Protein AF-A0A2T3KLN1-F1 (afdb_monomer)

Structure (mmCIF, N/CA/C/O backbone):
data_AF-A0A2T3KLN1-F1
#
_entry.id   AF-A0A2T3KLN1-F1
#
loop_
_atom_site.group_PDB
_atom_site.id
_atom_site.type_symbol
_atom_site.label_atom_id
_atom_site.label_alt_id
_atom_site.label_comp_id
_atom_site.label_asym_id
_atom_site.label_entity_id
_atom_site.label_seq_id
_atom_site.pdbx_PDB_ins_code
_atom_site.Cartn_x
_atom_site.Cartn_y
_atom_site.Cartn_z
_atom_site.occupancy
_atom_site.B_iso_or_equiv
_atom_site.auth_seq_id
_atom_site.auth_comp_id
_atom_site.auth_asym_id
_atom_site.auth_atom_id
_atom_site.pdbx_PDB_model_num
ATOM 1 N N . MET A 1 1 ? -10.451 -49.712 -33.790 1.00 28.62 1 MET A N 1
ATOM 2 C CA . MET A 1 1 ? -10.706 -50.880 -32.926 1.00 28.62 1 MET A CA 1
ATOM 3 C C . MET A 1 1 ? -9.476 -51.087 -32.070 1.00 28.62 1 MET A C 1
ATOM 5 O O . MET A 1 1 ? -8.375 -51.101 -32.587 1.00 28.62 1 MET A O 1
ATOM 9 N N . TYR A 1 2 ? -9.743 -51.126 -30.781 1.00 27.06 2 TYR A N 1
ATOM 10 C CA . TYR A 1 2 ? -8.889 -51.235 -29.618 1.00 27.06 2 TYR A CA 1
ATOM 11 C C . TYR A 1 2 ? -7.613 -50.394 -29.409 1.00 27.06 2 TYR A C 1
ATOM 13 O O . TYR A 1 2 ? -6.695 -50.396 -30.222 1.00 27.06 2 TYR A O 1
ATOM 21 N N . PRO A 1 3 ? -7.579 -49.699 -28.256 1.00 49.62 3 PRO A N 1
ATOM 22 C CA . PRO A 1 3 ? -6.697 -48.601 -27.913 1.00 49.62 3 PRO A CA 1
ATOM 23 C C . PRO A 1 3 ? -5.887 -49.049 -26.663 1.00 49.62 3 PRO A C 1
ATOM 25 O O . PRO A 1 3 ? -5.628 -50.235 -26.473 1.00 49.62 3 PRO A O 1
ATOM 28 N N . LEU A 1 4 ? -5.559 -48.137 -25.745 1.00 29.77 4 LEU A N 1
ATOM 29 C CA . LEU A 1 4 ? -5.318 -48.425 -24.315 1.00 29.77 4 LEU A CA 1
ATOM 30 C C . LEU A 1 4 ? -4.037 -49.160 -23.859 1.00 29.77 4 LEU A C 1
ATOM 32 O O . LEU A 1 4 ? -3.820 -49.222 -22.650 1.00 29.77 4 LEU A O 1
ATOM 36 N N . LEU A 1 5 ? -3.143 -49.635 -24.735 1.00 28.73 5 LEU A N 1
ATOM 37 C CA . LEU A 1 5 ? -1.926 -50.354 -24.291 1.00 28.73 5 LEU A CA 1
ATOM 38 C C . LEU A 1 5 ? -0.605 -49.564 -24.338 1.00 28.73 5 LEU A C 1
ATOM 40 O O . LEU A 1 5 ? 0.348 -49.964 -23.671 1.00 28.73 5 LEU A O 1
ATOM 44 N N . LEU A 1 6 ? -0.550 -48.402 -24.998 1.00 29.59 6 LEU A N 1
ATOM 45 C CA . LEU A 1 6 ? 0.609 -47.494 -24.889 1.00 29.59 6 LEU A CA 1
ATOM 46 C C . LEU A 1 6 ? 0.571 -46.588 -23.643 1.00 29.59 6 LEU A C 1
ATOM 48 O O . LEU A 1 6 ? 1.601 -46.056 -23.242 1.00 29.59 6 LEU A O 1
ATOM 52 N N . LEU A 1 7 ? -0.576 -46.502 -22.961 1.00 31.25 7 LEU A N 1
ATOM 53 C CA . LEU A 1 7 ? -0.758 -45.746 -21.712 1.00 31.25 7 LEU A CA 1
ATOM 54 C C . LEU A 1 7 ? -0.225 -46.461 -20.453 1.00 31.25 7 LEU A C 1
ATOM 56 O O . LEU A 1 7 ? -0.254 -45.884 -19.372 1.00 31.25 7 LEU A O 1
ATOM 60 N N . LYS A 1 8 ? 0.288 -47.696 -20.566 1.00 31.25 8 LYS A N 1
ATOM 61 C CA . LYS A 1 8 ? 0.788 -48.484 -19.418 1.00 31.25 8 LYS A CA 1
ATOM 62 C C . LYS A 1 8 ? 2.300 -48.740 -19.386 1.00 31.25 8 LYS A C 1
ATOM 64 O O . LYS A 1 8 ? 2.768 -49.353 -18.434 1.00 31.25 8 LYS A O 1
ATOM 69 N N . LYS A 1 9 ? 3.082 -48.255 -20.360 1.00 27.80 9 LYS A N 1
ATOM 70 C CA . LYS A 1 9 ? 4.554 -48.436 -20.381 1.00 27.80 9 LYS A CA 1
ATOM 71 C C . LYS A 1 9 ? 5.384 -47.169 -20.153 1.00 27.80 9 LYS A C 1
ATOM 73 O O . LYS A 1 9 ? 6.598 -47.270 -20.050 1.00 27.80 9 LY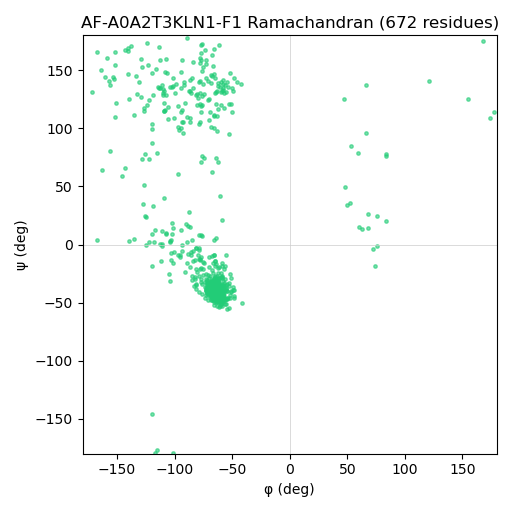S A O 1
ATOM 78 N N . VAL A 1 10 ? 4.743 -46.013 -19.974 1.00 30.52 10 VAL A N 1
ATOM 79 C CA . VAL A 1 10 ? 5.413 -44.764 -19.549 1.00 30.52 10 VAL A CA 1
ATOM 80 C C . VAL A 1 10 ? 5.578 -44.694 -18.014 1.00 30.52 10 VAL A C 1
ATOM 82 O O . VAL A 1 10 ? 6.269 -43.829 -17.496 1.00 30.52 10 VAL A O 1
ATOM 85 N N . PHE A 1 11 ? 5.027 -45.657 -17.263 1.00 32.53 11 PHE A N 1
ATOM 86 C CA . PHE A 1 11 ? 5.051 -45.680 -15.791 1.00 32.53 11 PHE A CA 1
ATOM 87 C C . PHE A 1 11 ? 6.258 -46.393 -15.143 1.00 32.53 11 PHE A C 1
ATOM 89 O O . PHE A 1 11 ? 6.204 -46.725 -13.963 1.00 32.53 11 PHE A O 1
ATOM 96 N N . TYR A 1 12 ? 7.359 -46.636 -15.864 1.00 27.77 12 TYR A N 1
ATOM 97 C CA . TYR A 1 12 ? 8.528 -47.314 -15.280 1.00 27.77 12 TYR A CA 1
ATOM 98 C C . TYR A 1 12 ? 9.863 -46.768 -15.805 1.00 27.77 12 TYR A C 1
ATOM 100 O O . TYR A 1 12 ? 10.596 -47.449 -16.512 1.00 27.77 12 TYR A O 1
ATOM 108 N N . ASN A 1 13 ? 10.154 -45.507 -15.480 1.00 25.66 13 ASN A N 1
ATOM 109 C CA . ASN A 1 13 ? 11.511 -45.054 -15.146 1.00 25.66 13 ASN A CA 1
ATOM 110 C C . ASN A 1 13 ? 11.443 -43.702 -14.418 1.00 25.66 13 ASN A C 1
ATOM 112 O O . ASN A 1 13 ? 11.925 -42.669 -14.870 1.00 25.66 13 ASN A O 1
ATOM 116 N N . LEU A 1 14 ? 10.821 -43.753 -13.239 1.00 31.86 14 LEU A N 1
ATOM 117 C CA . LEU A 1 14 ? 11.179 -42.906 -12.111 1.00 31.86 14 LEU A CA 1
ATOM 118 C C . LEU A 1 14 ? 12.588 -43.317 -11.670 1.00 31.86 14 LEU A C 1
ATOM 120 O O . LEU A 1 14 ? 12.732 -44.360 -11.039 1.00 31.86 14 LEU A O 1
ATOM 124 N N . ASN A 1 15 ? 13.609 -42.559 -12.072 1.00 29.22 15 ASN A N 1
ATOM 125 C CA . ASN A 1 15 ? 14.789 -42.237 -11.259 1.00 29.22 15 ASN A CA 1
ATOM 126 C C . ASN A 1 15 ? 15.777 -41.400 -12.087 1.00 29.22 15 ASN A C 1
ATOM 128 O O . ASN A 1 15 ? 16.398 -41.909 -13.016 1.00 29.22 15 ASN A O 1
ATOM 132 N N . LYS A 1 16 ? 15.953 -40.142 -11.654 1.00 29.95 16 LYS A N 1
ATOM 133 C CA . LYS A 1 16 ? 16.841 -39.079 -12.167 1.00 29.95 16 LYS A CA 1
ATOM 134 C C . LYS A 1 16 ? 16.320 -38.244 -13.341 1.00 29.95 16 LYS A C 1
ATOM 136 O O . LYS A 1 16 ? 16.819 -38.379 -14.447 1.00 29.95 16 LYS A O 1
ATOM 141 N N . MET A 1 17 ? 15.435 -37.291 -13.042 1.00 26.56 17 MET A N 1
ATOM 142 C CA . MET A 1 17 ? 15.666 -35.863 -13.325 1.00 26.56 17 MET A CA 1
ATOM 143 C C . MET A 1 17 ? 14.876 -35.043 -12.294 1.00 26.56 17 MET A C 1
ATOM 145 O O . MET A 1 17 ? 13.650 -35.055 -12.278 1.00 26.56 17 MET A O 1
ATOM 149 N N . GLU A 1 18 ? 15.594 -34.401 -11.375 1.00 31.67 18 GLU A N 1
ATOM 150 C CA . GLU A 1 18 ? 15.052 -33.353 -10.512 1.00 31.67 18 GLU A CA 1
ATOM 151 C C . GLU A 1 18 ? 14.868 -32.069 -11.330 1.00 31.67 18 GLU A C 1
ATOM 153 O O . GLU A 1 18 ? 15.827 -31.620 -11.959 1.00 31.67 18 GLU A O 1
ATOM 158 N N . LYS A 1 19 ? 13.669 -31.475 -11.256 1.00 30.91 19 LYS A N 1
ATOM 159 C CA . LYS A 1 19 ? 13.362 -30.062 -10.922 1.00 30.91 19 LYS A CA 1
ATOM 160 C C . LYS A 1 19 ? 12.017 -29.652 -11.547 1.00 30.91 19 LYS A C 1
ATOM 162 O O . LYS A 1 19 ? 11.796 -29.823 -12.736 1.00 30.91 19 LYS A O 1
ATOM 167 N N . ALA A 1 20 ? 11.116 -29.163 -10.696 1.00 32.38 20 ALA A N 1
ATOM 168 C CA . ALA A 1 20 ? 9.749 -28.733 -11.010 1.00 32.38 20 ALA A CA 1
ATOM 169 C C . ALA A 1 20 ? 9.656 -27.240 -11.415 1.00 32.38 20 ALA A C 1
ATOM 171 O O . ALA A 1 20 ? 10.662 -26.545 -11.272 1.00 32.38 20 ALA A O 1
ATOM 172 N N . LYS A 1 21 ? 8.424 -26.781 -11.759 1.00 44.12 21 LYS A N 1
ATOM 173 C CA . LYS A 1 21 ? 7.693 -25.565 -11.261 1.00 44.12 21 LYS A CA 1
ATOM 174 C C . LYS A 1 21 ? 7.290 -24.501 -12.301 1.00 44.12 21 LYS A C 1
ATOM 176 O O . LYS A 1 21 ? 8.193 -24.193 -13.038 1.00 44.12 21 LYS A O 1
ATOM 181 N N . TYR A 1 22 ? 6.081 -23.879 -12.204 1.00 47.66 22 TYR A N 1
ATOM 182 C CA . TYR A 1 22 ? 5.667 -22.422 -12.263 1.00 47.66 22 TYR A CA 1
ATOM 183 C C . TYR A 1 22 ? 4.189 -22.258 -11.783 1.00 47.66 22 TYR A C 1
ATOM 185 O O . TYR A 1 22 ? 3.610 -23.320 -11.653 1.00 47.66 22 TYR A O 1
ATOM 193 N N . ASN A 1 23 ? 3.617 -21.063 -11.456 1.00 68.50 23 ASN A N 1
ATOM 194 C CA . ASN A 1 23 ? 2.185 -20.760 -11.078 1.00 68.50 23 ASN A CA 1
ATOM 195 C C . ASN A 1 23 ? 1.817 -19.264 -11.340 1.00 68.50 23 ASN A C 1
ATOM 197 O O . ASN A 1 23 ? 2.639 -18.428 -10.976 1.00 68.50 23 ASN A O 1
ATOM 201 N N . LEU A 1 24 ? 0.611 -18.905 -11.841 1.00 79.62 24 LEU A N 1
ATOM 202 C CA . LEU A 1 24 ? 0.108 -17.503 -11.998 1.00 79.62 24 LEU A CA 1
ATOM 203 C C . LEU A 1 24 ? -1.017 -17.126 -11.006 1.00 79.62 24 LEU A C 1
ATOM 205 O O . LEU A 1 24 ? -1.850 -17.972 -10.664 1.00 79.62 24 LEU A O 1
ATOM 209 N N . PHE A 1 25 ? -1.092 -15.847 -10.611 1.00 88.69 25 PHE A N 1
ATOM 210 C CA . PHE A 1 25 ? -2.220 -15.280 -9.854 1.00 88.69 25 PHE A CA 1
ATOM 211 C C . PHE A 1 25 ? -3.381 -14.923 -10.781 1.00 88.69 25 PHE A C 1
ATOM 213 O O . PHE A 1 25 ? -3.200 -14.203 -11.763 1.00 88.69 25 PHE A O 1
ATOM 220 N N . VAL A 1 26 ? -4.575 -15.401 -10.444 1.00 87.00 26 VAL A N 1
ATOM 221 C CA . VAL A 1 26 ? -5.792 -15.256 -11.250 1.00 87.00 26 VAL A CA 1
ATOM 222 C C . VAL A 1 26 ? -7.012 -14.926 -10.396 1.00 87.00 26 VAL A C 1
ATOM 224 O O . VAL A 1 26 ? -6.962 -15.038 -9.175 1.00 87.00 26 VAL A O 1
ATOM 227 N N . SER A 1 27 ? -8.130 -14.583 -11.026 1.00 89.38 27 SER A N 1
ATOM 228 C CA . SER A 1 27 ? -9.385 -14.163 -10.404 1.00 89.38 27 SER A CA 1
ATOM 229 C C . SER A 1 27 ? -10.545 -15.136 -10.660 1.00 89.38 27 SER A C 1
ATOM 231 O O . SER A 1 27 ? -10.419 -16.158 -11.333 1.00 89.38 27 SER A O 1
ATOM 233 N N . ALA A 1 28 ? -11.738 -14.780 -10.175 1.00 88.06 28 ALA A N 1
ATOM 234 C CA . ALA A 1 28 ? -12.986 -15.497 -10.460 1.00 88.06 28 ALA A CA 1
ATOM 235 C C . ALA A 1 28 ? -13.354 -15.584 -11.956 1.00 88.06 28 ALA A C 1
ATOM 237 O O . ALA A 1 28 ? -14.197 -16.405 -12.315 1.00 88.06 28 ALA A O 1
ATOM 238 N N . ASN A 1 29 ? -12.734 -14.769 -12.817 1.00 85.06 29 ASN A N 1
ATOM 239 C CA . ASN A 1 29 ? -12.965 -14.770 -14.264 1.00 85.06 29 ASN A CA 1
ATOM 240 C C . ASN A 1 29 ? -12.257 -15.925 -14.995 1.00 85.06 29 ASN A C 1
ATOM 242 O O . ASN A 1 29 ? -12.592 -16.224 -16.145 1.00 85.06 29 ASN A O 1
ATOM 246 N N . ALA A 1 30 ? -11.324 -16.617 -14.339 1.00 83.19 30 ALA A N 1
ATOM 247 C CA . ALA A 1 30 ? -10.716 -17.831 -14.860 1.00 83.19 30 ALA A CA 1
ATOM 248 C C . ALA A 1 30 ? -11.786 -18.890 -15.207 1.00 83.19 30 ALA A C 1
ATOM 250 O O . ALA A 1 30 ? -12.639 -19.234 -14.388 1.00 83.19 30 ALA A O 1
ATOM 251 N N . LYS A 1 31 ? -11.705 -19.486 -16.409 1.00 77.25 31 LYS A N 1
ATOM 252 C CA . LYS A 1 31 ? -12.710 -20.429 -16.958 1.00 77.25 31 LYS A CA 1
ATOM 253 C C . LYS A 1 31 ? -13.081 -21.605 -16.034 1.00 77.25 31 LYS A C 1
ATOM 255 O O . LYS A 1 31 ? -14.170 -22.158 -16.164 1.00 77.25 31 LYS A O 1
ATOM 260 N N . TYR A 1 32 ? -12.185 -21.994 -15.130 1.00 81.62 32 TYR A N 1
ATOM 261 C CA . TYR A 1 32 ? -12.377 -23.087 -14.170 1.00 81.62 32 TYR A CA 1
ATOM 262 C C . TYR A 1 32 ? -12.085 -22.646 -12.727 1.00 81.62 32 TYR A C 1
ATOM 264 O O . TYR A 1 32 ? -11.541 -23.420 -11.941 1.00 81.62 32 TYR A O 1
ATOM 272 N N . ALA A 1 33 ? -12.400 -21.392 -12.388 1.00 83.88 33 ALA A N 1
ATOM 273 C CA . ALA A 1 33 ? -12.226 -20.873 -11.037 1.00 83.88 33 ALA A CA 1
ATOM 274 C C . ALA A 1 33 ? -13.015 -21.707 -10.000 1.00 83.88 33 ALA A C 1
ATOM 276 O O . ALA A 1 33 ? -14.173 -22.058 -10.249 1.00 83.88 33 ALA A O 1
ATOM 277 N N . PRO A 1 34 ? -12.438 -22.012 -8.821 1.00 87.38 34 PRO A N 1
ATOM 278 C CA . PRO A 1 34 ? -13.126 -22.738 -7.754 1.00 87.38 34 PRO A CA 1
ATOM 279 C C . PRO A 1 34 ? -14.122 -21.823 -7.015 1.00 87.38 34 PRO A C 1
ATOM 281 O O . PRO A 1 34 ? -13.855 -21.351 -5.909 1.00 87.38 34 PRO A O 1
ATOM 284 N N . LEU A 1 35 ? -15.277 -21.561 -7.640 1.00 88.12 35 LEU A N 1
ATOM 285 C CA . LEU A 1 35 ? -16.278 -20.592 -7.167 1.00 88.12 35 LEU A CA 1
ATOM 286 C C . LEU A 1 35 ? -16.911 -20.958 -5.815 1.00 88.12 35 LEU A C 1
ATOM 288 O O . LEU A 1 35 ? -17.163 -20.065 -5.014 1.00 88.12 35 LEU A O 1
ATOM 292 N N . GLU A 1 36 ? -17.099 -22.244 -5.512 1.00 90.00 36 GLU A N 1
ATOM 293 C CA . GLU A 1 36 ? -17.593 -22.677 -4.191 1.00 90.00 36 GLU A CA 1
ATOM 294 C C . GLU A 1 36 ? -16.629 -22.264 -3.066 1.00 90.00 36 GLU A C 1
ATOM 296 O O . GLU A 1 36 ? -17.043 -21.803 -2.002 1.00 90.00 36 GLU A O 1
ATOM 301 N N . GLN A 1 37 ? -15.319 -22.362 -3.319 1.00 91.25 37 GLN A N 1
ATOM 302 C CA . GLN A 1 37 ? -14.304 -21.931 -2.357 1.00 91.25 37 GLN A CA 1
ATOM 303 C C . GLN A 1 37 ? -14.222 -20.408 -2.253 1.00 91.25 37 GLN A C 1
ATOM 305 O O . GLN A 1 37 ? -13.926 -19.893 -1.178 1.00 91.25 37 GLN A O 1
ATOM 310 N N . LEU A 1 38 ? -14.539 -19.684 -3.329 1.00 91.31 38 LEU A N 1
ATOM 311 C CA . LEU A 1 38 ? -14.668 -18.229 -3.292 1.00 91.31 38 LEU A CA 1
ATOM 312 C C . LEU A 1 38 ? -15.857 -17.790 -2.428 1.00 91.31 38 LEU A C 1
ATOM 314 O O . LEU A 1 38 ? -15.726 -16.857 -1.641 1.00 91.31 38 LEU A O 1
ATOM 318 N N . GLU A 1 39 ? -17.014 -18.445 -2.551 1.00 93.56 39 GLU A N 1
ATOM 319 C CA . GLU A 1 39 ? -18.174 -18.167 -1.693 1.00 93.56 39 GLU A CA 1
ATOM 320 C C . GLU A 1 39 ? -17.844 -18.425 -0.223 1.00 93.56 39 GLU A C 1
ATOM 322 O O . GLU A 1 39 ? -18.120 -17.587 0.637 1.00 93.56 39 GLU A O 1
ATOM 327 N N . LYS A 1 40 ? -17.162 -19.538 0.064 1.00 93.62 40 LYS A N 1
ATOM 328 C CA . LYS A 1 40 ? -16.656 -19.828 1.405 1.00 93.62 40 LYS A CA 1
ATOM 329 C C . LYS A 1 40 ? -15.699 -18.741 1.906 1.00 93.62 40 LYS A C 1
ATOM 331 O O . LYS A 1 40 ? -15.842 -18.298 3.041 1.00 93.62 40 LYS A O 1
ATOM 336 N N . ALA A 1 41 ? -14.770 -18.282 1.068 1.00 92.81 41 ALA A N 1
ATOM 337 C CA . ALA A 1 41 ? -13.817 -17.233 1.423 1.00 92.81 41 ALA A CA 1
ATOM 338 C C . ALA A 1 41 ? -14.511 -15.905 1.765 1.00 92.81 41 ALA A C 1
ATOM 340 O O . ALA A 1 41 ? -14.169 -15.273 2.763 1.00 92.81 41 ALA A O 1
ATOM 341 N N . LYS A 1 42 ? -15.532 -15.520 0.989 1.00 94.88 42 LYS A N 1
ATOM 342 C CA . LYS A 1 42 ? -16.351 -14.327 1.253 1.00 94.88 42 LYS A CA 1
ATOM 343 C C . LYS A 1 42 ? -17.101 -14.429 2.580 1.00 94.88 42 LYS A C 1
ATOM 345 O O . LYS A 1 42 ? -17.040 -13.494 3.368 1.00 94.88 42 LYS A O 1
ATOM 350 N N . ASN A 1 43 ? -17.722 -15.574 2.865 1.00 95.19 43 ASN A N 1
ATOM 351 C CA . ASN A 1 43 ? -18.424 -15.794 4.134 1.00 95.19 43 ASN A CA 1
ATOM 352 C C . ASN A 1 43 ? -17.473 -15.715 5.342 1.00 95.19 43 ASN A C 1
ATOM 354 O O . ASN A 1 43 ? -17.819 -15.128 6.366 1.00 95.19 43 ASN A O 1
ATOM 358 N N . LEU A 1 44 ? -16.264 -16.279 5.226 1.00 93.50 44 LEU A N 1
ATOM 359 C CA . LEU A 1 44 ? -15.247 -16.191 6.278 1.00 93.50 44 LEU A CA 1
ATOM 360 C C . LEU A 1 44 ? -14.781 -14.739 6.485 1.00 93.50 44 LEU A C 1
ATOM 362 O O . LEU A 1 44 ? -14.691 -14.285 7.627 1.00 93.50 44 LEU A O 1
ATOM 366 N N . ALA A 1 45 ? -14.570 -13.983 5.403 1.00 91.56 45 ALA A N 1
ATOM 367 C CA . ALA A 1 45 ? -14.227 -12.562 5.474 1.00 91.56 45 ALA A CA 1
ATOM 368 C C . ALA A 1 45 ? -15.330 -11.729 6.151 1.00 91.56 45 ALA A C 1
ATOM 370 O O . ALA A 1 45 ? -15.035 -10.915 7.023 1.00 91.56 45 ALA A O 1
ATOM 371 N N . GLU A 1 46 ? -16.602 -11.975 5.820 1.00 90.19 46 GLU A N 1
ATOM 372 C CA . GLU A 1 46 ? -17.753 -11.324 6.466 1.00 90.19 46 GLU A CA 1
ATOM 373 C C . GLU A 1 46 ? -17.849 -11.648 7.964 1.00 90.19 46 GLU A C 1
ATOM 375 O O . GLU A 1 46 ? -18.281 -10.812 8.757 1.00 90.19 46 GLU A O 1
ATOM 380 N N . SER A 1 47 ? -17.404 -12.840 8.375 1.00 90.50 47 SER A N 1
ATOM 381 C CA . SER A 1 47 ? -17.327 -13.229 9.788 1.00 90.50 47 SER A CA 1
ATOM 382 C C . SER A 1 47 ? -16.115 -12.658 10.543 1.00 90.50 47 SER A C 1
ATOM 384 O O . SER A 1 47 ? -16.034 -12.812 11.762 1.00 90.50 47 SER A O 1
ATOM 386 N N . GLY A 1 48 ? -15.208 -11.956 9.852 1.00 87.88 48 GLY A N 1
ATOM 387 C CA . GLY A 1 48 ? -14.031 -11.312 10.441 1.00 87.88 48 GLY A CA 1
ATOM 388 C C . GLY A 1 48 ? -12.821 -12.232 10.632 1.00 87.88 48 GLY A C 1
ATOM 389 O O . GLY A 1 48 ? -11.946 -11.915 11.441 1.00 87.88 48 GLY A O 1
ATOM 390 N N . GLU A 1 49 ? -12.765 -13.360 9.920 1.00 92.38 49 GLU A N 1
ATOM 391 C CA . GLU A 1 49 ? -11.603 -14.255 9.924 1.00 92.38 49 GLU A CA 1
ATOM 392 C C . GLU A 1 49 ? -10.374 -13.592 9.282 1.00 92.38 49 GLU A C 1
ATOM 394 O O . GLU A 1 49 ? -10.479 -12.705 8.434 1.00 92.38 49 GLU A O 1
ATOM 399 N N . LEU A 1 50 ? -9.175 -14.021 9.684 1.00 91.31 50 LEU A N 1
ATOM 400 C CA . LEU A 1 50 ? -7.925 -13.435 9.189 1.00 91.31 50 LEU A CA 1
ATOM 401 C C . LEU A 1 50 ? -7.622 -13.891 7.752 1.00 91.31 50 LEU A C 1
ATOM 403 O O . LEU A 1 50 ? -7.674 -15.086 7.467 1.00 91.31 50 LEU A O 1
ATOM 407 N N . ASP A 1 51 ? -7.157 -12.983 6.881 1.00 90.25 51 ASP A N 1
ATOM 408 C CA . ASP A 1 51 ? -6.844 -13.282 5.466 1.00 90.25 51 ASP A CA 1
ATOM 409 C C . ASP A 1 51 ? -5.974 -14.538 5.270 1.00 90.25 51 ASP A C 1
ATOM 411 O O . ASP A 1 51 ? -6.167 -15.310 4.332 1.00 90.25 51 ASP A O 1
ATOM 415 N N . LYS A 1 52 ? -4.987 -14.740 6.154 1.00 91.62 52 LYS A N 1
ATOM 416 C CA . LYS A 1 52 ? -4.068 -15.888 6.095 1.00 91.62 52 LYS A CA 1
ATOM 417 C C . LYS A 1 52 ? -4.795 -17.219 6.316 1.00 91.62 52 LYS A C 1
ATOM 419 O O . LYS A 1 52 ? -4.422 -18.221 5.711 1.00 91.62 52 LYS A O 1
ATOM 424 N N . ASP A 1 53 ? -5.805 -17.218 7.182 1.00 91.81 53 ASP A N 1
ATOM 425 C CA . ASP A 1 53 ? -6.564 -18.400 7.570 1.00 91.81 53 ASP A CA 1
ATOM 426 C C . ASP A 1 53 ? -7.622 -18.681 6.492 1.00 91.81 53 ASP A C 1
ATOM 428 O O . ASP A 1 53 ? -7.746 -19.822 6.047 1.00 91.81 53 ASP A O 1
ATOM 432 N N . ILE A 1 54 ? -8.238 -17.624 5.939 1.00 91.38 54 ILE A N 1
ATOM 433 C CA . ILE A 1 54 ? -9.088 -17.692 4.739 1.00 91.38 54 ILE A CA 1
ATOM 434 C C . ILE A 1 54 ? -8.326 -18.326 3.569 1.00 91.38 54 ILE A C 1
ATOM 436 O O . ILE A 1 54 ? -8.806 -19.292 2.973 1.00 91.38 54 ILE A O 1
ATOM 440 N N . HIS A 1 55 ? -7.121 -17.836 3.260 1.00 91.75 55 HIS A N 1
ATOM 441 C CA . HIS A 1 55 ? -6.292 -18.390 2.189 1.00 91.75 55 HIS A CA 1
ATOM 442 C C . HIS A 1 55 ? -5.925 -19.849 2.444 1.00 91.75 55 HIS A C 1
ATOM 444 O O . HIS A 1 55 ? -6.056 -20.680 1.550 1.00 91.75 55 HIS A O 1
ATOM 450 N N . LYS A 1 56 ? -5.497 -20.183 3.663 1.00 89.69 56 LYS A N 1
ATOM 451 C CA . LYS A 1 56 ? -5.142 -21.559 4.018 1.00 89.69 56 LYS A CA 1
ATOM 452 C C . LYS A 1 56 ? -6.314 -22.525 3.826 1.00 89.69 56 LYS A C 1
ATOM 454 O O . LYS A 1 56 ? -6.107 -23.669 3.432 1.00 89.69 56 LYS A O 1
ATOM 459 N N . GLU A 1 57 ? -7.534 -22.082 4.114 1.00 88.25 57 GLU A N 1
ATOM 460 C CA . GLU A 1 57 ? -8.730 -22.922 4.043 1.00 88.25 57 GLU A CA 1
ATOM 461 C C . GLU A 1 57 ? -9.355 -22.999 2.641 1.00 88.25 57 GLU A C 1
ATOM 463 O O . GLU A 1 57 ? -9.968 -24.012 2.293 1.00 88.25 57 GLU A O 1
ATOM 468 N N . THR A 1 58 ? -9.221 -21.944 1.836 1.00 91.06 58 THR A N 1
ATOM 469 C CA . THR A 1 58 ? -9.960 -21.800 0.567 1.00 91.06 58 THR A CA 1
ATOM 470 C C . THR A 1 58 ? -9.069 -21.696 -0.670 1.00 91.06 58 THR A C 1
ATOM 472 O O . THR A 1 58 ? -9.547 -21.917 -1.780 1.00 91.06 58 THR A O 1
ATOM 475 N N . GLY A 1 59 ? -7.788 -21.364 -0.501 1.00 89.56 59 GLY A N 1
ATOM 476 C CA . GLY A 1 59 ? -6.863 -20.999 -1.578 1.00 89.56 59 GLY A CA 1
ATOM 477 C C . GLY A 1 59 ? -7.072 -19.586 -2.136 1.00 89.56 59 GLY A C 1
ATOM 478 O O . GLY A 1 59 ? -6.325 -19.170 -3.018 1.00 89.56 59 GLY A O 1
ATOM 479 N N . TRP A 1 60 ? -8.065 -18.845 -1.633 1.00 91.94 60 TRP A N 1
ATOM 480 C CA . TRP A 1 60 ? -8.386 -17.492 -2.075 1.00 91.94 60 TRP A CA 1
ATOM 481 C C . TRP A 1 60 ? -7.843 -16.442 -1.113 1.00 91.94 60 TRP A C 1
ATOM 483 O O . TRP A 1 60 ? -7.878 -16.600 0.105 1.00 91.94 60 TRP A O 1
ATOM 493 N N . PHE A 1 61 ? -7.386 -15.328 -1.661 1.00 93.06 61 PHE A N 1
ATOM 494 C CA . PHE A 1 61 ? -6.974 -14.156 -0.901 1.00 93.06 61 PHE A CA 1
ATOM 495 C C . PHE A 1 61 ? -7.424 -12.884 -1.616 1.00 93.06 61 PHE A C 1
ATOM 497 O O . PHE A 1 61 ? -7.825 -12.925 -2.780 1.00 93.06 61 PHE A O 1
ATOM 504 N N . GLN A 1 62 ? -7.365 -11.750 -0.923 1.00 91.62 62 GLN A N 1
ATOM 505 C CA . GLN A 1 62 ? -7.806 -10.473 -1.470 1.00 91.62 62 GLN A CA 1
ATOM 506 C C . GLN A 1 62 ? -6.621 -9.531 -1.734 1.00 91.62 62 GLN A C 1
ATOM 508 O O . GLN A 1 62 ? -5.758 -9.316 -0.871 1.00 91.62 62 GLN A O 1
ATOM 513 N N . GLY A 1 63 ? -6.579 -8.967 -2.941 1.00 90.06 63 GLY A N 1
ATOM 514 C CA . GLY A 1 63 ? -5.685 -7.874 -3.312 1.00 90.06 63 GLY A CA 1
ATOM 515 C C . GLY A 1 63 ? -5.996 -6.580 -2.558 1.00 90.06 63 GLY A C 1
ATOM 516 O O . GLY A 1 63 ? -7.035 -6.440 -1.909 1.00 90.06 63 GLY A O 1
ATOM 517 N N . LYS A 1 64 ? -5.095 -5.605 -2.654 1.00 88.00 64 LYS A N 1
ATOM 518 C CA . LYS A 1 64 ? -5.307 -4.229 -2.192 1.00 88.00 64 LYS A CA 1
ATOM 519 C C . LYS A 1 64 ? -6.375 -3.494 -2.991 1.00 88.00 64 LYS A C 1
ATOM 521 O O . LYS A 1 64 ? -7.001 -2.584 -2.452 1.00 88.00 64 LYS A O 1
ATOM 526 N N . ASP A 1 65 ? -6.632 -3.904 -4.225 1.00 82.31 65 ASP A N 1
ATOM 527 C CA . ASP A 1 65 ? -7.779 -3.465 -5.020 1.00 82.31 65 ASP A CA 1
ATOM 528 C C . ASP A 1 65 ? -9.116 -4.112 -4.604 1.00 82.31 65 ASP A C 1
ATOM 530 O O . ASP A 1 65 ? -10.136 -3.897 -5.259 1.00 82.31 65 ASP A O 1
ATOM 534 N N . ASN A 1 66 ? -9.136 -4.871 -3.502 1.00 87.38 66 ASN A N 1
ATOM 535 C CA . ASN A 1 66 ? -10.276 -5.639 -3.004 1.00 87.38 66 ASN A CA 1
ATOM 536 C C . ASN A 1 66 ? -10.753 -6.758 -3.948 1.00 87.38 66 ASN A C 1
ATOM 538 O O . ASN A 1 66 ? -11.836 -7.315 -3.731 1.00 87.38 66 ASN A O 1
ATOM 542 N N . LYS A 1 67 ? -9.976 -7.138 -4.969 1.00 90.06 67 LYS A N 1
ATOM 543 C CA . LYS A 1 67 ? -10.327 -8.268 -5.834 1.00 90.06 67 LYS A CA 1
ATOM 544 C C . LYS A 1 67 ? -9.834 -9.581 -5.249 1.00 90.06 67 LYS A C 1
ATOM 546 O O . LYS A 1 67 ? -8.758 -9.672 -4.661 1.00 90.06 67 LYS A O 1
ATOM 551 N N . TRP A 1 68 ? -10.659 -10.608 -5.412 1.00 91.81 68 TRP A N 1
ATOM 552 C CA . TRP A 1 68 ? -10.344 -11.962 -4.982 1.00 91.81 68 TRP A CA 1
ATOM 553 C C . TRP A 1 68 ? -9.453 -12.648 -6.008 1.00 91.81 68 TRP A C 1
ATOM 555 O O . TRP A 1 68 ? -9.786 -12.683 -7.195 1.00 91.81 68 TRP A O 1
ATOM 565 N N . MET A 1 69 ? -8.355 -13.218 -5.526 1.00 92.44 69 MET A N 1
ATOM 566 C CA . MET A 1 69 ? -7.376 -13.932 -6.326 1.00 92.44 69 MET A CA 1
ATOM 567 C C . MET A 1 69 ? -7.077 -15.316 -5.747 1.00 92.44 69 MET A C 1
ATOM 569 O O . MET A 1 69 ? -7.187 -15.539 -4.541 1.00 92.44 69 MET A O 1
ATOM 573 N N . PHE A 1 70 ? -6.674 -16.234 -6.616 1.00 89.94 70 PHE A N 1
ATOM 574 C CA . PHE A 1 70 ? -6.118 -17.541 -6.274 1.00 89.94 70 PHE A CA 1
ATOM 575 C C . PHE A 1 70 ? -4.957 -17.877 -7.220 1.00 89.94 70 PHE A C 1
ATOM 577 O O . PHE A 1 70 ? -4.731 -17.187 -8.214 1.00 89.94 70 PHE A O 1
ATOM 584 N N . GLU A 1 71 ? -4.198 -18.924 -6.909 1.00 86.56 71 GLU A N 1
ATOM 585 C CA . GLU A 1 71 ? -3.074 -19.373 -7.738 1.00 86.56 71 GLU A CA 1
ATOM 586 C C . GLU A 1 71 ? -3.452 -20.593 -8.586 1.00 86.56 71 GLU A C 1
ATOM 588 O O . GLU A 1 71 ? -4.041 -21.556 -8.087 1.00 86.56 71 GLU A O 1
ATOM 593 N N . ILE A 1 72 ? -3.061 -20.595 -9.862 1.00 76.81 72 ILE A N 1
ATOM 594 C CA . ILE A 1 72 ? -3.126 -21.788 -10.721 1.00 76.81 72 ILE A CA 1
ATOM 595 C C . ILE A 1 72 ? -1.805 -22.543 -10.645 1.00 76.81 72 ILE A C 1
ATOM 597 O O . ILE A 1 72 ? -0.753 -21.917 -10.696 1.00 76.81 72 ILE A O 1
ATOM 601 N N . SER A 1 73 ? -1.868 -23.882 -10.548 1.00 67.75 73 SER A N 1
ATOM 602 C CA . SER A 1 73 ? -0.671 -24.728 -10.565 1.00 67.75 73 SER A CA 1
ATOM 603 C C . SER A 1 73 ? -0.117 -24.971 -11.974 1.00 67.75 73 SER A C 1
ATOM 605 O O . SER A 1 73 ? -0.822 -25.509 -12.839 1.00 67.75 73 SER A O 1
ATOM 607 N N . ASP A 1 74 ? 1.167 -24.671 -12.181 1.00 59.00 74 ASP A N 1
ATOM 608 C CA . ASP A 1 74 ? 1.896 -24.879 -13.440 1.00 59.00 74 ASP A CA 1
ATOM 609 C C . ASP A 1 74 ? 3.069 -25.842 -13.266 1.00 59.00 74 ASP A C 1
ATOM 611 O O . ASP A 1 74 ? 4.091 -25.772 -13.945 1.00 59.00 74 ASP A O 1
ATOM 615 N N . ASN A 1 75 ? 2.927 -26.817 -12.374 1.00 59.31 75 ASN A N 1
ATOM 616 C CA . ASN A 1 75 ? 3.907 -27.888 -12.183 1.00 59.31 75 ASN A CA 1
ATOM 617 C C . ASN A 1 75 ? 4.255 -28.694 -13.462 1.00 59.31 75 ASN A C 1
ATOM 619 O O . ASN A 1 75 ? 5.194 -29.486 -13.433 1.00 59.31 75 ASN A O 1
ATOM 623 N N . LYS A 1 76 ? 3.527 -28.482 -14.570 1.00 59.19 76 LYS A N 1
ATOM 624 C CA . LYS A 1 76 ? 3.758 -29.045 -15.913 1.00 59.19 76 LYS A CA 1
ATOM 625 C C . LYS A 1 76 ? 4.214 -28.010 -16.949 1.00 59.19 76 LYS A C 1
ATOM 627 O O . LYS A 1 76 ? 4.137 -28.294 -18.145 1.00 59.19 76 LYS A O 1
ATOM 632 N N . ALA A 1 77 ? 4.587 -26.803 -16.527 1.00 63.22 77 ALA A N 1
ATOM 633 C CA . ALA A 1 77 ? 5.082 -25.798 -17.446 1.00 63.22 77 ALA A CA 1
ATOM 634 C C . ALA A 1 77 ? 6.529 -26.107 -17.859 1.00 63.22 77 ALA A C 1
ATOM 636 O O . ALA A 1 77 ? 7.387 -26.318 -17.006 1.00 63.22 77 ALA A O 1
ATOM 637 N N . GLU A 1 78 ? 6.803 -26.135 -19.161 1.00 66.94 78 GLU A N 1
ATOM 638 C CA . GLU A 1 78 ? 8.124 -26.452 -19.719 1.00 66.94 78 GLU A CA 1
ATOM 639 C C . GLU A 1 78 ? 8.492 -25.423 -20.787 1.00 66.94 78 GLU A C 1
ATOM 641 O O . GLU A 1 78 ? 7.700 -25.153 -21.686 1.00 66.94 78 GLU A O 1
ATOM 646 N N . PHE A 1 79 ? 9.690 -24.842 -20.707 1.00 71.50 79 PHE A N 1
ATOM 647 C CA . PHE A 1 79 ? 10.175 -23.901 -21.718 1.00 71.50 79 PHE A CA 1
ATOM 648 C C . PHE A 1 79 ? 11.069 -24.620 -22.723 1.00 71.50 79 PHE A C 1
ATOM 650 O O . PHE A 1 79 ? 12.106 -25.175 -22.364 1.00 71.50 79 PHE A O 1
ATOM 657 N N . HIS A 1 80 ? 10.671 -24.620 -23.991 1.00 66.94 80 HIS A N 1
ATOM 658 C CA . HIS A 1 80 ? 11.235 -25.506 -25.013 1.00 66.94 80 HIS A CA 1
ATOM 659 C C . HIS A 1 80 ? 12.461 -24.940 -25.739 1.00 66.94 80 HIS A C 1
ATOM 661 O O . HIS A 1 80 ? 12.825 -25.439 -26.805 1.00 66.94 80 HIS A O 1
ATOM 667 N N . VAL A 1 81 ? 13.106 -23.896 -25.205 1.00 65.31 81 VAL A N 1
ATOM 668 C CA . VAL A 1 81 ? 14.168 -23.186 -25.925 1.00 65.31 81 VAL A CA 1
ATOM 669 C C . VAL A 1 81 ? 15.448 -23.005 -25.125 1.00 65.31 81 VAL A C 1
ATOM 671 O O . VAL A 1 81 ? 15.482 -22.429 -24.038 1.00 65.31 81 VAL A O 1
ATOM 674 N N . HIS A 1 82 ? 16.550 -23.436 -25.744 1.00 63.16 82 HIS A N 1
ATOM 675 C CA . HIS A 1 82 ? 17.901 -23.127 -25.301 1.00 63.16 82 HIS A CA 1
ATOM 676 C C . HIS A 1 82 ? 18.280 -21.711 -25.744 1.00 63.16 82 HIS A C 1
ATOM 678 O O . HIS A 1 82 ? 18.617 -21.469 -26.904 1.00 63.16 82 HIS A O 1
ATOM 684 N N . MET A 1 83 ? 18.257 -20.774 -24.793 1.00 59.91 83 MET A N 1
ATOM 685 C CA . MET A 1 83 ? 18.549 -19.354 -25.033 1.00 59.91 83 MET A CA 1
ATOM 686 C C . MET A 1 83 ? 19.918 -19.107 -25.674 1.00 59.91 83 MET A C 1
ATOM 688 O O . MET A 1 83 ? 20.071 -18.157 -26.433 1.00 59.91 83 MET A O 1
ATOM 692 N N . GLU A 1 84 ? 20.908 -19.966 -25.424 1.00 60.72 84 GLU A N 1
ATOM 693 C CA . GLU A 1 84 ? 22.233 -19.853 -26.040 1.00 60.72 84 GLU A CA 1
ATOM 694 C C . GLU A 1 84 ? 22.197 -20.084 -27.561 1.00 60.72 84 GLU A C 1
ATOM 696 O O . GLU A 1 84 ? 22.873 -19.378 -28.310 1.00 60.72 84 GLU A O 1
ATOM 701 N N . THR A 1 85 ? 21.364 -21.020 -28.027 1.00 62.09 85 THR A N 1
ATOM 702 C CA . THR A 1 85 ? 21.138 -21.277 -29.456 1.00 62.09 85 THR A CA 1
ATOM 703 C C . THR A 1 85 ? 20.445 -20.087 -30.106 1.00 62.09 85 THR A C 1
ATOM 705 O O . THR A 1 85 ? 20.933 -19.560 -31.102 1.00 62.09 85 THR A O 1
ATOM 708 N N . VAL A 1 86 ? 19.378 -19.581 -29.480 1.00 63.75 86 VAL A N 1
ATOM 709 C CA . VAL A 1 86 ? 18.633 -18.418 -29.987 1.00 63.75 86 VAL A CA 1
ATOM 710 C C . VAL A 1 86 ? 19.501 -17.165 -30.031 1.00 63.75 86 VAL A C 1
ATOM 712 O O . VAL A 1 86 ? 19.461 -16.431 -31.014 1.00 63.75 86 VAL A O 1
ATOM 715 N N . ARG A 1 87 ? 20.345 -16.934 -29.018 1.00 62.59 87 ARG A N 1
ATOM 716 C CA . ARG A 1 87 ? 21.281 -15.802 -28.999 1.00 62.59 87 ARG A CA 1
ATOM 717 C C . ARG A 1 87 ? 22.273 -15.895 -30.163 1.00 62.59 87 ARG A C 1
ATOM 719 O O . ARG A 1 87 ? 22.449 -14.918 -30.883 1.00 62.59 87 ARG A O 1
ATOM 726 N N . LYS A 1 88 ? 22.880 -17.071 -30.383 1.00 61.22 88 LYS A N 1
ATOM 727 C CA . LYS A 1 88 ? 23.828 -17.325 -31.489 1.00 61.22 88 LYS A CA 1
ATOM 728 C C . LYS A 1 88 ? 23.187 -17.152 -32.869 1.00 61.22 88 LYS A C 1
ATOM 730 O O . LYS A 1 88 ? 23.853 -16.661 -33.775 1.00 61.22 88 LYS A O 1
ATOM 735 N N . GLU A 1 89 ? 21.919 -17.527 -33.022 1.00 60.12 89 GLU A N 1
ATOM 736 C CA . GLU A 1 89 ? 21.154 -17.368 -34.266 1.00 60.12 89 GLU A CA 1
ATOM 737 C C . GLU A 1 89 ? 20.664 -15.927 -34.496 1.00 60.12 89 GLU A C 1
ATOM 739 O O . GLU A 1 89 ? 20.590 -15.487 -35.643 1.00 60.12 89 GLU A O 1
ATOM 744 N N . LEU A 1 90 ? 20.360 -15.178 -33.428 1.00 57.16 90 LEU A N 1
ATOM 745 C CA . LEU A 1 90 ? 20.008 -13.751 -33.470 1.00 57.16 90 LEU A CA 1
ATOM 746 C C . LEU A 1 90 ? 21.208 -12.862 -33.794 1.00 57.16 90 LEU A C 1
ATOM 748 O O . LEU A 1 90 ? 21.064 -11.883 -34.509 1.00 57.16 90 LEU A O 1
ATOM 752 N N . PHE A 1 91 ? 22.409 -13.201 -33.321 1.00 52.78 91 PHE A N 1
ATOM 753 C CA . PHE A 1 91 ? 23.626 -12.455 -33.671 1.00 52.78 91 PHE A CA 1
ATOM 754 C C . PHE A 1 91 ? 23.981 -12.519 -35.166 1.00 52.78 91 PHE A C 1
ATOM 756 O O . PHE A 1 91 ? 24.782 -11.717 -35.634 1.00 52.78 91 PHE A O 1
ATOM 763 N N . GLN A 1 92 ? 23.411 -13.466 -35.918 1.00 51.78 92 GLN A N 1
ATOM 764 C CA . GLN A 1 92 ? 23.697 -13.663 -37.343 1.00 51.78 92 GLN A CA 1
ATOM 765 C C . GLN A 1 92 ? 22.697 -12.960 -38.274 1.00 51.78 92 GLN A C 1
ATOM 767 O O . GLN A 1 92 ? 22.913 -12.932 -39.485 1.00 51.78 92 GLN A O 1
ATOM 772 N N . LYS A 1 93 ? 21.598 -12.413 -37.743 1.00 46.47 93 LYS A N 1
ATOM 773 C CA . LYS A 1 93 ? 20.556 -11.723 -38.512 1.00 46.47 93 LYS A CA 1
ATOM 774 C C . LYS A 1 93 ? 20.102 -10.488 -37.744 1.00 46.47 93 LYS A C 1
ATOM 776 O O . LYS A 1 93 ? 19.624 -10.626 -36.626 1.00 46.47 93 LYS A O 1
ATOM 781 N N . ASP A 1 94 ? 20.154 -9.311 -38.363 1.00 49.72 94 ASP A N 1
ATOM 782 C CA . ASP A 1 94 ? 19.548 -8.072 -37.845 1.00 49.72 94 ASP A CA 1
ATOM 783 C C . ASP A 1 94 ? 18.005 -8.170 -37.850 1.00 49.72 94 ASP A C 1
ATOM 785 O O . ASP A 1 94 ? 17.307 -7.503 -38.613 1.00 49.72 94 ASP A O 1
ATOM 789 N N . SER A 1 95 ? 17.425 -9.108 -37.100 1.00 53.88 95 SER A N 1
ATOM 790 C CA . SER A 1 95 ? 15.995 -9.428 -37.131 1.00 53.88 95 SER A CA 1
ATOM 791 C C . SER A 1 95 ? 15.526 -10.020 -35.803 1.00 53.88 95 SER A C 1
ATOM 793 O O . SER A 1 95 ? 16.242 -10.785 -35.166 1.00 53.88 95 SER A O 1
ATOM 795 N N . ALA A 1 96 ? 14.296 -9.693 -35.400 1.00 59.69 96 ALA A N 1
ATOM 796 C CA . ALA A 1 96 ? 13.621 -10.344 -34.279 1.00 59.69 96 ALA A CA 1
ATOM 797 C C . ALA A 1 96 ? 13.070 -11.714 -34.709 1.00 59.69 96 ALA A C 1
ATOM 799 O O . ALA A 1 96 ? 12.508 -11.831 -35.802 1.00 59.69 96 ALA A O 1
ATOM 800 N N . TYR A 1 97 ? 13.160 -12.729 -33.844 1.00 64.62 97 TYR A N 1
ATOM 801 C CA . TYR A 1 97 ? 12.391 -13.962 -34.043 1.00 64.62 97 TYR A CA 1
ATOM 802 C C . TYR A 1 97 ? 11.011 -13.804 -33.420 1.00 64.62 97 TYR A C 1
ATOM 804 O O . TYR A 1 97 ? 10.879 -13.379 -32.272 1.00 64.62 97 TYR A O 1
ATOM 812 N N . VAL A 1 98 ? 9.989 -14.165 -34.191 1.00 72.88 98 VAL A N 1
ATOM 813 C CA . VAL A 1 98 ? 8.598 -14.142 -33.750 1.00 72.88 98 VAL A CA 1
ATOM 814 C C . VAL A 1 98 ? 8.139 -15.577 -33.560 1.00 72.88 98 VAL A C 1
ATOM 816 O O . VAL A 1 98 ? 8.064 -16.339 -34.522 1.00 72.88 98 VAL A O 1
ATOM 819 N N . TYR A 1 99 ? 7.822 -15.916 -32.320 1.00 76.75 99 TYR A N 1
ATOM 820 C CA . TYR A 1 99 ? 7.204 -17.174 -31.925 1.00 76.75 99 TYR A CA 1
ATOM 821 C C . TYR A 1 99 ? 5.794 -16.908 -31.403 1.00 76.75 99 TYR A C 1
ATOM 823 O O . TYR A 1 99 ? 5.407 -15.762 -31.158 1.00 76.75 99 TYR A O 1
ATOM 831 N N . THR A 1 100 ? 5.018 -17.960 -31.195 1.00 78.19 100 THR A N 1
ATOM 832 C CA . THR A 1 100 ? 3.864 -17.913 -30.298 1.00 78.19 100 THR A CA 1
ATOM 833 C C . THR A 1 100 ? 4.268 -18.371 -28.900 1.00 78.19 100 THR A C 1
ATOM 835 O O . THR A 1 100 ? 5.259 -19.086 -28.732 1.00 78.19 100 THR A O 1
ATOM 838 N N . VAL A 1 101 ? 3.500 -17.996 -27.875 1.00 81.44 101 VAL A N 1
ATOM 839 C CA . VAL A 1 101 ? 3.738 -18.496 -26.509 1.00 81.44 101 VAL A CA 1
ATOM 840 C C . VAL A 1 101 ? 3.719 -20.024 -26.482 1.00 81.44 101 VAL A C 1
ATOM 842 O O . VAL A 1 101 ? 4.575 -20.619 -25.842 1.00 81.44 101 VAL A O 1
ATOM 845 N N . LYS A 1 102 ? 2.819 -20.677 -27.227 1.00 80.06 102 LYS A N 1
ATOM 846 C CA . LYS A 1 102 ? 2.754 -22.145 -27.307 1.00 80.06 102 LYS A CA 1
ATOM 847 C C . LYS A 1 102 ? 4.014 -22.784 -27.897 1.00 80.06 102 LYS A C 1
ATOM 849 O O . LYS A 1 102 ? 4.346 -23.906 -27.519 1.00 80.06 102 LYS A O 1
ATOM 854 N N . ASP A 1 103 ? 4.699 -22.097 -28.809 1.00 78.50 103 ASP A N 1
ATOM 855 C CA . ASP A 1 103 ? 5.935 -22.615 -29.406 1.00 78.50 103 ASP A CA 1
ATOM 856 C C . ASP A 1 103 ? 7.063 -22.693 -28.370 1.00 78.50 103 ASP A C 1
ATOM 858 O O . ASP A 1 103 ? 7.907 -23.583 -28.434 1.00 78.50 103 ASP A O 1
ATOM 862 N N . LEU A 1 104 ? 7.064 -21.773 -27.400 1.00 78.38 104 LEU A N 1
ATOM 863 C CA . LEU A 1 104 ? 8.146 -21.620 -26.428 1.00 78.38 104 LEU A CA 1
ATOM 864 C C . LEU A 1 104 ? 7.797 -22.152 -25.038 1.00 78.38 104 LEU A C 1
ATOM 866 O O . LEU A 1 104 ? 8.697 -22.564 -24.316 1.00 78.38 104 LEU A O 1
ATOM 870 N N . LEU A 1 105 ? 6.516 -22.212 -24.680 1.00 83.44 105 LEU A N 1
ATOM 871 C CA . LEU A 1 105 ? 6.021 -22.600 -23.365 1.00 83.44 105 LEU A CA 1
ATOM 872 C C . LEU A 1 105 ? 4.982 -23.728 -23.491 1.00 83.44 105 LEU A C 1
ATOM 874 O O . LEU A 1 105 ? 3.880 -23.527 -24.001 1.00 83.44 105 LEU A O 1
ATOM 878 N N . SER A 1 106 ? 5.302 -24.914 -22.969 1.00 80.00 106 SER A N 1
ATOM 879 C CA . SER A 1 106 ? 4.301 -25.898 -22.552 1.00 80.00 106 SER A CA 1
ATOM 880 C C . SER A 1 106 ? 3.646 -25.363 -21.301 1.00 80.00 106 SER A C 1
ATOM 882 O O . SER A 1 106 ? 4.350 -25.080 -20.342 1.00 80.00 106 SER A O 1
ATOM 884 N N . HIS A 1 107 ? 2.325 -25.224 -21.287 1.00 78.62 107 HIS A N 1
ATOM 885 C CA . HIS A 1 107 ? 1.604 -24.899 -20.061 1.00 78.62 107 HIS A CA 1
ATOM 886 C C . HIS A 1 107 ? 0.142 -25.356 -20.139 1.00 78.62 107 HIS A C 1
ATOM 888 O O . HIS A 1 107 ? -0.759 -24.576 -20.466 1.00 78.62 107 HIS A O 1
ATOM 894 N N . PRO A 1 108 ? -0.125 -26.655 -19.905 1.00 77.00 108 PRO A N 1
ATOM 895 C CA . PRO A 1 108 ? -1.452 -27.221 -20.121 1.00 77.00 108 PRO A CA 1
ATOM 896 C C . PRO A 1 108 ? -2.539 -26.555 -19.274 1.00 77.00 108 PRO A C 1
ATOM 898 O O . PRO A 1 108 ? -3.638 -26.329 -19.778 1.00 77.00 108 PRO A O 1
ATOM 901 N N . THR A 1 109 ? -2.244 -26.229 -18.012 1.00 75.94 109 THR A N 1
ATOM 902 C CA . THR A 1 109 ? -3.228 -25.644 -17.092 1.00 75.94 109 THR A CA 1
ATOM 903 C C . THR A 1 109 ? -3.563 -24.207 -17.484 1.00 75.94 109 THR A C 1
ATOM 905 O O . THR A 1 109 ? -4.741 -23.881 -17.628 1.00 75.94 109 THR A O 1
ATOM 908 N N . LEU A 1 110 ? -2.555 -23.368 -17.752 1.00 80.88 110 LEU A N 1
ATOM 909 C CA . LEU A 1 110 ? -2.756 -21.983 -18.182 1.00 80.88 110 LEU A CA 1
ATOM 910 C C . LEU A 1 110 ? -3.533 -21.930 -19.472 1.00 80.88 110 LEU A C 1
ATOM 912 O O . LEU A 1 110 ? -4.481 -21.171 -19.570 1.00 80.88 110 LEU A O 1
ATOM 916 N N . PHE A 1 111 ? -3.175 -22.748 -20.456 1.00 79.38 111 PHE A N 1
ATOM 917 C CA . PHE A 1 111 ? -3.874 -22.713 -21.729 1.00 79.38 111 PHE A CA 1
ATOM 918 C C . PHE A 1 111 ? -5.253 -23.366 -21.689 1.00 79.38 111 PHE A C 1
ATOM 920 O O . PHE A 1 111 ? -6.093 -23.092 -22.543 1.00 79.38 111 PHE A O 1
ATOM 927 N N . MET A 1 112 ? -5.512 -24.236 -20.717 1.00 76.62 112 MET A N 1
ATOM 928 C CA . MET A 1 112 ? -6.860 -24.726 -20.464 1.00 76.62 112 MET A CA 1
ATOM 929 C C . MET A 1 112 ? -7.745 -23.602 -19.910 1.00 76.62 112 MET A C 1
ATOM 931 O O . MET A 1 112 ? -8.897 -23.474 -20.333 1.00 76.62 112 MET A O 1
ATOM 935 N N . VAL A 1 113 ? -7.208 -22.786 -18.998 1.00 77.44 113 VAL A N 1
ATOM 936 C CA . VAL A 1 113 ? -7.917 -21.658 -18.376 1.00 77.44 113 VAL A CA 1
ATOM 937 C C . VAL A 1 113 ? -8.015 -20.455 -19.323 1.00 77.44 113 VAL A C 1
ATOM 939 O O . VAL A 1 113 ? -9.099 -19.902 -19.493 1.00 77.44 113 VAL A O 1
ATOM 942 N N . TYR A 1 114 ? -6.930 -20.134 -20.027 1.00 80.00 114 TYR A N 1
ATOM 943 C CA . TYR A 1 114 ? -6.792 -19.049 -20.998 1.00 80.00 114 TYR A CA 1
ATOM 944 C C . TYR A 1 114 ? -6.281 -19.563 -22.358 1.00 80.00 114 TYR A C 1
ATOM 946 O O . TYR A 1 114 ? -5.116 -19.372 -22.720 1.00 80.00 114 TYR A O 1
ATOM 954 N N . PRO A 1 115 ? -7.149 -20.181 -23.181 1.00 78.56 115 PRO A N 1
ATOM 955 C CA . PRO A 1 115 ? -6.745 -20.734 -24.478 1.00 78.56 115 PRO A CA 1
ATOM 956 C C . PRO A 1 115 ? -6.149 -19.711 -25.449 1.00 78.56 115 PRO A C 1
ATOM 958 O O . PRO A 1 115 ? -5.352 -20.070 -26.312 1.00 78.56 115 PRO A O 1
ATOM 961 N N . HIS A 1 116 ? -6.532 -18.440 -25.320 1.00 79.31 116 HIS A N 1
ATOM 962 C CA . HIS A 1 116 ? -6.077 -17.368 -26.201 1.00 79.31 116 HIS A CA 1
ATOM 963 C C . HIS A 1 116 ? -4.592 -17.015 -25.999 1.00 79.31 116 HIS A C 1
ATOM 965 O O . HIS A 1 116 ? -3.935 -16.650 -26.973 1.00 79.31 116 HIS A O 1
ATOM 971 N N . LEU A 1 117 ? -4.039 -17.199 -24.789 1.00 82.69 117 LEU A N 1
ATOM 972 C CA . LEU A 1 117 ? -2.633 -16.892 -24.491 1.00 82.69 117 LEU A CA 1
ATOM 973 C C . LEU A 1 117 ? -1.658 -17.741 -25.314 1.00 82.69 117 LEU A C 1
ATOM 975 O O . LEU A 1 117 ? -0.555 -17.286 -25.593 1.00 82.69 117 LEU A O 1
ATOM 979 N N . GLN A 1 118 ? -2.073 -18.930 -25.777 1.00 78.56 118 GLN A N 1
ATOM 980 C CA . GLN A 1 118 ? -1.270 -19.787 -26.663 1.00 78.56 118 GLN A CA 1
ATOM 981 C C . GLN A 1 118 ? -0.759 -19.053 -27.906 1.00 78.56 118 GLN A C 1
ATOM 983 O O . GLN A 1 118 ? 0.317 -19.369 -28.408 1.00 78.56 118 GLN A O 1
ATOM 988 N N . TRP A 1 119 ? -1.545 -18.101 -28.407 1.00 79.44 119 TRP A N 1
ATOM 989 C CA . TRP A 1 119 ? -1.349 -17.461 -29.704 1.00 79.44 119 TRP A CA 1
ATOM 990 C C . TRP A 1 119 ? -0.741 -16.064 -29.600 1.00 79.44 119 TRP A C 1
ATOM 992 O O . TRP A 1 119 ? -0.599 -15.384 -30.617 1.00 79.44 119 TRP A O 1
ATOM 1002 N N . PHE A 1 120 ? -0.384 -15.626 -28.390 1.00 80.12 120 PHE A N 1
ATOM 1003 C CA . PHE A 1 120 ? 0.285 -14.346 -28.188 1.00 80.12 120 PHE A CA 1
ATOM 1004 C C . PHE A 1 120 ? 1.630 -14.360 -28.899 1.00 80.12 120 PHE A C 1
ATOM 1006 O O . PHE A 1 120 ? 2.365 -15.351 -28.849 1.00 80.12 120 PHE A O 1
ATOM 1013 N N . LYS A 1 121 ? 1.939 -13.256 -29.582 1.00 77.69 121 LYS A N 1
ATOM 1014 C CA . LYS A 1 121 ? 3.198 -13.130 -30.312 1.00 77.69 121 LYS A CA 1
ATOM 1015 C C . LYS A 1 121 ? 4.311 -12.827 -29.321 1.00 77.69 121 LYS A C 1
ATOM 1017 O O . LYS A 1 121 ? 4.272 -11.804 -28.639 1.00 77.69 121 LYS A O 1
ATOM 1022 N N . LEU A 1 122 ? 5.299 -13.708 -29.292 1.00 79.94 122 LEU A N 1
ATOM 1023 C CA . LEU A 1 122 ? 6.486 -13.629 -28.464 1.00 79.94 122 LEU A CA 1
ATOM 1024 C C . LEU A 1 122 ? 7.677 -13.237 -29.340 1.00 79.94 122 LEU A C 1
ATOM 1026 O O . LEU A 1 122 ? 8.142 -14.016 -30.173 1.00 79.94 122 LEU A O 1
ATOM 1030 N N . TYR A 1 123 ? 8.139 -12.004 -29.174 1.00 80.94 123 TYR A N 1
ATOM 1031 C CA . TYR A 1 123 ? 9.276 -11.454 -29.897 1.00 80.94 123 TYR A CA 1
ATOM 1032 C C . TYR A 1 123 ? 10.528 -11.656 -29.061 1.00 80.94 123 TYR A C 1
ATOM 1034 O O . TYR A 1 123 ? 10.653 -11.071 -27.988 1.00 80.94 123 TYR A O 1
ATOM 1042 N N . ILE A 1 124 ? 11.471 -12.448 -29.563 1.00 77.56 124 ILE A N 1
ATOM 1043 C CA . ILE A 1 124 ? 12.806 -12.502 -28.976 1.00 77.56 124 ILE A CA 1
ATOM 1044 C C . ILE A 1 124 ? 13.688 -11.529 -29.744 1.00 77.56 124 ILE A C 1
ATOM 1046 O O . ILE A 1 124 ? 13.957 -11.709 -30.935 1.00 77.56 124 ILE A O 1
ATOM 1050 N N . ILE A 1 125 ? 14.120 -10.489 -29.042 1.00 76.75 125 ILE A N 1
ATOM 1051 C CA . ILE A 1 125 ? 15.049 -9.482 -29.545 1.00 76.75 125 ILE A CA 1
ATOM 1052 C C . ILE A 1 125 ? 16.414 -9.672 -28.888 1.00 76.75 125 ILE A C 1
ATOM 1054 O O . ILE A 1 125 ? 16.522 -10.278 -27.826 1.00 76.75 125 ILE A O 1
ATOM 1058 N N . ASN A 1 126 ? 17.463 -9.145 -29.505 1.00 73.75 126 ASN A N 1
ATOM 1059 C CA . ASN A 1 126 ? 18.795 -9.081 -28.910 1.00 73.75 126 ASN A CA 1
ATOM 1060 C C . ASN A 1 126 ? 19.294 -7.643 -29.019 1.00 73.75 126 ASN A C 1
ATOM 1062 O O . ASN A 1 126 ? 20.093 -7.322 -29.896 1.00 73.75 126 ASN A O 1
ATOM 1066 N N . ASN A 1 127 ? 18.738 -6.761 -28.189 1.00 69.62 127 ASN A N 1
ATOM 1067 C CA . ASN A 1 127 ? 19.082 -5.347 -28.221 1.00 69.62 127 ASN A CA 1
ATOM 1068 C C . ASN A 1 127 ? 19.659 -4.918 -26.868 1.00 69.62 127 ASN A C 1
ATOM 1070 O O . ASN A 1 127 ? 18.884 -4.630 -25.960 1.00 69.62 127 ASN A O 1
ATOM 1074 N N . PRO A 1 128 ? 20.991 -4.823 -26.723 1.00 70.12 128 PRO A N 1
ATOM 1075 C CA . PRO A 1 128 ? 21.609 -4.426 -25.459 1.00 70.12 128 PRO A CA 1
ATOM 1076 C C . PRO A 1 128 ? 21.302 -2.976 -25.051 1.00 70.12 128 PRO A C 1
ATOM 1078 O O . PRO A 1 128 ? 21.647 -2.587 -23.944 1.00 70.12 128 PRO A O 1
ATOM 1081 N N . ARG A 1 129 ? 20.681 -2.169 -25.927 1.00 63.25 129 ARG A N 1
ATOM 1082 C CA . ARG A 1 129 ? 20.242 -0.797 -25.615 1.00 63.25 129 ARG A CA 1
ATOM 1083 C C . ARG A 1 129 ? 18.909 -0.744 -24.874 1.00 63.25 129 ARG A C 1
ATOM 1085 O O . ARG A 1 129 ? 18.591 0.272 -24.277 1.00 63.25 129 ARG A O 1
ATOM 1092 N N . PHE A 1 130 ? 18.105 -1.800 -24.969 1.00 57.94 130 PHE A N 1
ATOM 1093 C CA . PHE A 1 130 ? 16.833 -1.888 -24.265 1.00 57.94 130 PHE A CA 1
ATOM 1094 C C . PHE A 1 130 ? 17.042 -2.631 -22.956 1.00 57.94 130 PHE A C 1
ATOM 1096 O O . PHE A 1 130 ? 17.077 -3.852 -22.945 1.00 57.94 130 PHE A O 1
ATOM 1103 N N . GLU A 1 131 ? 17.151 -1.909 -21.850 1.00 63.12 131 GLU A N 1
ATOM 1104 C CA . GLU A 1 131 ? 17.576 -2.504 -20.577 1.00 63.12 131 GLU A CA 1
ATOM 1105 C C . GLU A 1 131 ? 16.551 -3.444 -19.923 1.00 63.12 131 GLU A C 1
ATOM 1107 O O . GLU A 1 131 ? 16.876 -4.176 -18.985 1.00 63.12 131 GLU A O 1
ATOM 1112 N N . TYR A 1 132 ? 15.313 -3.472 -20.423 1.00 66.44 132 TYR A N 1
ATOM 1113 C CA . TYR A 1 132 ? 14.293 -4.392 -19.939 1.00 66.44 132 TYR A CA 1
ATOM 1114 C C . TYR A 1 132 ? 14.596 -5.838 -20.359 1.00 66.44 132 TYR A C 1
ATOM 1116 O O . TYR A 1 132 ? 15.008 -6.126 -21.486 1.00 66.44 132 TYR A O 1
ATOM 1124 N N . LYS A 1 133 ? 14.340 -6.784 -19.448 1.00 75.12 133 LYS A N 1
ATOM 1125 C CA . LYS A 1 133 ? 14.403 -8.227 -19.743 1.00 75.12 133 LYS A CA 1
ATOM 1126 C C . LYS A 1 133 ? 13.191 -8.698 -20.540 1.00 75.12 133 LYS A C 1
ATOM 1128 O O . LYS A 1 133 ? 13.324 -9.585 -21.385 1.00 75.12 133 LYS A O 1
ATOM 1133 N N . GLY A 1 134 ? 12.033 -8.102 -20.278 1.00 77.06 134 GLY A N 1
ATOM 1134 C CA . GLY A 1 134 ? 10.782 -8.383 -20.959 1.00 77.06 134 GLY A CA 1
ATOM 1135 C C . GLY A 1 134 ? 9.861 -7.170 -20.971 1.00 77.06 134 GLY A C 1
ATOM 1136 O O . GLY A 1 134 ? 10.137 -6.170 -20.311 1.00 77.06 134 GLY A O 1
ATOM 1137 N N . SER A 1 135 ? 8.835 -7.232 -21.811 1.00 78.25 135 SER A N 1
ATOM 1138 C CA . SER A 1 135 ? 7.752 -6.254 -21.820 1.00 78.25 135 SER A CA 1
ATOM 1139 C C . SER A 1 135 ? 6.493 -6.866 -22.421 1.00 78.25 135 SER A C 1
ATOM 1141 O O . SER A 1 135 ? 6.547 -7.529 -23.464 1.00 78.25 135 SER A O 1
ATOM 1143 N N . PHE A 1 136 ? 5.355 -6.600 -21.793 1.00 76.50 136 PHE A N 1
ATOM 1144 C CA . PHE A 1 136 ? 4.028 -6.881 -22.312 1.00 76.50 136 PHE A CA 1
ATOM 1145 C C . PHE A 1 136 ? 3.372 -5.602 -22.848 1.00 76.50 136 PHE A C 1
ATOM 1147 O O . PHE A 1 136 ? 3.406 -4.545 -22.224 1.00 76.50 136 PHE A O 1
ATOM 1154 N N . THR A 1 137 ? 2.745 -5.693 -24.023 1.00 69.12 137 THR A N 1
ATOM 1155 C CA . THR A 1 137 ? 1.954 -4.605 -24.611 1.00 69.12 137 THR A CA 1
ATOM 1156 C C . THR A 1 137 ? 0.532 -5.069 -24.903 1.00 69.12 137 THR A C 1
ATOM 1158 O O . THR A 1 137 ? 0.313 -5.957 -25.734 1.00 69.12 137 THR A O 1
ATOM 1161 N N . GLU A 1 138 ? -0.438 -4.396 -24.283 1.00 65.62 138 GLU A N 1
ATOM 1162 C CA . GLU A 1 138 ? -1.870 -4.708 -24.374 1.00 65.62 138 GLU A CA 1
ATOM 1163 C C . GLU A 1 138 ? -2.414 -4.578 -25.804 1.00 65.62 138 GLU A C 1
ATOM 1165 O O . GLU A 1 138 ? -3.050 -5.498 -26.319 1.00 65.62 138 GLU A O 1
ATOM 1170 N N . LYS A 1 139 ? -2.100 -3.456 -26.475 1.00 56.91 139 LYS A N 1
ATOM 1171 C CA . LYS A 1 139 ? -2.664 -3.051 -27.778 1.00 56.91 139 LYS A CA 1
ATOM 1172 C C . LYS A 1 139 ? -2.554 -4.126 -28.863 1.00 56.91 139 LYS A C 1
ATOM 1174 O O . LYS A 1 139 ? -3.474 -4.279 -29.662 1.00 56.91 139 LYS A O 1
ATOM 1179 N N . ASP A 1 140 ? -1.460 -4.887 -28.851 1.00 58.75 140 ASP A N 1
ATOM 1180 C CA . ASP A 1 140 ? -1.169 -5.903 -29.865 1.00 58.75 140 ASP A CA 1
ATOM 1181 C C . ASP A 1 140 ? -1.034 -7.320 -29.284 1.00 58.75 140 ASP A C 1
ATOM 1183 O O . ASP A 1 140 ? -0.593 -8.223 -30.001 1.00 58.75 140 ASP A O 1
ATOM 1187 N N . SER A 1 141 ? -1.375 -7.527 -28.001 1.00 68.19 141 SER A N 1
ATOM 1188 C CA . SER A 1 141 ? -1.205 -8.817 -27.302 1.00 68.19 141 SER A CA 1
ATOM 1189 C C . SER A 1 141 ? 0.196 -9.404 -27.514 1.00 68.19 141 SER A C 1
ATOM 1191 O O . SER A 1 141 ? 0.384 -10.544 -27.959 1.00 68.19 141 SER A O 1
ATOM 1193 N N . ARG A 1 142 ? 1.194 -8.551 -27.281 1.00 75.94 142 ARG A N 1
ATOM 1194 C CA . ARG A 1 142 ? 2.589 -8.803 -27.622 1.00 75.94 142 ARG A CA 1
ATOM 1195 C C . ARG A 1 142 ? 3.416 -8.955 -26.362 1.00 75.94 142 ARG A C 1
ATOM 1197 O O . ARG A 1 142 ? 3.325 -8.117 -25.474 1.00 75.94 142 ARG A O 1
ATOM 1204 N N . ILE A 1 143 ? 4.268 -9.973 -26.346 1.00 80.44 143 ILE A N 1
ATOM 1205 C CA . ILE A 1 143 ? 5.312 -10.139 -25.340 1.00 80.44 143 ILE A CA 1
ATOM 1206 C C . ILE A 1 143 ? 6.663 -10.002 -26.036 1.00 80.44 143 ILE A C 1
ATOM 1208 O O . ILE A 1 143 ? 6.878 -10.561 -27.114 1.00 80.44 143 ILE A O 1
ATOM 1212 N N . ILE A 1 144 ? 7.572 -9.252 -25.431 1.00 81.38 144 ILE A N 1
ATOM 1213 C CA . ILE A 1 144 ? 8.957 -9.107 -25.867 1.00 81.38 144 ILE A CA 1
ATOM 1214 C C . ILE A 1 144 ? 9.845 -9.734 -24.797 1.00 81.38 144 ILE A C 1
ATOM 1216 O O . ILE A 1 144 ? 9.649 -9.478 -23.616 1.00 81.38 144 ILE A O 1
ATOM 1220 N N . LEU A 1 145 ? 10.826 -10.533 -25.209 1.00 81.12 145 LEU A N 1
ATOM 1221 C CA . LEU A 1 145 ? 11.929 -10.991 -24.367 1.00 81.12 145 LEU A CA 1
ATOM 1222 C C . LEU A 1 145 ? 13.237 -10.495 -24.965 1.00 81.12 145 LEU A C 1
ATOM 1224 O O . LEU A 1 145 ? 13.515 -10.716 -26.148 1.00 81.12 145 LEU A O 1
ATOM 1228 N N . ASN A 1 146 ? 14.059 -9.851 -24.145 1.00 80.75 146 ASN A N 1
ATOM 1229 C CA . ASN A 1 146 ? 15.348 -9.356 -24.584 1.00 80.75 146 ASN A CA 1
ATOM 1230 C C . ASN A 1 146 ? 16.458 -10.346 -24.240 1.00 80.75 146 ASN A C 1
ATOM 1232 O O . ASN A 1 146 ? 17.001 -10.363 -23.134 1.00 80.75 146 ASN A O 1
ATOM 1236 N N . ALA A 1 147 ? 16.842 -11.148 -25.229 1.00 81.25 147 ALA A N 1
ATOM 1237 C CA . ALA A 1 147 ? 17.927 -12.106 -25.119 1.00 81.25 147 ALA A CA 1
ATOM 1238 C C . ALA A 1 147 ? 19.267 -11.453 -24.754 1.00 81.25 147 ALA A C 1
ATOM 1240 O O . ALA A 1 147 ? 20.131 -12.170 -24.267 1.00 81.25 147 ALA A O 1
ATOM 1241 N N . ALA A 1 148 ? 19.457 -10.137 -24.926 1.00 77.44 148 ALA A N 1
ATOM 1242 C CA . ALA A 1 148 ? 20.670 -9.452 -24.478 1.00 77.44 148 ALA A CA 1
ATOM 1243 C C . ALA A 1 148 ? 20.848 -9.530 -22.948 1.00 77.44 148 ALA A C 1
ATOM 1245 O O . ALA A 1 148 ? 21.968 -9.750 -22.486 1.00 77.44 148 ALA A O 1
ATOM 1246 N N . HIS A 1 149 ? 19.751 -9.465 -22.183 1.00 78.75 149 HIS A N 1
ATOM 1247 C CA . HIS A 1 149 ? 19.745 -9.388 -20.712 1.00 78.75 149 HIS A CA 1
ATOM 1248 C C . HIS A 1 149 ? 19.294 -10.680 -20.010 1.00 78.75 149 HIS A C 1
ATOM 1250 O O . HIS A 1 149 ? 19.100 -10.688 -18.794 1.00 78.75 149 HIS A O 1
ATOM 1256 N N . LEU A 1 150 ? 19.134 -11.773 -20.762 1.00 79.50 150 LEU A N 1
ATOM 1257 C CA . LEU A 1 150 ? 18.738 -13.084 -20.244 1.00 79.50 150 LEU A CA 1
ATOM 1258 C C . LEU A 1 150 ? 19.929 -14.045 -20.310 1.00 79.50 150 LEU A C 1
ATOM 1260 O O . LEU A 1 150 ? 20.432 -14.360 -21.394 1.00 79.50 150 LEU A O 1
ATOM 1264 N N . ALA A 1 151 ? 20.424 -14.492 -19.158 1.00 74.12 151 ALA A N 1
ATOM 1265 C CA . ALA A 1 151 ? 21.607 -15.351 -19.081 1.00 74.12 151 ALA A CA 1
ATOM 1266 C C . ALA A 1 151 ? 21.284 -16.835 -19.320 1.00 74.12 151 ALA A C 1
ATOM 1268 O O . ALA A 1 151 ? 22.131 -17.575 -19.820 1.00 74.12 151 ALA A O 1
ATOM 1269 N N . SER A 1 152 ? 20.064 -17.276 -19.002 1.00 75.94 152 SER A N 1
ATOM 1270 C CA . SER A 1 152 ? 19.664 -18.685 -19.054 1.00 75.94 152 SER A CA 1
ATOM 1271 C C . SER A 1 152 ? 18.216 -18.873 -19.523 1.00 75.94 152 SER A C 1
ATOM 1273 O O . SER A 1 152 ? 17.430 -17.926 -19.579 1.00 75.94 152 SER A O 1
ATOM 1275 N N . GLY A 1 153 ? 17.853 -20.119 -19.850 1.00 74.06 153 GLY A N 1
ATOM 1276 C CA . GLY A 1 153 ? 16.456 -20.488 -20.111 1.00 74.06 153 GLY A CA 1
ATOM 1277 C C . GLY A 1 153 ? 15.557 -20.321 -18.882 1.00 74.06 153 GLY A C 1
ATOM 1278 O O . GLY A 1 153 ? 14.402 -19.945 -19.034 1.00 74.06 153 GLY A O 1
ATOM 1279 N N . GLU A 1 154 ? 16.094 -20.515 -17.672 1.00 76.44 154 GLU A N 1
ATOM 1280 C CA . GLU A 1 154 ? 15.359 -20.278 -16.420 1.00 76.44 154 GLU A CA 1
ATOM 1281 C C . GLU A 1 154 ? 15.028 -18.789 -16.234 1.00 76.44 154 GLU A C 1
ATOM 1283 O O . GLU A 1 154 ? 13.911 -18.449 -15.848 1.00 76.44 154 GLU A O 1
ATOM 1288 N N . GLU A 1 155 ? 15.964 -17.889 -16.554 1.00 78.81 155 GLU A N 1
ATOM 1289 C CA . GLU A 1 155 ? 15.704 -16.446 -16.526 1.00 78.81 155 GLU A CA 1
ATOM 1290 C C . GLU A 1 155 ? 14.679 -16.037 -17.582 1.00 78.81 155 GLU A C 1
ATOM 1292 O O . GLU A 1 155 ? 13.756 -15.291 -17.271 1.00 78.81 155 GLU A O 1
ATOM 1297 N N . ALA A 1 156 ? 14.799 -16.556 -18.809 1.00 81.12 156 ALA A N 1
ATOM 1298 C CA . ALA A 1 156 ? 13.848 -16.269 -19.882 1.00 81.12 156 ALA A CA 1
ATOM 1299 C C . ALA A 1 156 ? 12.428 -16.720 -19.528 1.00 81.12 156 ALA A C 1
ATOM 1301 O O . ALA A 1 156 ? 11.464 -16.009 -19.797 1.00 81.12 156 ALA A O 1
ATOM 1302 N N . LEU A 1 157 ? 12.308 -17.875 -18.880 1.00 81.06 157 LEU A N 1
ATOM 1303 C CA . LEU A 1 157 ? 11.046 -18.419 -18.411 1.00 81.06 157 LEU A CA 1
ATOM 1304 C C . LEU A 1 157 ? 10.466 -17.608 -17.249 1.00 81.06 157 LEU A C 1
ATOM 1306 O O . LEU A 1 157 ? 9.295 -17.246 -17.288 1.00 81.06 157 LEU A O 1
ATOM 1310 N N . SER A 1 158 ? 11.289 -17.240 -16.264 1.00 82.56 158 SER A N 1
ATOM 1311 C CA . SER A 1 158 ? 10.888 -16.346 -15.170 1.00 82.56 158 SER A CA 1
ATOM 1312 C C . SER A 1 158 ? 10.394 -14.986 -15.682 1.00 82.56 158 SER A C 1
ATOM 1314 O O . SER A 1 158 ? 9.378 -14.471 -15.215 1.00 82.56 158 SER A O 1
ATOM 1316 N N . THR A 1 159 ? 11.073 -14.407 -16.675 1.00 83.12 159 THR A N 1
ATOM 1317 C CA . THR A 1 159 ? 10.636 -13.168 -17.330 1.00 83.12 159 THR A CA 1
ATOM 1318 C C . THR A 1 159 ? 9.359 -13.382 -18.139 1.00 83.12 159 THR A C 1
ATOM 1320 O O . THR A 1 159 ? 8.425 -12.609 -17.992 1.00 83.12 159 THR A O 1
ATOM 1323 N N . LEU A 1 160 ? 9.250 -14.452 -18.930 1.00 85.56 160 LEU A N 1
ATOM 1324 C CA . LEU A 1 160 ? 8.029 -14.743 -19.689 1.00 85.56 160 LEU A CA 1
ATOM 1325 C C . LEU A 1 160 ? 6.802 -14.881 -18.780 1.00 85.56 160 LEU A C 1
ATOM 1327 O O . LEU A 1 160 ? 5.727 -14.410 -19.129 1.00 85.56 160 LEU A O 1
ATOM 1331 N N . LEU A 1 161 ? 6.948 -15.510 -17.617 1.00 84.69 161 LEU A N 1
ATOM 1332 C CA . LEU A 1 161 ? 5.850 -15.672 -16.664 1.00 84.69 161 LEU A CA 1
ATOM 1333 C C . LEU A 1 161 ? 5.441 -14.358 -16.010 1.00 84.69 161 LEU A C 1
ATOM 1335 O O . LEU A 1 161 ? 4.258 -14.161 -15.763 1.00 84.69 161 LEU A O 1
ATOM 1339 N N . HIS A 1 162 ? 6.392 -13.455 -15.776 1.00 88.00 162 HIS A N 1
ATOM 1340 C CA . HIS A 1 162 ? 6.104 -12.089 -15.347 1.00 88.00 162 HIS A CA 1
ATOM 1341 C C . HIS A 1 162 ? 5.261 -11.351 -16.400 1.00 88.00 162 HIS A C 1
ATOM 1343 O O . HIS A 1 162 ? 4.192 -10.837 -16.083 1.00 88.00 162 HIS A O 1
ATOM 1349 N N . GLU A 1 163 ? 5.647 -11.418 -17.677 1.00 87.50 163 GLU A N 1
ATOM 1350 C CA . GLU A 1 163 ? 4.855 -10.808 -18.756 1.00 87.50 163 GLU A CA 1
ATOM 1351 C C . GLU A 1 163 ? 3.485 -11.484 -18.948 1.00 87.50 163 GLU A C 1
ATOM 1353 O O . GLU A 1 163 ? 2.481 -10.826 -19.229 1.00 87.50 163 GLU A O 1
ATOM 1358 N N . LEU A 1 164 ? 3.404 -12.807 -18.768 1.00 87.44 164 LEU A N 1
ATOM 1359 C CA . LEU A 1 164 ? 2.135 -13.539 -18.795 1.00 87.44 164 LEU A CA 1
ATOM 1360 C C . LEU A 1 164 ? 1.244 -13.194 -17.599 1.00 87.44 164 LEU A C 1
ATOM 1362 O O . LEU A 1 164 ? 0.024 -13.180 -17.756 1.00 87.44 164 LEU A O 1
ATOM 1366 N N . GLN A 1 165 ? 1.819 -12.879 -16.435 1.00 88.25 165 GLN A N 1
ATOM 1367 C CA . GLN A 1 165 ? 1.060 -12.380 -15.292 1.00 88.25 165 GLN A CA 1
ATOM 1368 C C . GLN A 1 165 ? 0.378 -11.053 -15.639 1.00 88.25 165 GLN A C 1
ATOM 1370 O O . GLN A 1 165 ? -0.804 -10.896 -15.338 1.00 88.25 165 GLN A O 1
ATOM 1375 N N . HIS A 1 166 ? 1.058 -10.142 -16.339 1.00 84.00 166 HIS A N 1
ATOM 1376 C CA . HIS A 1 166 ? 0.430 -8.916 -16.840 1.00 84.00 166 HIS A CA 1
ATOM 1377 C C . HIS A 1 166 ? -0.666 -9.189 -17.872 1.00 84.00 166 HIS A C 1
ATOM 1379 O O . HIS A 1 166 ? -1.741 -8.595 -17.799 1.00 84.00 166 HIS A O 1
ATOM 1385 N N . ALA A 1 167 ? -0.445 -10.132 -18.794 1.00 83.25 167 ALA A N 1
ATOM 1386 C CA . ALA A 1 167 ? -1.465 -10.528 -19.764 1.00 83.25 167 ALA A CA 1
ATOM 1387 C C . ALA A 1 167 ? -2.734 -11.083 -19.090 1.00 83.25 167 ALA A C 1
ATOM 1389 O O . ALA A 1 167 ? -3.850 -10.746 -19.489 1.00 83.25 167 ALA A O 1
ATOM 1390 N N . VAL A 1 168 ? -2.570 -11.901 -18.047 1.00 86.00 168 VAL A N 1
ATOM 1391 C CA . VAL A 1 168 ? -3.671 -12.417 -17.224 1.00 86.00 168 VAL A CA 1
ATOM 1392 C C . VAL A 1 168 ? -4.358 -11.292 -16.456 1.00 86.00 168 VAL A C 1
ATOM 1394 O O . VAL A 1 168 ? -5.580 -11.191 -16.514 1.00 86.00 168 VAL A O 1
ATOM 1397 N N . GLN A 1 169 ? -3.595 -10.416 -15.793 1.00 83.44 169 GLN A N 1
ATOM 1398 C CA . GLN A 1 169 ? -4.147 -9.273 -15.062 1.00 83.44 169 GLN A CA 1
ATOM 1399 C C . GLN A 1 169 ? -5.029 -8.411 -15.964 1.00 83.44 169 GLN A C 1
ATOM 1401 O O . GLN A 1 169 ? -6.157 -8.090 -15.595 1.00 83.44 169 GLN A O 1
ATOM 1406 N N . HIS A 1 170 ? -4.542 -8.108 -17.168 1.00 81.81 170 HIS A N 1
ATOM 1407 C CA . HIS A 1 170 ? -5.292 -7.363 -18.169 1.00 81.81 170 HIS A CA 1
ATOM 1408 C C . HIS A 1 170 ? -6.569 -8.100 -18.596 1.00 81.81 170 HIS A C 1
ATOM 1410 O O . HIS A 1 170 ? -7.649 -7.513 -18.594 1.00 81.81 170 HIS A O 1
ATOM 1416 N N . HIS A 1 171 ? -6.471 -9.394 -18.920 1.00 80.88 171 HIS A N 1
ATOM 1417 C CA . HIS A 1 171 ? -7.625 -10.200 -19.331 1.00 80.88 171 HIS A CA 1
ATOM 1418 C C . HIS A 1 171 ? -8.718 -10.264 -18.256 1.00 80.88 171 HIS A C 1
ATOM 1420 O O . HIS A 1 171 ? -9.906 -10.286 -18.573 1.00 80.88 171 HIS A O 1
ATOM 1426 N N . GLU A 1 172 ? -8.320 -10.302 -16.987 1.00 80.88 172 GLU A N 1
ATOM 1427 C CA . GLU A 1 172 ? -9.230 -10.454 -15.857 1.00 80.88 172 GLU A CA 1
ATOM 1428 C C . GLU A 1 172 ? -9.693 -9.132 -15.236 1.00 80.88 172 GLU A C 1
ATOM 1430 O O . GLU A 1 172 ? -10.554 -9.149 -14.353 1.00 80.88 172 GLU A O 1
ATOM 1435 N N . GLY A 1 173 ? -9.151 -7.996 -15.686 1.00 78.56 173 GLY A N 1
ATOM 1436 C CA . GLY A 1 173 ? -9.414 -6.685 -15.095 1.00 78.56 173 GLY A CA 1
ATOM 1437 C C . GLY A 1 173 ? -8.829 -6.532 -13.688 1.00 78.56 173 GLY A C 1
ATOM 1438 O O . GLY A 1 173 ? -9.369 -5.776 -12.880 1.00 78.56 173 GLY A O 1
ATOM 1439 N N . LEU A 1 174 ? -7.763 -7.266 -13.354 1.00 81.50 174 LEU A N 1
ATOM 1440 C CA . LEU A 1 174 ? -6.983 -7.071 -12.126 1.00 81.50 174 LEU A CA 1
ATOM 1441 C C . LEU A 1 174 ? -6.128 -5.798 -12.229 1.00 81.50 174 LEU A C 1
ATOM 1443 O O . LEU A 1 174 ? -5.988 -5.224 -13.307 1.00 81.50 174 LEU A O 1
ATOM 1447 N N . SER A 1 175 ? -5.566 -5.345 -11.104 1.00 77.88 175 SER A N 1
ATOM 1448 C CA . SER A 1 175 ? -4.570 -4.267 -11.101 1.00 77.88 175 SER A CA 1
ATOM 1449 C C . SER A 1 175 ? -3.462 -4.554 -12.122 1.00 77.88 175 SER A C 1
ATOM 1451 O O . SER A 1 175 ? -2.715 -5.522 -11.971 1.00 77.88 175 SER A O 1
ATOM 1453 N N . SER A 1 176 ? -3.366 -3.728 -13.165 1.00 69.38 176 SER A N 1
ATOM 1454 C CA . SER A 1 176 ? -2.293 -3.802 -14.158 1.00 69.38 176 SER A CA 1
ATOM 1455 C C . SER A 1 176 ? -1.005 -3.191 -13.606 1.00 69.38 176 SER A C 1
ATOM 1457 O O . SER A 1 176 ? -1.043 -2.377 -12.673 1.00 69.38 176 SER A O 1
ATOM 1459 N N . GLY A 1 177 ? 0.131 -3.574 -14.193 1.00 59.97 177 GLY A N 1
ATOM 1460 C CA . GLY A 1 177 ? 1.386 -2.842 -14.025 1.00 59.97 177 GLY A CA 1
ATOM 1461 C C . GLY A 1 177 ? 1.285 -1.408 -14.561 1.00 59.97 177 GLY A C 1
ATOM 1462 O O . GLY A 1 177 ? 0.289 -1.020 -15.183 1.00 59.97 177 GLY A O 1
ATOM 1463 N N . SER A 1 178 ? 2.316 -0.613 -14.293 1.00 58.91 178 SER A N 1
ATOM 1464 C CA . SER A 1 178 ? 2.432 0.784 -14.731 1.00 58.91 178 SER A CA 1
ATOM 1465 C C . SER A 1 178 ? 3.638 0.952 -15.663 1.00 58.91 178 SER A C 1
ATOM 1467 O O . SER A 1 178 ? 4.339 -0.006 -15.953 1.00 58.91 178 SER A O 1
ATOM 1469 N N . ASN A 1 179 ? 3.905 2.158 -16.155 1.00 56.16 179 ASN A N 1
ATOM 1470 C CA . ASN A 1 179 ? 5.190 2.490 -16.770 1.00 56.16 179 ASN A CA 1
ATOM 1471 C C . ASN A 1 179 ? 6.060 3.216 -15.722 1.00 56.16 179 ASN A C 1
ATOM 1473 O O . ASN A 1 179 ? 5.505 4.057 -15.005 1.00 56.16 179 ASN A O 1
ATOM 1477 N N . PRO A 1 180 ? 7.371 2.929 -15.598 1.00 55.16 180 PRO A N 1
ATOM 1478 C CA . PRO A 1 180 ? 8.267 3.621 -14.661 1.00 55.16 180 PRO A CA 1
ATOM 1479 C C . PRO A 1 180 ? 8.494 5.122 -14.903 1.00 55.16 180 PRO A C 1
ATOM 1481 O O . PRO A 1 180 ? 9.274 5.717 -14.178 1.00 55.16 180 PRO A O 1
ATOM 1484 N N . ASN A 1 181 ? 7.806 5.772 -15.846 1.00 49.88 181 ASN A N 1
ATOM 1485 C CA . ASN A 1 181 ? 8.057 7.184 -16.145 1.00 49.88 181 ASN A CA 1
ATOM 1486 C C . ASN A 1 181 ? 7.551 8.171 -15.068 1.00 49.88 181 ASN A C 1
ATOM 1488 O O . ASN A 1 181 ? 6.579 7.922 -14.341 1.00 49.88 181 ASN A O 1
ATOM 1492 N N . VAL A 1 182 ? 8.188 9.347 -15.040 1.00 46.88 182 VAL A N 1
ATOM 1493 C CA . VAL A 1 182 ? 7.912 10.450 -14.104 1.00 46.88 182 VAL A CA 1
ATOM 1494 C C . VAL A 1 182 ? 6.439 10.831 -14.082 1.00 46.88 182 VAL A C 1
ATOM 1496 O O . VAL A 1 182 ? 5.838 10.930 -13.017 1.00 46.88 182 VAL A O 1
ATOM 1499 N N . THR A 1 183 ? 5.805 10.976 -15.241 1.00 53.44 183 THR A N 1
ATOM 1500 C CA . THR A 1 183 ? 4.398 11.400 -15.306 1.00 53.44 183 THR A CA 1
ATOM 1501 C C . THR A 1 183 ? 3.457 10.416 -14.673 1.00 53.44 183 THR A C 1
ATOM 1503 O O . THR A 1 183 ? 2.544 10.811 -13.957 1.00 53.44 183 THR A O 1
ATOM 1506 N N . THR A 1 184 ? 3.647 9.130 -14.937 1.00 60.09 184 THR A N 1
ATOM 1507 C CA . THR A 1 184 ? 2.769 8.110 -14.379 1.00 60.09 184 THR A CA 1
ATOM 1508 C C . THR A 1 184 ? 2.957 8.056 -12.869 1.00 60.09 184 THR A C 1
ATOM 1510 O O . THR A 1 184 ? 1.983 7.928 -12.124 1.00 60.09 184 THR A O 1
ATOM 1513 N N . ALA A 1 185 ? 4.188 8.256 -12.397 1.00 60.72 185 ALA A N 1
ATOM 1514 C CA . ALA A 1 185 ? 4.486 8.363 -10.981 1.00 60.72 185 ALA A CA 1
ATOM 1515 C C . ALA A 1 185 ? 3.845 9.597 -10.323 1.00 60.72 185 ALA A C 1
ATOM 1517 O O . ALA A 1 185 ? 3.217 9.480 -9.268 1.00 60.72 185 ALA A O 1
ATOM 1518 N N . GLU A 1 186 ? 3.943 10.771 -10.942 1.00 63.56 186 GLU A N 1
ATOM 1519 C CA . GLU A 1 186 ? 3.315 12.004 -10.464 1.00 63.56 186 GLU A CA 1
ATOM 1520 C C . GLU A 1 186 ? 1.787 11.930 -10.500 1.00 63.56 186 GLU A C 1
ATOM 1522 O O . GLU A 1 186 ? 1.137 12.266 -9.510 1.00 63.56 186 GLU A O 1
ATOM 1527 N N . ALA A 1 187 ? 1.207 11.408 -11.582 1.00 64.88 187 ALA A N 1
ATOM 1528 C CA . ALA A 1 187 ? -0.227 11.169 -11.707 1.00 64.88 187 ALA A CA 1
ATOM 1529 C C . ALA A 1 187 ? -0.726 10.197 -10.629 1.00 64.88 187 ALA A C 1
ATOM 1531 O O . ALA A 1 187 ? -1.770 10.421 -10.019 1.00 64.88 187 ALA A O 1
ATOM 1532 N N . THR A 1 188 ? 0.052 9.157 -10.320 1.00 73.88 188 THR A N 1
ATOM 1533 C CA . THR A 1 188 ? -0.254 8.223 -9.230 1.00 73.88 188 THR A CA 1
ATOM 1534 C C . THR A 1 188 ? -0.237 8.927 -7.872 1.00 73.88 188 THR A C 1
ATOM 1536 O O . THR A 1 188 ? -1.172 8.777 -7.083 1.00 73.88 188 THR A O 1
ATOM 1539 N N . LYS A 1 189 ? 0.780 9.753 -7.590 1.00 75.81 189 LYS A N 1
ATOM 1540 C CA . LYS A 1 189 ? 0.853 10.557 -6.354 1.00 75.81 189 LYS A CA 1
ATOM 1541 C C . LYS A 1 189 ? -0.311 11.551 -6.247 1.00 75.81 189 LYS A C 1
ATOM 1543 O O . LYS A 1 189 ? -0.870 11.728 -5.156 1.00 75.81 189 LYS A O 1
ATOM 1548 N N . ALA A 1 190 ? -0.694 12.176 -7.359 1.00 72.31 190 ALA A N 1
ATOM 1549 C CA . ALA A 1 190 ? -1.831 13.086 -7.439 1.00 72.31 190 ALA A CA 1
ATOM 1550 C C . ALA A 1 190 ? -3.149 12.350 -7.156 1.00 72.31 190 ALA A C 1
ATOM 1552 O O . ALA A 1 190 ? -3.908 12.786 -6.292 1.00 72.31 190 ALA A O 1
ATOM 1553 N N . LEU A 1 191 ? -3.363 11.182 -7.769 1.00 77.88 191 LEU A N 1
ATOM 1554 C CA . LEU A 1 191 ? -4.532 10.334 -7.531 1.00 77.88 191 LEU A CA 1
ATOM 1555 C C . LEU A 1 191 ? -4.631 9.884 -6.067 1.00 77.88 191 LEU A C 1
ATOM 1557 O O . LEU A 1 191 ? -5.711 9.911 -5.480 1.00 77.88 191 LEU A O 1
ATOM 1561 N N . ILE A 1 192 ? -3.516 9.484 -5.446 1.00 81.31 192 ILE A N 1
ATOM 1562 C CA . ILE A 1 192 ? -3.495 9.135 -4.016 1.00 81.31 192 ILE A CA 1
ATOM 1563 C C . ILE A 1 192 ? -3.913 10.349 -3.175 1.00 81.31 192 ILE A C 1
ATOM 1565 O O . ILE A 1 192 ? -4.743 10.220 -2.274 1.00 81.31 192 ILE A O 1
ATOM 1569 N N . SER A 1 193 ? -3.380 11.533 -3.483 1.00 77.62 193 SER A N 1
ATOM 1570 C CA . SER A 1 193 ? -3.720 12.774 -2.776 1.00 77.62 193 SER A CA 1
ATOM 1571 C C . SER A 1 193 ? -5.196 13.153 -2.948 1.00 77.62 193 SER A C 1
ATOM 1573 O O . SER A 1 193 ? -5.855 13.520 -1.975 1.00 77.62 193 SER A O 1
ATOM 1575 N N . GLU A 1 194 ? -5.752 12.986 -4.147 1.00 77.12 194 GLU A N 1
ATOM 1576 C CA . GLU A 1 194 ? -7.175 13.190 -4.425 1.00 77.12 194 GLU A CA 1
ATOM 1577 C C . GLU A 1 194 ? -8.056 12.200 -3.649 1.00 77.12 194 GLU A C 1
ATOM 1579 O O . GLU A 1 194 ? -9.064 12.588 -3.049 1.00 77.12 194 GLU A O 1
ATOM 1584 N N . LYS A 1 195 ? -7.666 10.921 -3.597 1.00 78.81 195 LYS A N 1
ATOM 1585 C CA . LYS A 1 195 ? -8.359 9.894 -2.807 1.00 78.81 195 LYS A CA 1
ATOM 1586 C C . LYS A 1 195 ? -8.352 10.225 -1.315 1.00 78.81 195 LYS A C 1
ATOM 1588 O O . LYS A 1 195 ? -9.382 10.071 -0.662 1.00 78.81 195 LYS A O 1
ATOM 1593 N N . VAL A 1 196 ? -7.239 10.731 -0.779 1.00 78.25 196 VAL A N 1
ATOM 1594 C CA . VAL A 1 196 ? -7.178 11.240 0.603 1.00 78.25 196 VAL A CA 1
ATOM 1595 C C . VAL A 1 196 ? -8.188 12.372 0.796 1.00 78.25 196 VAL A C 1
ATOM 1597 O O . VAL A 1 196 ? -9.020 12.308 1.700 1.00 78.25 196 VAL A O 1
ATOM 1600 N N . SER A 1 197 ? -8.157 13.394 -0.065 1.00 73.19 197 SER A N 1
ATOM 1601 C CA . SER A 1 197 ? -9.044 14.555 0.060 1.00 73.19 197 SER A CA 1
ATOM 1602 C C . SER A 1 197 ? -10.524 14.199 -0.092 1.00 73.19 197 SER A C 1
ATOM 1604 O O . SER A 1 197 ? -11.354 14.723 0.647 1.00 73.19 197 SER A O 1
ATOM 1606 N N . SER A 1 198 ? -10.875 13.317 -1.029 1.00 72.62 198 SER A N 1
ATOM 1607 C CA . SER A 1 198 ? -12.255 12.859 -1.235 1.00 72.62 198 SER A CA 1
ATOM 1608 C C . SER A 1 198 ? -12.757 12.005 -0.070 1.00 72.62 198 SER A C 1
ATOM 1610 O O . SER A 1 198 ? -13.872 12.225 0.396 1.00 72.62 198 SER A O 1
ATOM 1612 N N . SER A 1 199 ? -11.925 11.107 0.463 1.00 76.25 199 SER A N 1
ATOM 1613 C CA . SER A 1 199 ? -12.251 10.311 1.653 1.00 76.25 199 SER A CA 1
ATOM 1614 C C . SER A 1 199 ? -12.456 11.196 2.889 1.00 76.25 199 SER A C 1
ATOM 1616 O O . SER A 1 199 ? -13.444 11.040 3.605 1.00 76.25 199 SER A O 1
ATOM 1618 N N . ALA A 1 200 ? -11.592 12.197 3.092 1.00 72.75 200 ALA A N 1
ATOM 1619 C CA . ALA A 1 200 ? -11.736 13.168 4.176 1.00 72.75 200 ALA A CA 1
ATOM 1620 C C . ALA A 1 200 ? -13.004 14.031 4.029 1.00 72.75 200 ALA A C 1
ATOM 1622 O O . ALA A 1 200 ? -13.703 14.279 5.012 1.00 72.75 200 ALA A O 1
ATOM 1623 N N . ARG A 1 201 ? -13.341 14.460 2.803 1.00 75.75 201 ARG A N 1
ATOM 1624 C CA . ARG A 1 201 ? -14.600 15.168 2.512 1.00 75.75 201 ARG A CA 1
ATOM 1625 C C . ARG A 1 201 ? -15.820 14.311 2.844 1.00 75.75 201 ARG A C 1
ATOM 1627 O O . ARG A 1 201 ? -16.708 14.802 3.531 1.00 75.75 201 ARG A O 1
ATOM 1634 N N . ALA A 1 202 ? -15.825 13.041 2.439 1.00 74.94 202 ALA A N 1
ATOM 1635 C CA . ALA A 1 202 ? -16.911 12.110 2.747 1.00 74.94 202 ALA A CA 1
ATOM 1636 C C . ALA A 1 202 ? -17.082 11.893 4.262 1.00 74.94 202 ALA A C 1
ATOM 1638 O O . ALA A 1 202 ? -18.207 11.887 4.757 1.00 74.94 202 ALA A O 1
ATOM 1639 N N . ALA A 1 203 ? -15.981 11.777 5.015 1.00 74.75 203 ALA A N 1
ATOM 1640 C CA . ALA A 1 203 ? -16.030 11.687 6.476 1.00 74.75 203 ALA A CA 1
ATOM 1641 C C . ALA A 1 203 ? -16.640 12.951 7.108 1.00 74.75 203 ALA A C 1
ATOM 1643 O O . ALA A 1 203 ? -17.536 12.853 7.946 1.00 74.75 203 ALA A O 1
ATOM 1644 N N . ASN A 1 204 ? -16.209 14.139 6.671 1.00 72.12 204 ASN A N 1
ATOM 1645 C CA . ASN A 1 204 ? -16.740 15.412 7.165 1.00 72.12 204 ASN A CA 1
ATOM 1646 C C . ASN A 1 204 ? -18.226 15.597 6.827 1.00 72.12 204 ASN A C 1
ATOM 1648 O O . ASN A 1 204 ? -19.005 16.008 7.684 1.00 72.12 204 ASN A O 1
ATOM 1652 N N . GLU A 1 205 ? -18.635 15.272 5.603 1.00 75.12 205 GLU A N 1
ATOM 1653 C CA . GLU A 1 205 ? -20.037 15.325 5.186 1.00 75.12 205 GLU A CA 1
ATOM 1654 C C . GLU A 1 205 ? -20.901 14.368 6.014 1.00 75.12 205 GLU A C 1
ATOM 1656 O O . GLU A 1 205 ? -21.970 14.749 6.496 1.00 75.12 205 GLU A O 1
ATOM 1661 N N . TRP A 1 206 ? -20.410 13.149 6.264 1.00 86.12 206 TRP A N 1
ATOM 1662 C CA . TRP A 1 206 ? -21.092 12.202 7.138 1.00 86.12 206 TRP A CA 1
ATOM 1663 C C . TRP A 1 206 ? -21.267 12.773 8.549 1.00 86.12 206 TRP A C 1
ATOM 1665 O O . TRP A 1 206 ? -22.362 12.683 9.101 1.00 86.12 206 TRP A O 1
ATOM 1675 N N . VAL A 1 207 ? -20.233 13.406 9.115 1.00 78.88 207 VAL A N 1
ATOM 1676 C CA . VAL A 1 207 ? -20.295 14.052 10.440 1.00 78.88 207 VAL A CA 1
ATOM 1677 C C . VAL A 1 207 ? -21.350 15.157 10.477 1.00 78.88 207 VAL A C 1
ATOM 1679 O O . VAL A 1 207 ? -22.149 15.198 11.412 1.00 78.88 207 VAL A O 1
ATOM 1682 N N . LEU A 1 208 ? -21.390 16.026 9.464 1.00 76.00 208 LEU A N 1
ATOM 1683 C CA . LEU A 1 208 ? -22.365 17.117 9.385 1.00 76.00 208 LEU A CA 1
ATOM 1684 C C . LEU A 1 208 ? -23.803 16.586 9.310 1.00 76.00 208 LEU A C 1
ATOM 1686 O O . LEU A 1 208 ? -24.676 17.070 10.032 1.00 76.00 208 LEU A O 1
ATOM 1690 N N . ASN A 1 209 ? -24.029 15.548 8.503 1.00 84.56 209 ASN A N 1
ATOM 1691 C CA . ASN A 1 209 ? -25.350 14.953 8.298 1.00 84.56 209 ASN A CA 1
ATOM 1692 C C . ASN A 1 209 ? -25.809 14.056 9.463 1.00 84.56 209 ASN A C 1
ATOM 1694 O O . ASN A 1 209 ? -27.005 13.814 9.610 1.00 84.56 209 ASN A O 1
ATOM 1698 N N . ASN A 1 210 ? -24.885 13.573 10.303 1.00 89.31 210 ASN A N 1
ATOM 1699 C CA . ASN A 1 210 ? -25.160 12.595 11.363 1.00 89.31 210 ASN A CA 1
ATOM 1700 C C . ASN A 1 210 ? -24.710 13.060 12.760 1.00 89.31 210 ASN A C 1
ATOM 1702 O O . ASN A 1 210 ? -24.503 12.237 13.655 1.00 89.31 210 ASN A O 1
ATOM 1706 N N . SER A 1 211 ? -24.595 14.373 12.981 1.00 86.56 211 SER A N 1
ATOM 1707 C CA . SER A 1 211 ? -24.178 14.964 14.266 1.00 86.56 211 SER A CA 1
ATOM 1708 C C . SER A 1 211 ? -24.981 14.435 15.464 1.00 86.56 211 SER A C 1
ATOM 1710 O O . SER A 1 211 ? -24.408 14.073 16.490 1.00 86.56 211 SER A O 1
ATOM 1712 N N . ALA A 1 212 ? -26.296 14.259 15.303 1.00 88.75 212 ALA A N 1
ATOM 1713 C CA . ALA A 1 212 ? -27.163 13.691 16.336 1.00 88.75 212 ALA A CA 1
ATOM 1714 C C . ALA A 1 212 ? -26.802 12.239 16.722 1.00 88.75 212 ALA A C 1
ATOM 1716 O O . ALA A 1 212 ? -26.924 11.869 17.894 1.00 88.75 212 ALA A O 1
ATOM 1717 N N . LEU A 1 213 ? -26.349 11.413 15.768 1.00 89.19 213 LEU A N 1
ATOM 1718 C CA . LEU A 1 213 ? -25.899 10.041 16.044 1.00 89.19 213 LEU A CA 1
ATOM 1719 C C . LEU A 1 213 ? -24.578 10.043 16.816 1.00 89.19 213 LEU A C 1
ATOM 1721 O O . LEU A 1 213 ? -24.431 9.284 17.773 1.00 89.19 213 LEU A O 1
ATOM 1725 N N . ILE A 1 214 ? -23.650 10.934 16.455 1.00 83.81 214 ILE A N 1
ATOM 1726 C CA . ILE A 1 214 ? -22.366 11.106 17.151 1.00 83.81 214 ILE A CA 1
ATOM 1727 C C . ILE A 1 214 ? -22.603 11.530 18.602 1.00 83.81 214 ILE A C 1
ATOM 1729 O O . ILE A 1 214 ? -22.072 10.906 19.524 1.00 83.81 214 ILE A O 1
ATOM 1733 N N . ASP A 1 215 ? -23.453 12.533 18.815 1.00 86.56 215 ASP A N 1
ATOM 1734 C CA . ASP A 1 215 ? -23.822 12.998 20.151 1.00 86.56 215 ASP A CA 1
ATOM 1735 C C . ASP A 1 215 ? -24.488 11.888 20.967 1.00 86.56 215 ASP A C 1
ATOM 1737 O O . ASP A 1 215 ? -24.200 11.721 22.154 1.00 86.56 215 ASP A O 1
ATOM 1741 N N . SER A 1 216 ? -25.370 11.105 20.339 1.00 91.25 216 SER A N 1
ATOM 1742 C CA . SER A 1 216 ? -26.027 9.964 20.980 1.00 91.25 216 SER A CA 1
ATOM 1743 C C . SER A 1 216 ? -25.024 8.883 21.391 1.00 91.25 216 SER A C 1
ATOM 1745 O O . SER A 1 216 ? -25.069 8.410 22.529 1.00 91.25 216 SER A O 1
ATOM 1747 N N . ALA A 1 217 ? -24.083 8.530 20.513 1.00 88.38 217 ALA A N 1
ATOM 1748 C CA . ALA A 1 217 ? -23.035 7.551 20.790 1.00 88.38 217 ALA A CA 1
ATOM 1749 C C . ALA A 1 217 ? -22.081 8.019 21.895 1.00 88.38 217 ALA A C 1
ATOM 1751 O O . ALA A 1 217 ? -21.752 7.238 22.793 1.00 88.38 217 ALA A O 1
ATOM 1752 N N . SER A 1 218 ? -21.690 9.296 21.873 1.00 88.38 218 SER A N 1
ATOM 1753 C CA . SER A 1 218 ? -20.857 9.917 22.906 1.00 88.38 218 SER A CA 1
ATOM 1754 C C . SER A 1 218 ? -21.543 9.867 24.276 1.00 88.38 218 SER A C 1
ATOM 1756 O O . SER A 1 218 ? -21.015 9.271 25.217 1.00 88.38 218 SER A O 1
ATOM 1758 N N . LYS A 1 219 ? -22.793 10.345 24.361 1.00 90.19 219 LYS A N 1
ATOM 1759 C CA . LYS A 1 219 ? -23.599 10.300 25.593 1.00 90.19 219 LYS A CA 1
ATOM 1760 C C . LYS A 1 219 ? -23.779 8.873 26.112 1.00 90.19 219 LYS A C 1
ATOM 1762 O O . LYS A 1 219 ? -23.622 8.627 27.305 1.00 90.19 219 LYS A O 1
ATOM 1767 N N . ALA A 1 220 ? -24.077 7.911 25.237 1.00 90.12 220 ALA A N 1
ATOM 1768 C CA . ALA A 1 220 ? -24.246 6.515 25.639 1.00 90.12 220 ALA A CA 1
ATOM 1769 C C . ALA A 1 220 ? -22.945 5.906 26.192 1.00 90.12 220 ALA A C 1
ATOM 1771 O O . ALA A 1 220 ? -22.989 5.123 27.144 1.00 90.12 220 ALA A O 1
ATOM 1772 N N . ARG A 1 221 ? -21.784 6.277 25.635 1.00 90.38 221 ARG A N 1
ATOM 1773 C CA . ARG A 1 221 ? -20.461 5.872 26.137 1.00 90.38 221 ARG A CA 1
ATOM 1774 C C . ARG A 1 221 ? -20.196 6.430 27.534 1.00 90.38 221 ARG A C 1
ATOM 1776 O O . ARG A 1 221 ? -19.785 5.670 28.413 1.00 90.38 221 ARG A O 1
ATOM 1783 N N . ASP A 1 222 ? -20.497 7.705 27.760 1.00 88.88 222 ASP A N 1
ATOM 1784 C CA . ASP A 1 222 ? -20.376 8.330 29.080 1.00 88.88 222 ASP A CA 1
ATOM 1785 C C . ASP A 1 222 ? -21.287 7.672 30.114 1.00 88.88 222 ASP A C 1
ATOM 1787 O O . ASP A 1 222 ? -20.830 7.284 31.189 1.00 88.88 222 ASP A O 1
ATOM 1791 N N . ILE A 1 223 ? -22.556 7.444 29.771 1.00 92.56 223 ILE A N 1
ATOM 1792 C CA . ILE A 1 223 ? -23.514 6.774 30.658 1.00 92.56 223 ILE A CA 1
ATOM 1793 C C . ILE A 1 223 ? -23.051 5.346 30.988 1.00 92.56 223 ILE A C 1
ATOM 1795 O O . ILE A 1 223 ? -23.124 4.928 32.144 1.00 92.56 223 ILE A O 1
ATOM 1799 N N . ALA A 1 224 ? -22.527 4.590 30.019 1.00 92.50 224 ALA A N 1
ATOM 1800 C CA . ALA A 1 224 ? -21.986 3.249 30.258 1.00 92.50 224 ALA A CA 1
ATOM 1801 C C . ALA A 1 224 ? -20.749 3.259 31.172 1.00 92.50 224 ALA A C 1
ATOM 1803 O O . ALA A 1 224 ? -20.584 2.374 32.027 1.00 92.50 224 ALA A O 1
ATOM 1804 N N . ARG A 1 225 ? -19.892 4.277 31.030 1.00 90.88 225 ARG A N 1
ATOM 1805 C CA . ARG A 1 225 ? -18.765 4.530 31.933 1.00 90.88 225 ARG A CA 1
ATOM 1806 C C . ARG A 1 225 ? -19.263 4.819 33.349 1.00 90.88 225 ARG A C 1
ATOM 1808 O O . ARG A 1 225 ? -18.817 4.155 34.285 1.00 90.88 225 ARG A O 1
ATOM 1815 N N . TYR A 1 226 ? -20.232 5.719 33.515 1.00 93.25 226 TYR A N 1
ATOM 1816 C CA . TYR A 1 226 ? -20.819 6.022 34.822 1.00 93.25 226 TYR A CA 1
ATOM 1817 C C . TYR A 1 226 ? -21.504 4.809 35.452 1.00 93.25 226 TYR A C 1
ATOM 1819 O O . TYR A 1 226 ? -21.334 4.573 36.643 1.00 93.25 226 TYR A O 1
ATOM 1827 N N . ALA A 1 227 ? -22.203 3.980 34.673 1.00 94.62 227 ALA A N 1
ATOM 1828 C CA . ALA A 1 227 ? -22.822 2.755 35.181 1.00 94.62 227 ALA A CA 1
ATOM 1829 C C . ALA A 1 227 ? -21.774 1.742 35.684 1.00 94.62 227 ALA A C 1
ATOM 1831 O O . ALA A 1 227 ? -22.004 1.023 36.660 1.00 94.62 227 ALA A O 1
ATOM 1832 N N . SER A 1 228 ? -20.593 1.707 35.056 1.00 92.19 228 SER A N 1
ATOM 1833 C CA . SER A 1 228 ? -19.464 0.898 35.528 1.00 92.19 228 SER A CA 1
ATOM 1834 C C . SER A 1 228 ? -18.923 1.409 36.863 1.00 92.19 228 SER A C 1
ATOM 1836 O O . SER A 1 228 ? -18.755 0.610 37.783 1.00 92.19 228 SER A O 1
ATOM 1838 N N . LEU A 1 229 ? -18.733 2.728 36.992 1.00 91.19 229 LEU A N 1
ATOM 1839 C CA . LEU A 1 229 ? -18.324 3.368 38.247 1.00 91.19 229 LEU A CA 1
ATOM 1840 C C . LEU A 1 229 ? -19.357 3.144 39.359 1.00 91.19 229 LEU A C 1
ATOM 1842 O O . LEU A 1 229 ? -18.987 2.793 40.475 1.00 91.19 229 LEU A O 1
ATOM 1846 N N . TYR A 1 230 ? -20.647 3.278 39.046 1.00 94.94 230 TYR A N 1
ATOM 1847 C CA . TYR A 1 230 ? -21.745 3.062 39.985 1.00 94.94 230 TYR A CA 1
ATOM 1848 C C . TYR A 1 230 ? -21.776 1.621 40.501 1.00 94.94 230 TYR A C 1
ATOM 1850 O O . TYR A 1 230 ? -21.871 1.380 41.705 1.00 94.94 230 TYR A O 1
ATOM 1858 N N . SER A 1 231 ? -21.623 0.641 39.605 1.00 94.62 231 SER A N 1
ATOM 1859 C CA . SER A 1 231 ? -21.555 -0.765 40.002 1.00 94.62 231 SER A CA 1
ATOM 1860 C C . SER A 1 231 ? -20.361 -1.052 40.918 1.00 94.62 231 SER A C 1
ATOM 1862 O O . SER A 1 231 ? -20.508 -1.855 41.842 1.00 94.62 231 SER A O 1
ATOM 1864 N N . SER A 1 232 ? -19.200 -0.433 40.679 1.00 93.06 232 SER A N 1
ATOM 1865 C CA . SER A 1 232 ? -18.030 -0.543 41.562 1.00 93.06 232 SER A CA 1
ATOM 1866 C C . SER A 1 232 ? -18.274 0.136 42.909 1.00 93.06 232 SER A C 1
ATOM 1868 O O . SER A 1 232 ? -18.026 -0.476 43.948 1.00 93.06 232 SER A O 1
ATOM 1870 N N . TYR A 1 233 ? -18.846 1.342 42.906 1.00 93.38 233 TYR A N 1
ATOM 1871 C CA . TYR A 1 233 ? -19.231 2.089 44.105 1.00 93.38 233 TYR A CA 1
ATOM 1872 C C . TYR A 1 233 ? -20.146 1.270 45.028 1.00 93.38 233 TYR A C 1
ATOM 1874 O O . TYR A 1 233 ? -19.799 1.031 46.187 1.00 93.38 233 TYR A O 1
ATOM 1882 N N . ILE A 1 234 ? -21.270 0.759 44.510 1.00 94.25 234 ILE A N 1
ATOM 1883 C CA . ILE A 1 234 ? -22.220 -0.031 45.308 1.00 94.25 234 ILE A CA 1
ATOM 1884 C C . ILE A 1 234 ? -21.577 -1.329 45.805 1.00 94.25 234 ILE A C 1
ATOM 1886 O O . ILE A 1 234 ? -21.793 -1.736 46.948 1.00 94.25 234 ILE A O 1
ATOM 1890 N N . ARG A 1 235 ? -20.744 -1.977 44.984 1.00 93.25 235 ARG A N 1
ATOM 1891 C CA . ARG A 1 235 ? -20.038 -3.199 45.386 1.00 93.25 235 ARG A CA 1
ATOM 1892 C C . ARG A 1 235 ? -19.059 -2.937 46.530 1.00 93.25 235 ARG A C 1
ATOM 1894 O O . ARG A 1 235 ? -19.062 -3.693 47.500 1.00 93.25 235 ARG A O 1
ATOM 1901 N N . LEU A 1 236 ? -18.263 -1.874 46.447 1.00 92.44 236 LEU A N 1
ATOM 1902 C CA . LEU A 1 236 ? -17.346 -1.456 47.508 1.00 92.44 236 LEU A CA 1
ATOM 1903 C C . LEU A 1 236 ? -18.105 -1.139 48.802 1.00 92.44 236 LEU A C 1
ATOM 1905 O O . LEU A 1 236 ? -17.767 -1.679 49.856 1.00 92.44 236 LEU A O 1
ATOM 1909 N N . ALA A 1 237 ? -19.185 -0.359 48.713 1.00 90.38 237 ALA A N 1
ATOM 1910 C CA . ALA A 1 237 ? -20.041 -0.052 49.855 1.00 90.38 237 ALA A CA 1
ATOM 1911 C C . ALA A 1 237 ? -20.666 -1.318 50.471 1.00 90.38 237 ALA A C 1
ATOM 1913 O O . ALA A 1 237 ? -20.759 -1.433 51.695 1.00 90.38 237 ALA A O 1
ATOM 1914 N N . SER A 1 238 ? -21.039 -2.311 49.657 1.00 91.25 238 SER A N 1
ATOM 1915 C CA . SER A 1 238 ? -21.630 -3.563 50.146 1.00 91.25 238 SER A CA 1
ATOM 1916 C C . SER A 1 238 ? -20.679 -4.380 51.026 1.00 91.25 238 SER A C 1
ATOM 1918 O O . SER A 1 238 ? -21.139 -5.046 51.954 1.00 91.25 238 SER A O 1
ATOM 1920 N N . TYR A 1 239 ? -19.359 -4.304 50.810 1.00 91.75 239 TYR A N 1
ATOM 1921 C CA . TYR A 1 239 ? -18.385 -5.016 51.646 1.00 91.75 239 TYR A CA 1
ATOM 1922 C C . TYR A 1 239 ? -18.388 -4.527 53.093 1.00 91.75 239 TYR A C 1
ATOM 1924 O O . TYR A 1 239 ? -18.193 -5.329 54.001 1.00 91.75 239 TYR A O 1
ATOM 1932 N N . ILE A 1 240 ? -18.676 -3.243 53.306 1.00 85.94 240 ILE A N 1
ATOM 1933 C CA . ILE A 1 240 ? -18.747 -2.641 54.640 1.00 85.94 240 ILE A CA 1
ATOM 1934 C C . ILE A 1 240 ? -20.011 -3.102 55.379 1.00 85.94 240 ILE A C 1
ATOM 1936 O O . ILE A 1 240 ? -19.959 -3.392 56.570 1.00 85.94 240 ILE A O 1
ATOM 1940 N N . HIS A 1 241 ? -21.139 -3.209 54.673 1.00 80.75 241 HIS A N 1
ATOM 1941 C CA . HIS A 1 241 ? -22.449 -3.464 55.284 1.00 80.75 241 HIS A CA 1
ATOM 1942 C C . HIS A 1 241 ? -22.813 -4.953 55.392 1.00 80.75 241 HIS A C 1
ATOM 1944 O O . HIS A 1 241 ? -23.621 -5.331 56.233 1.00 80.75 241 HIS A O 1
ATOM 1950 N N . SER A 1 242 ? -22.227 -5.815 54.559 1.00 82.69 242 SER A N 1
ATOM 1951 C CA . SER A 1 242 ? -22.564 -7.249 54.490 1.00 82.69 242 SER A CA 1
ATOM 1952 C C . SER A 1 242 ? -21.903 -8.119 55.566 1.00 82.69 242 SER A C 1
ATOM 1954 O O . SER A 1 242 ? -22.132 -9.326 55.590 1.00 82.69 242 SER A O 1
ATOM 1956 N N . GLY A 1 243 ? -21.044 -7.550 56.420 1.00 76.62 243 GLY A N 1
ATOM 1957 C CA . GLY A 1 243 ? -20.233 -8.327 57.367 1.00 76.62 243 GLY A CA 1
ATOM 1958 C C . GLY A 1 243 ? -19.162 -9.198 56.691 1.00 76.62 243 GLY A C 1
ATOM 1959 O O . GLY A 1 243 ? -18.596 -10.090 57.323 1.00 76.62 243 GLY A O 1
ATOM 1960 N N . THR A 1 244 ? -18.878 -8.954 55.405 1.00 85.19 244 THR A N 1
ATOM 1961 C CA . THR A 1 244 ? -17.814 -9.637 54.662 1.00 85.19 244 THR A CA 1
ATOM 1962 C C . THR A 1 244 ? -16.459 -9.323 55.288 1.00 85.19 244 THR A C 1
ATOM 1964 O O . THR A 1 244 ? -16.112 -8.164 55.497 1.00 85.19 244 THR A O 1
ATOM 1967 N N . LYS A 1 245 ? -15.642 -10.352 55.524 1.00 89.56 245 LYS A N 1
ATOM 1968 C CA . LYS A 1 245 ? -14.263 -10.173 55.990 1.00 89.56 245 LYS A CA 1
ATOM 1969 C C . LYS A 1 245 ? -13.432 -9.487 54.896 1.00 89.56 245 LYS A C 1
ATOM 1971 O O . LYS A 1 245 ? -13.163 -10.109 53.865 1.00 89.56 245 LYS A O 1
ATOM 1976 N N . LEU A 1 246 ? -13.008 -8.237 55.082 1.00 90.06 246 LEU A N 1
ATOM 1977 C CA . LEU A 1 246 ? -12.409 -7.416 54.019 1.00 90.06 246 LEU A CA 1
ATOM 1978 C C . LEU A 1 246 ? -11.072 -7.983 53.539 1.00 90.06 246 LEU A C 1
ATOM 1980 O O . LEU A 1 246 ? -10.732 -7.883 52.359 1.00 90.06 246 LEU A O 1
ATOM 1984 N N . THR A 1 247 ? -10.338 -8.668 54.417 1.00 88.06 247 THR A N 1
ATOM 1985 C CA . THR A 1 247 ? -9.119 -9.394 54.033 1.00 88.06 247 THR A CA 1
ATOM 1986 C C . THR A 1 247 ? -9.367 -10.471 52.972 1.00 88.06 247 THR A C 1
ATOM 1988 O O . THR A 1 247 ? -8.477 -10.711 52.158 1.00 88.06 247 THR A O 1
ATOM 1991 N N . SER A 1 248 ? -10.566 -11.064 52.905 1.00 89.50 248 SER A N 1
ATOM 1992 C CA . SER A 1 248 ? -10.925 -12.059 51.878 1.00 89.50 248 SER A CA 1
ATOM 1993 C C . SER A 1 248 ? -11.143 -11.452 50.486 1.00 89.50 248 SER A C 1
ATOM 1995 O O . SER A 1 248 ? -10.915 -12.114 49.477 1.00 89.50 248 SER A O 1
ATOM 1997 N N . VAL A 1 249 ? -11.508 -10.168 50.415 1.00 91.75 249 VAL A N 1
ATOM 1998 C CA . VAL A 1 249 ? -11.737 -9.419 49.165 1.00 91.75 249 VAL A CA 1
ATOM 1999 C C . VAL A 1 249 ? -10.627 -8.402 48.871 1.00 91.75 249 VAL A C 1
ATOM 2001 O O . VAL A 1 249 ? -10.728 -7.616 47.932 1.00 91.75 249 VAL A O 1
ATOM 2004 N N . CYS A 1 250 ? -9.523 -8.452 49.622 1.00 90.25 250 CYS A N 1
ATOM 2005 C CA . CYS A 1 250 ? -8.385 -7.531 49.540 1.00 90.25 250 CYS A CA 1
ATOM 2006 C C . CYS A 1 250 ? -7.841 -7.365 48.109 1.00 90.25 250 CYS A C 1
ATOM 2008 O O . CYS A 1 250 ? -7.562 -6.250 47.674 1.00 90.25 250 CYS A O 1
ATOM 2010 N N . ASN A 1 251 ? -7.746 -8.456 47.343 1.00 90.00 251 ASN A N 1
ATOM 2011 C CA . ASN A 1 251 ? -7.273 -8.409 45.954 1.00 90.00 251 ASN A CA 1
ATOM 2012 C C . ASN A 1 251 ? -8.239 -7.662 45.028 1.00 90.00 251 ASN A C 1
ATOM 2014 O O . ASN A 1 251 ? -7.815 -7.027 44.067 1.00 90.00 251 ASN A O 1
ATOM 2018 N N . HIS A 1 252 ? -9.543 -7.739 45.297 1.00 92.00 252 HIS A N 1
ATOM 2019 C CA . HIS A 1 252 ? -10.531 -6.969 44.553 1.00 92.00 252 HIS A CA 1
ATOM 2020 C C . HIS A 1 252 ? -10.389 -5.477 44.855 1.00 92.00 252 HIS A C 1
ATOM 2022 O O . HIS A 1 252 ? -10.291 -4.689 43.926 1.00 92.00 252 HIS A O 1
ATOM 2028 N N . ILE A 1 253 ? -10.286 -5.104 46.135 1.00 91.50 253 ILE A N 1
ATOM 2029 C CA . ILE A 1 253 ? -10.113 -3.706 46.561 1.00 91.50 253 ILE A CA 1
ATOM 2030 C C . ILE A 1 253 ? -8.854 -3.096 45.924 1.00 91.50 253 ILE A C 1
ATOM 2032 O O . ILE A 1 253 ? -8.924 -2.001 45.373 1.00 91.50 253 ILE A O 1
ATOM 2036 N N . ARG A 1 254 ? -7.729 -3.830 45.912 1.00 90.94 254 ARG A N 1
ATOM 2037 C CA . ARG A 1 254 ? -6.493 -3.382 45.247 1.00 90.94 254 ARG A CA 1
ATOM 2038 C C . ARG A 1 254 ? -6.691 -3.130 43.756 1.00 90.94 254 ARG A C 1
ATOM 2040 O O . ARG A 1 254 ? -6.188 -2.142 43.237 1.00 90.94 254 ARG A O 1
ATOM 2047 N N . ARG A 1 255 ? -7.403 -4.026 43.063 1.00 89.69 255 ARG A N 1
ATOM 2048 C CA . ARG A 1 255 ? -7.682 -3.874 41.627 1.00 89.69 255 ARG A CA 1
ATOM 2049 C C . ARG A 1 255 ? -8.552 -2.653 41.347 1.00 89.69 255 ARG A C 1
ATOM 2051 O O . ARG A 1 255 ? -8.232 -1.913 40.429 1.00 89.69 255 ARG A O 1
ATOM 2058 N N . GLU A 1 256 ? -9.594 -2.423 42.142 1.00 89.69 256 GLU A N 1
ATOM 2059 C CA . GLU A 1 256 ? -10.458 -1.240 42.002 1.00 89.69 256 GLU A CA 1
ATOM 2060 C C . GLU A 1 256 ? -9.687 0.067 42.250 1.00 89.69 256 GLU A C 1
ATOM 2062 O O . GLU A 1 256 ? -9.922 1.049 41.553 1.00 89.69 256 GLU A O 1
ATOM 2067 N N . ALA A 1 257 ? -8.746 0.082 43.203 1.00 87.19 257 ALA A N 1
ATOM 2068 C CA . ALA A 1 257 ? -7.880 1.237 43.455 1.00 87.19 257 ALA A CA 1
ATOM 2069 C C . ALA A 1 257 ? -6.912 1.503 42.291 1.00 87.19 257 ALA A C 1
ATOM 2071 O O . ALA A 1 257 ? -6.852 2.621 41.789 1.00 87.19 257 ALA A O 1
ATOM 2072 N N . ALA A 1 258 ? -6.229 0.461 41.804 1.00 84.25 258 ALA A N 1
ATOM 2073 C CA . ALA A 1 258 ? -5.305 0.566 40.674 1.00 84.25 258 ALA A CA 1
ATOM 2074 C C . ALA A 1 258 ? -6.009 0.973 39.365 1.00 84.25 258 ALA A C 1
ATOM 2076 O O . ALA A 1 258 ? -5.451 1.694 38.543 1.00 84.25 258 ALA A O 1
ATOM 2077 N N . GLN A 1 259 ? -7.254 0.530 39.158 1.00 81.81 259 GLN A N 1
ATOM 2078 C CA . GLN A 1 259 ? -8.067 0.983 38.027 1.00 81.81 259 GLN A CA 1
ATOM 2079 C C . GLN A 1 259 ? -8.357 2.483 38.103 1.00 81.81 259 GLN A C 1
ATOM 2081 O O . GLN A 1 259 ? -8.346 3.153 37.074 1.00 81.81 259 GLN A O 1
ATOM 2086 N N . LEU A 1 260 ? -8.590 3.009 39.307 1.00 77.75 260 LEU A N 1
ATOM 2087 C CA . LEU A 1 260 ? -8.926 4.409 39.533 1.00 77.75 260 LEU A CA 1
ATOM 2088 C C . LEU A 1 260 ? -7.729 5.360 39.311 1.00 77.75 260 LEU A C 1
ATOM 2090 O O . LEU A 1 260 ? -7.944 6.494 38.865 1.00 77.75 260 LEU A O 1
ATOM 2094 N N . SER A 1 261 ? -6.507 4.902 39.626 1.00 70.31 261 SER A N 1
ATOM 2095 C CA . SER A 1 261 ? -5.235 5.624 39.444 1.00 70.31 261 SER A CA 1
ATOM 2096 C C . SER A 1 261 ? -4.612 5.453 38.045 1.00 70.31 261 SER A C 1
ATOM 2098 O O . SER A 1 261 ? -3.794 6.276 37.637 1.00 70.31 261 SER A O 1
ATOM 2100 N N . GLY A 1 262 ? -5.007 4.420 37.288 1.00 67.38 262 GLY A N 1
ATOM 2101 C CA . GLY A 1 262 ? -4.548 4.156 35.918 1.00 67.38 262 GLY A CA 1
ATOM 2102 C C . GLY A 1 262 ? -5.170 5.048 34.824 1.00 67.38 262 GLY A C 1
ATOM 2103 O O . GLY A 1 262 ? -6.120 5.799 35.053 1.00 67.38 262 GLY A O 1
ATOM 2104 N N . SER A 1 263 ? -4.652 4.930 33.590 1.00 54.25 263 SER A N 1
ATOM 2105 C CA . SER A 1 263 ? -4.970 5.827 32.455 1.00 54.25 263 SER A CA 1
ATOM 2106 C C . SER A 1 263 ? -6.441 5.854 32.017 1.00 54.25 263 SER A C 1
ATOM 2108 O O . SER A 1 263 ? -6.872 6.820 31.392 1.00 54.25 263 SER A O 1
ATOM 2110 N N . LEU A 1 264 ? -7.226 4.832 32.373 1.00 49.00 264 LEU A N 1
ATOM 2111 C CA . LEU A 1 264 ? -8.646 4.702 32.019 1.00 49.00 264 LEU A CA 1
ATOM 2112 C C . LEU A 1 264 ? -9.537 5.823 32.582 1.00 49.00 264 LEU A C 1
ATOM 2114 O O . LEU A 1 264 ? -10.627 6.041 32.058 1.00 49.00 264 LEU A O 1
ATOM 2118 N N . PHE A 1 265 ? -9.090 6.540 33.620 1.00 54.62 265 PHE A N 1
ATOM 2119 C CA . PHE A 1 265 ? -9.872 7.611 34.249 1.00 54.62 265 PHE A CA 1
ATOM 2120 C C . PHE A 1 265 ? -9.080 8.899 34.546 1.00 54.62 265 PHE A C 1
ATOM 2122 O O . PHE A 1 265 ? -9.626 9.810 35.165 1.00 54.62 265 PHE A O 1
ATOM 2129 N N . SER A 1 266 ? -7.808 8.994 34.140 1.00 48.31 266 SER A N 1
ATOM 2130 C CA . SER A 1 266 ? -6.901 10.073 34.568 1.00 48.31 266 SER A CA 1
ATOM 2131 C C . SER A 1 266 ? -6.808 11.274 33.617 1.00 48.31 266 SER A C 1
ATOM 2133 O O . SER A 1 266 ? -6.186 12.265 33.982 1.00 48.31 266 SER A O 1
ATOM 2135 N N . ALA A 1 267 ? -7.347 11.190 32.395 1.00 46.53 267 ALA A N 1
ATOM 2136 C CA . ALA A 1 267 ? -7.120 12.201 31.352 1.00 46.53 267 ALA A CA 1
ATOM 2137 C C . ALA A 1 267 ? -8.122 13.376 31.350 1.00 46.53 267 ALA A C 1
ATOM 2139 O O . ALA A 1 267 ? -7.838 14.398 30.738 1.00 46.53 267 ALA A O 1
ATOM 2140 N N . GLU A 1 268 ? -9.270 13.255 32.028 1.00 50.97 268 GLU A N 1
ATOM 2141 C CA . GLU A 1 268 ? -10.398 14.205 31.903 1.00 50.97 268 GLU A CA 1
ATOM 2142 C C . GLU A 1 268 ? -10.771 14.958 33.196 1.00 50.97 268 GLU A C 1
ATOM 2144 O O . GLU A 1 268 ? -11.723 15.733 33.193 1.00 50.97 268 GLU A O 1
ATOM 2149 N N . TYR A 1 269 ? -10.060 14.757 34.311 1.00 54.44 269 TYR A N 1
ATOM 2150 C CA . TYR A 1 269 ? -10.415 15.362 35.605 1.00 54.44 269 TYR A CA 1
ATOM 2151 C C . TYR A 1 269 ? -9.354 16.345 36.118 1.00 54.44 269 TYR A C 1
ATOM 2153 O O . TYR A 1 269 ? -8.169 16.184 35.840 1.00 54.44 269 TYR A O 1
ATOM 2161 N N . GLU A 1 270 ? -9.807 17.339 36.895 1.00 57.25 270 GLU A N 1
ATOM 2162 C CA . GLU A 1 270 ? -8.971 18.291 37.644 1.00 57.25 270 GLU A CA 1
ATOM 2163 C C . GLU A 1 270 ? -7.824 17.588 38.389 1.00 57.25 270 GLU A C 1
ATOM 2165 O O . GLU A 1 270 ? -8.030 16.536 39.006 1.00 57.25 270 GLU A O 1
ATOM 2170 N N . ASP A 1 271 ? -6.644 18.214 38.374 1.00 58.97 271 ASP A N 1
ATOM 2171 C CA . ASP A 1 271 ? -5.379 17.695 38.924 1.00 58.97 271 ASP A CA 1
ATOM 2172 C C . ASP A 1 271 ? -5.534 17.158 40.365 1.00 58.97 271 ASP A C 1
ATOM 2174 O O . ASP A 1 271 ? -5.094 16.060 40.699 1.00 58.97 271 ASP A O 1
ATOM 2178 N N . SER A 1 272 ? -6.337 17.840 41.189 1.00 64.62 272 SER A N 1
ATOM 2179 C CA . SER A 1 272 ? -6.586 17.479 42.593 1.00 64.62 272 SER A CA 1
ATOM 2180 C C . SER A 1 272 ? -7.263 16.115 42.807 1.00 64.62 272 SER A C 1
ATOM 2182 O O . SER A 1 272 ? -6.980 15.425 43.788 1.00 64.62 272 SER A O 1
ATOM 2184 N N . ARG A 1 273 ? -8.149 15.675 41.901 1.00 67.31 273 ARG A N 1
ATOM 2185 C CA . ARG A 1 273 ? -8.833 14.365 42.010 1.00 67.31 273 ARG A CA 1
ATOM 2186 C C . ARG A 1 273 ? -7.948 13.219 41.535 1.00 67.31 273 ARG A C 1
ATOM 2188 O O . ARG A 1 273 ? -8.168 12.062 41.909 1.00 67.31 273 ARG A O 1
ATOM 2195 N N . ARG A 1 274 ? -6.976 13.531 40.678 1.00 69.75 274 ARG A N 1
ATOM 2196 C CA . ARG A 1 274 ? -5.932 12.607 40.242 1.00 69.75 274 ARG A CA 1
ATOM 2197 C C . ARG A 1 274 ? -4.938 12.374 41.376 1.00 69.75 274 ARG A C 1
ATOM 2199 O O . ARG A 1 274 ? -4.637 11.216 41.663 1.00 69.75 274 ARG A O 1
ATOM 2206 N N . ASP A 1 275 ? -4.541 13.436 42.069 1.00 74.50 275 ASP A N 1
ATOM 2207 C CA . ASP A 1 275 ? -3.673 13.365 43.245 1.00 74.50 275 ASP A CA 1
ATOM 2208 C C . ASP A 1 275 ? -4.285 12.512 44.360 1.00 74.50 275 ASP A C 1
ATOM 2210 O O . ASP A 1 275 ? -3.610 11.650 44.919 1.00 74.50 275 ASP A O 1
ATOM 2214 N N . GLU A 1 276 ? -5.583 12.663 44.640 1.00 78.81 276 GLU A N 1
ATOM 2215 C CA . GLU A 1 276 ? -6.256 11.878 45.684 1.00 78.81 276 GLU A CA 1
ATOM 2216 C C . GLU A 1 276 ? -6.345 10.377 45.339 1.00 78.81 276 GLU A C 1
ATOM 2218 O O . GLU A 1 276 ? -6.167 9.521 46.211 1.00 78.81 276 GLU A O 1
ATOM 2223 N N . ALA A 1 277 ? -6.554 10.037 44.062 1.00 79.88 277 ALA A N 1
ATOM 2224 C CA . ALA A 1 277 ? -6.526 8.653 43.585 1.00 79.88 277 ALA A CA 1
ATOM 2225 C C . ALA A 1 277 ? -5.111 8.051 43.638 1.00 79.88 277 ALA A C 1
ATOM 2227 O O . ALA A 1 277 ? -4.948 6.889 44.016 1.00 79.88 277 ALA A O 1
ATOM 2228 N N . MET A 1 278 ? -4.089 8.840 43.296 1.00 81.00 278 MET A N 1
ATOM 2229 C CA . MET A 1 278 ? -2.688 8.424 43.372 1.00 81.00 278 MET A CA 1
ATOM 2230 C C . MET A 1 278 ? -2.242 8.247 44.828 1.00 81.00 278 MET A C 1
ATOM 2232 O O . MET A 1 278 ? -1.582 7.262 45.155 1.00 81.00 278 MET A O 1
ATOM 2236 N N . GLN A 1 279 ? -2.682 9.133 45.724 1.00 85.00 279 GLN A N 1
ATOM 2237 C CA . GLN A 1 279 ? -2.441 9.022 47.159 1.00 85.00 279 GLN A CA 1
ATOM 2238 C C . GLN A 1 279 ? -3.089 7.766 47.745 1.00 85.00 279 GLN A C 1
ATOM 2240 O O . GLN A 1 279 ? -2.464 7.091 48.553 1.00 85.00 279 GLN A O 1
ATOM 2245 N N . LEU A 1 280 ? -4.301 7.402 47.319 1.00 86.44 280 LEU A N 1
ATOM 2246 C CA . LEU A 1 280 ? -4.931 6.138 47.715 1.00 86.44 280 LEU A CA 1
ATOM 2247 C C . LEU A 1 280 ? -4.110 4.917 47.279 1.00 86.44 280 LEU A C 1
ATOM 2249 O O . LEU A 1 280 ? -3.978 3.964 48.043 1.00 86.44 280 LEU A O 1
ATOM 2253 N N . ASP A 1 281 ? -3.521 4.933 46.085 1.00 84.00 281 ASP A N 1
ATOM 2254 C CA . ASP A 1 281 ? -2.662 3.834 45.630 1.00 84.00 281 ASP A CA 1
ATOM 2255 C C . ASP A 1 281 ? -1.346 3.759 46.434 1.00 84.00 281 ASP A C 1
ATOM 2257 O O . ASP A 1 281 ? -0.892 2.672 46.801 1.00 84.00 281 ASP A O 1
ATOM 2261 N N . ILE A 1 282 ? -0.778 4.912 46.811 1.00 86.06 282 ILE A N 1
ATOM 2262 C CA . ILE A 1 282 ? 0.371 5.006 47.729 1.00 86.06 282 ILE A CA 1
ATOM 2263 C C . ILE A 1 282 ? -0.003 4.494 49.128 1.00 86.06 282 ILE A C 1
ATOM 2265 O O . ILE A 1 282 ? 0.726 3.694 49.718 1.00 86.06 282 ILE A O 1
ATOM 2269 N N . ASP A 1 283 ? -1.156 4.907 49.653 1.00 88.62 283 ASP A N 1
ATOM 2270 C CA . ASP A 1 283 ? -1.629 4.537 50.985 1.00 88.62 283 ASP A CA 1
ATOM 2271 C C . ASP A 1 283 ? -1.773 3.021 51.125 1.00 88.62 283 ASP A C 1
ATOM 2273 O O . ASP A 1 283 ? -1.571 2.486 52.216 1.00 88.62 283 ASP A O 1
ATOM 2277 N N . TRP A 1 284 ? -2.036 2.299 50.030 1.00 90.38 284 TRP A N 1
ATOM 2278 C CA . TRP A 1 284 ? -2.080 0.838 50.032 1.00 90.38 284 TRP A CA 1
ATOM 2279 C C . TRP A 1 284 ? -0.800 0.195 50.588 1.00 90.38 284 TRP A C 1
ATOM 2281 O O . TRP A 1 284 ? -0.871 -0.846 51.245 1.00 90.38 284 TRP A O 1
ATOM 2291 N N . TYR A 1 285 ? 0.376 0.790 50.367 1.00 90.00 285 TYR A N 1
ATOM 2292 C CA . TYR A 1 285 ? 1.641 0.259 50.892 1.00 90.00 285 TYR A CA 1
ATOM 2293 C C . TYR A 1 285 ? 1.727 0.317 52.426 1.00 90.00 285 TYR A C 1
ATOM 2295 O O . TYR A 1 285 ? 2.515 -0.420 53.020 1.00 90.00 285 TYR A O 1
ATOM 2303 N N . ASN A 1 286 ? 0.862 1.101 53.075 1.00 90.88 286 ASN A N 1
ATOM 2304 C CA . ASN A 1 286 ? 0.735 1.174 54.531 1.00 90.88 286 ASN A CA 1
ATOM 2305 C C . ASN A 1 286 ? -0.191 0.091 55.119 1.00 90.88 286 ASN A C 1
ATOM 2307 O O . ASN A 1 286 ? -0.421 0.061 56.330 1.00 90.88 286 ASN A O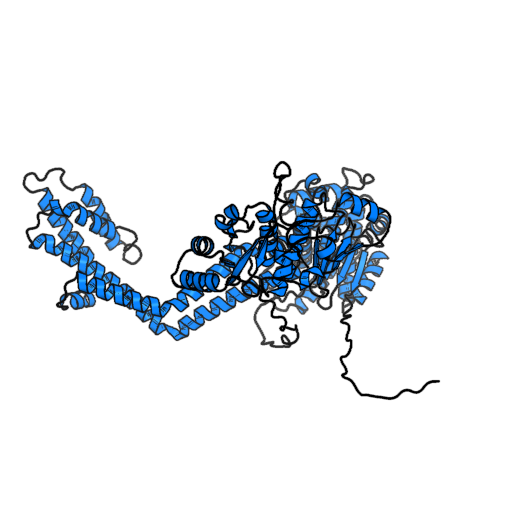 1
ATOM 2311 N N . LEU A 1 287 ? -0.713 -0.823 54.293 1.00 91.44 287 LEU A N 1
ATOM 2312 C CA . LEU A 1 287 ? -1.570 -1.923 54.729 1.00 91.44 287 LEU A CA 1
ATOM 2313 C C . LEU A 1 287 ? -0.836 -2.836 55.745 1.00 91.44 287 LEU A C 1
ATOM 2315 O O . LEU A 1 287 ? 0.171 -3.464 55.397 1.00 91.44 287 LEU A O 1
ATOM 2319 N N . PRO A 1 288 ? -1.344 -2.996 56.987 1.00 92.06 288 PRO A N 1
ATOM 2320 C CA . PRO A 1 288 ? -0.657 -3.754 58.036 1.00 92.06 288 PRO A CA 1
ATOM 2321 C C . PRO A 1 288 ? -0.354 -5.207 57.648 1.00 92.06 288 PRO A C 1
ATOM 2323 O O . PRO A 1 288 ? -1.241 -5.923 57.181 1.00 92.06 288 PRO A O 1
ATOM 2326 N N . ARG A 1 289 ? 0.878 -5.681 57.893 1.00 87.12 289 ARG A N 1
ATOM 2327 C CA . ARG A 1 289 ? 1.327 -7.043 57.521 1.00 87.12 289 ARG A CA 1
ATOM 2328 C C . ARG A 1 289 ? 0.554 -8.174 58.217 1.00 87.12 289 ARG A C 1
ATOM 2330 O O . ARG A 1 289 ? 0.414 -9.243 57.634 1.00 87.12 289 ARG A O 1
ATOM 2337 N N . SER A 1 290 ? 0.035 -7.951 59.427 1.00 86.69 290 SER A N 1
ATOM 2338 C CA . SER A 1 290 ? -0.795 -8.912 60.169 1.00 86.69 290 SER A CA 1
ATOM 2339 C C . SER A 1 290 ? -2.152 -8.305 60.535 1.00 86.69 290 SER A C 1
ATOM 2341 O O . SER A 1 290 ? -2.281 -7.089 60.673 1.00 86.69 290 SER A O 1
ATOM 2343 N N . ASN A 1 291 ? -3.174 -9.149 60.724 1.00 85.38 291 ASN A N 1
ATOM 2344 C CA . ASN A 1 291 ? -4.489 -8.707 61.212 1.00 85.38 291 ASN A CA 1
ATOM 2345 C C . ASN A 1 291 ? -4.587 -8.691 62.754 1.00 85.38 291 ASN A C 1
ATOM 2347 O O . ASN A 1 291 ? -5.663 -8.887 63.317 1.00 85.38 291 ASN A O 1
ATOM 2351 N N . TYR A 1 292 ? -3.463 -8.499 63.452 1.00 86.75 292 TYR A N 1
ATOM 2352 C CA . TYR A 1 292 ? -3.450 -8.401 64.913 1.00 86.75 292 TYR A CA 1
ATOM 2353 C C . TYR A 1 292 ? -4.312 -7.217 65.382 1.00 86.75 292 TYR A C 1
ATOM 2355 O O . TYR A 1 292 ? -4.242 -6.131 64.800 1.00 86.75 292 TYR A O 1
ATOM 2363 N N . ASN A 1 293 ? -5.136 -7.427 66.415 1.00 86.69 293 ASN A N 1
ATOM 2364 C CA . ASN A 1 293 ? -6.114 -6.454 66.924 1.00 86.69 293 ASN A CA 1
ATOM 2365 C C . ASN A 1 293 ? -7.014 -5.833 65.840 1.00 86.69 293 ASN A C 1
ATOM 2367 O O . ASN A 1 293 ? -7.373 -4.664 65.928 1.00 86.69 293 ASN A O 1
ATOM 2371 N N . ASN A 1 294 ? -7.356 -6.598 64.798 1.00 87.50 294 ASN A N 1
ATOM 2372 C CA . ASN A 1 294 ? -8.234 -6.162 63.708 1.00 87.50 294 ASN A CA 1
ATOM 2373 C C . ASN A 1 294 ? -7.730 -4.938 62.908 1.00 87.50 294 ASN A C 1
ATOM 2375 O O . ASN A 1 294 ? -8.487 -4.336 62.147 1.00 87.50 294 ASN A O 1
ATOM 2379 N N . LYS A 1 295 ? -6.447 -4.568 63.044 1.00 89.50 295 LYS A N 1
ATOM 2380 C CA . LYS A 1 295 ? -5.870 -3.366 62.417 1.00 89.50 295 LYS A CA 1
ATOM 2381 C C . LYS A 1 295 ? -5.950 -3.385 60.891 1.00 89.50 295 LYS A C 1
ATOM 2383 O O . LYS A 1 295 ? -6.132 -2.343 60.270 1.00 89.50 295 LYS A O 1
ATOM 2388 N N . ARG A 1 296 ? -5.798 -4.563 60.275 1.00 92.50 296 ARG A N 1
ATOM 2389 C CA . ARG A 1 296 ? -5.834 -4.701 58.813 1.00 92.50 296 ARG A CA 1
ATOM 2390 C C . ARG A 1 296 ? -7.254 -4.537 58.278 1.00 92.50 296 ARG A C 1
ATOM 2392 O O . ARG A 1 296 ? -7.434 -3.885 57.259 1.00 92.50 296 ARG A O 1
ATOM 2399 N N . GLU A 1 297 ? -8.248 -5.080 58.975 1.00 91.81 297 GLU A N 1
ATOM 2400 C CA . GLU A 1 297 ? -9.665 -4.867 58.650 1.00 91.81 297 GLU A CA 1
ATOM 2401 C C . GLU A 1 297 ? -10.062 -3.391 58.819 1.00 91.81 297 GLU A C 1
ATOM 2403 O O . GLU A 1 297 ? -10.660 -2.826 57.910 1.00 91.81 297 GLU A O 1
ATOM 2408 N N . GLN A 1 298 ? -9.651 -2.727 59.908 1.00 91.50 298 GLN A N 1
ATOM 2409 C CA . GLN A 1 298 ? -9.897 -1.288 60.117 1.00 91.50 298 GLN A CA 1
ATOM 2410 C C . GLN A 1 298 ? -9.280 -0.418 59.013 1.00 91.50 298 GLN A C 1
ATOM 2412 O O . GLN A 1 298 ? -9.934 0.493 58.507 1.00 91.50 298 GLN A O 1
ATOM 2417 N N . PHE A 1 299 ? -8.041 -0.720 58.608 1.00 93.88 299 PHE A N 1
ATOM 2418 C CA . PHE A 1 299 ? -7.397 -0.046 57.482 1.00 93.88 299 PHE A CA 1
ATOM 2419 C C . PHE A 1 299 ? -8.175 -0.264 56.179 1.00 93.88 299 PHE A C 1
ATOM 2421 O O . PHE A 1 299 ? -8.445 0.687 55.457 1.00 93.88 299 PHE A O 1
ATOM 2428 N N . LEU A 1 300 ? -8.558 -1.507 55.865 1.00 93.31 300 LEU A N 1
ATOM 2429 C CA . LEU A 1 300 ? -9.314 -1.793 54.644 1.00 93.31 300 LEU A CA 1
ATOM 2430 C C . LEU A 1 300 ? -10.681 -1.103 54.659 1.00 93.31 300 LEU A C 1
ATOM 2432 O O . LEU A 1 300 ? -11.130 -0.641 53.618 1.00 93.31 300 LEU A O 1
ATOM 2436 N N . GLN A 1 301 ? -11.325 -0.979 55.818 1.00 92.69 301 GLN A N 1
ATOM 2437 C CA . GLN A 1 301 ? -12.597 -0.274 55.947 1.00 92.69 301 GLN A CA 1
ATOM 2438 C C . GLN A 1 301 ? -12.458 1.218 55.615 1.00 92.69 301 GLN A C 1
ATOM 2440 O O . GLN A 1 301 ? -13.219 1.727 54.792 1.00 92.69 301 GLN A O 1
ATOM 2445 N N . SER A 1 302 ? -11.474 1.917 56.197 1.00 91.56 302 SER A N 1
ATOM 2446 C CA . SER A 1 302 ? -11.228 3.334 55.886 1.00 91.56 302 SER A CA 1
ATOM 2447 C C . SER A 1 302 ? -10.788 3.535 54.434 1.00 91.56 302 SER A C 1
ATOM 2449 O O . SER A 1 302 ? -11.226 4.480 53.777 1.00 91.56 302 SER A O 1
ATOM 2451 N N . PHE A 1 303 ? -9.990 2.606 53.907 1.00 93.31 303 PHE A N 1
ATOM 2452 C CA . PHE A 1 303 ? -9.560 2.591 52.515 1.00 93.31 303 PHE A CA 1
ATOM 2453 C C . PHE A 1 303 ? -10.747 2.465 51.552 1.00 93.31 303 PHE A C 1
ATOM 2455 O O . PHE A 1 303 ? -10.868 3.254 50.618 1.00 93.31 303 PHE A O 1
ATOM 2462 N N . ILE A 1 304 ? -11.652 1.508 51.789 1.00 93.44 304 ILE A N 1
ATOM 2463 C CA . ILE A 1 304 ? -12.851 1.306 50.962 1.00 93.44 304 ILE A CA 1
ATOM 2464 C C . ILE A 1 304 ? -13.762 2.531 51.017 1.00 93.44 304 ILE A C 1
ATOM 2466 O O . ILE A 1 304 ? -14.290 2.905 49.977 1.00 93.44 304 ILE A O 1
ATOM 2470 N N . LEU A 1 305 ? -13.944 3.164 52.183 1.00 92.00 305 LEU A N 1
ATOM 2471 C CA . LEU A 1 305 ? -14.773 4.371 52.306 1.00 92.00 305 LEU A CA 1
ATOM 2472 C C . LEU A 1 305 ? -14.248 5.509 51.426 1.00 92.00 305 LEU A C 1
ATOM 2474 O O . LEU A 1 305 ? -15.016 6.087 50.661 1.00 92.00 305 LEU A O 1
ATOM 2478 N N . ARG A 1 306 ? -12.939 5.781 51.480 1.00 91.44 306 ARG A N 1
ATOM 2479 C CA . ARG A 1 306 ? -12.302 6.792 50.623 1.00 91.44 306 ARG A CA 1
ATOM 2480 C C . ARG A 1 306 ? -12.381 6.419 49.144 1.00 91.44 306 ARG A C 1
ATOM 2482 O O . ARG A 1 306 ? -12.688 7.263 48.310 1.00 91.44 306 ARG A O 1
ATOM 2489 N N . LEU A 1 307 ? -12.146 5.149 48.814 1.00 90.56 307 LEU A N 1
ATOM 2490 C CA . LEU A 1 307 ? -12.233 4.671 47.438 1.00 90.56 307 LEU A CA 1
ATOM 2491 C C . LEU A 1 307 ? -13.660 4.806 46.884 1.00 90.56 307 LEU A C 1
ATOM 2493 O O . LEU A 1 307 ? -13.847 5.331 45.792 1.00 90.56 307 LEU A O 1
ATOM 2497 N N . ALA A 1 308 ? -14.671 4.367 47.635 1.00 91.31 308 ALA A N 1
ATOM 2498 C CA . ALA A 1 308 ? -16.076 4.459 47.251 1.00 91.31 308 ALA A CA 1
ATOM 2499 C C . ALA A 1 308 ? -16.525 5.920 47.077 1.00 91.31 308 ALA A C 1
ATOM 2501 O O . ALA A 1 308 ? -17.206 6.234 46.100 1.00 91.31 308 ALA A O 1
ATOM 2502 N N . ASP A 1 309 ? -16.098 6.814 47.972 1.00 89.31 309 ASP A N 1
ATOM 2503 C CA . ASP A 1 309 ? -16.329 8.255 47.850 1.00 89.31 309 ASP A CA 1
ATOM 2504 C C . ASP A 1 309 ? -15.752 8.811 46.536 1.00 89.31 309 ASP A C 1
ATOM 2506 O O . ASP A 1 309 ? -16.476 9.456 45.774 1.00 89.31 309 ASP A O 1
ATOM 2510 N N . LEU A 1 310 ? -14.511 8.458 46.183 1.00 88.00 310 LEU A N 1
ATOM 2511 C CA . LEU A 1 310 ? -13.915 8.851 44.901 1.00 88.00 310 LEU A CA 1
ATOM 2512 C C . LEU A 1 310 ? -14.680 8.330 43.679 1.00 88.00 310 LEU A C 1
ATOM 2514 O O . LEU A 1 310 ? -14.854 9.073 42.712 1.00 88.00 310 LEU A O 1
ATOM 2518 N N . TYR A 1 311 ? -15.146 7.077 43.703 1.00 89.06 311 TYR A N 1
ATOM 2519 C CA . TYR A 1 311 ? -15.990 6.540 42.630 1.00 89.06 311 TYR A CA 1
ATOM 2520 C C . TYR A 1 311 ? -17.279 7.359 42.483 1.00 89.06 311 TYR A C 1
ATOM 2522 O O . TYR A 1 311 ? -17.643 7.730 41.367 1.00 89.06 311 TYR A O 1
ATOM 2530 N N . SER A 1 312 ? -17.943 7.682 43.598 1.00 89.44 312 SER A N 1
ATOM 2531 C CA . SER A 1 312 ? -19.195 8.448 43.591 1.00 89.44 312 SER A CA 1
ATOM 2532 C C . SER A 1 312 ? -19.014 9.872 43.049 1.00 89.44 312 SER A C 1
ATOM 2534 O O . SER A 1 312 ? -19.785 10.302 42.196 1.00 89.44 312 SER A O 1
ATOM 2536 N N . LYS A 1 313 ? -17.935 10.567 43.437 1.00 88.56 313 LYS A N 1
ATOM 2537 C CA . LYS A 1 313 ? -17.608 11.937 42.996 1.00 88.56 313 LYS A CA 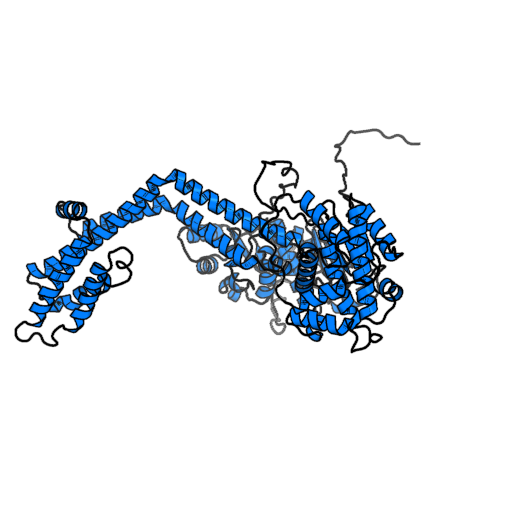1
ATOM 2538 C C . LYS A 1 313 ? -17.301 12.055 41.500 1.00 88.56 313 LYS A C 1
ATOM 2540 O O . LYS A 1 313 ? -17.315 13.158 40.953 1.00 88.56 313 LYS A O 1
ATOM 2545 N N . ARG A 1 314 ? -16.990 10.942 40.829 1.00 86.00 314 ARG A N 1
ATOM 2546 C CA . ARG A 1 314 ? -16.764 10.891 39.374 1.00 86.00 314 ARG A CA 1
ATOM 2547 C C . ARG A 1 314 ? -18.055 10.711 38.574 1.00 86.00 314 ARG A C 1
ATOM 2549 O O . ARG A 1 314 ? -18.021 10.849 37.354 1.00 86.00 314 ARG A O 1
ATOM 2556 N N . ILE A 1 315 ? -19.180 10.438 39.231 1.00 90.06 315 ILE A N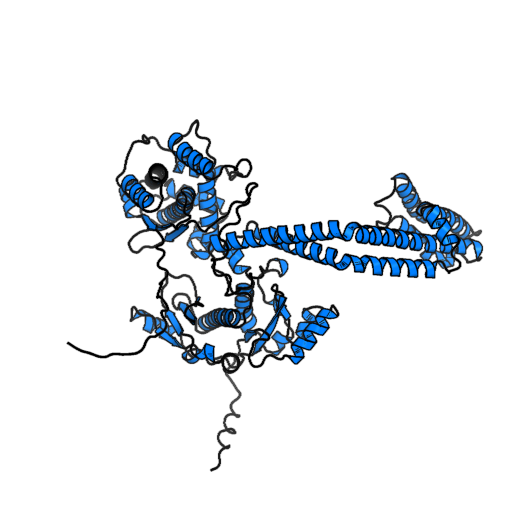 1
ATOM 2557 C CA . ILE A 1 315 ? -20.487 10.288 38.591 1.00 90.06 315 ILE A CA 1
ATOM 2558 C C . ILE A 1 315 ? -21.265 11.603 38.761 1.00 90.06 315 ILE A C 1
ATOM 2560 O O . ILE A 1 315 ? -21.358 12.106 39.882 1.00 90.06 315 ILE A O 1
ATOM 2564 N N . PRO A 1 316 ? -21.842 12.179 37.691 1.00 92.25 316 PRO A N 1
ATOM 2565 C CA . PRO A 1 316 ? -22.689 13.360 37.816 1.00 92.25 316 PRO A CA 1
ATOM 2566 C C . PRO A 1 316 ? -23.853 13.113 38.795 1.00 92.25 316 PRO A C 1
ATOM 2568 O O . PRO A 1 316 ? -24.492 12.063 38.696 1.00 92.25 316 PRO A O 1
ATOM 2571 N N . PRO A 1 317 ? -24.193 14.059 39.695 1.00 93.81 317 PRO A N 1
ATOM 2572 C CA . PRO A 1 317 ? -25.190 13.823 40.747 1.00 93.81 317 PRO A CA 1
ATOM 2573 C C . PRO A 1 317 ? -26.559 13.357 40.236 1.00 93.81 317 PRO A C 1
ATOM 2575 O O . PRO A 1 317 ? -27.169 12.472 40.825 1.00 93.81 317 PRO A O 1
ATOM 2578 N N . HIS A 1 318 ? -27.020 13.906 39.108 1.00 95.06 318 HIS A N 1
ATOM 2579 C CA . HIS A 1 318 ? -28.290 13.507 38.499 1.00 95.06 318 HIS A CA 1
ATOM 2580 C C . HIS A 1 318 ? -28.262 12.066 37.959 1.00 95.06 318 HIS A C 1
ATOM 2582 O O . HIS A 1 318 ? -29.242 11.348 38.114 1.00 95.06 318 HIS A O 1
ATOM 2588 N N . ILE A 1 319 ? -27.132 11.618 37.396 1.00 95.19 319 ILE A N 1
ATOM 2589 C CA . ILE A 1 319 ? -26.944 10.235 36.924 1.00 95.19 319 ILE A CA 1
ATOM 2590 C C . ILE A 1 319 ? -26.823 9.270 38.105 1.00 95.19 319 ILE A C 1
ATOM 2592 O O . ILE A 1 319 ? -27.364 8.168 38.072 1.00 95.19 319 ILE A O 1
ATOM 2596 N N . LEU A 1 320 ? -26.120 9.679 39.166 1.00 94.44 320 LEU A N 1
ATOM 2597 C CA . LEU A 1 320 ? -26.013 8.889 40.390 1.00 94.44 320 LEU A CA 1
ATOM 2598 C C . LEU A 1 320 ? -27.400 8.632 40.995 1.00 94.44 320 LEU A C 1
ATOM 2600 O O . LEU A 1 320 ? -27.689 7.501 41.381 1.00 94.44 320 LEU A O 1
ATOM 2604 N N . GLN A 1 321 ? -28.244 9.666 41.034 1.00 95.38 321 GLN A N 1
ATOM 2605 C CA . GLN A 1 321 ? -29.626 9.568 41.491 1.00 95.38 321 GLN A CA 1
ATOM 2606 C C . GLN A 1 321 ? -30.466 8.677 40.566 1.00 95.38 321 GLN A C 1
ATOM 2608 O O . GLN A 1 321 ? -31.113 7.756 41.052 1.00 95.38 321 GLN A O 1
ATOM 2613 N N . GLU A 1 322 ? -30.384 8.869 39.244 1.00 96.25 322 GLU A N 1
ATOM 2614 C CA . GLU A 1 322 ? -31.073 8.024 38.255 1.00 96.25 322 GLU A CA 1
ATOM 2615 C C . GLU A 1 322 ? -30.757 6.534 38.459 1.00 96.25 322 GLU A C 1
ATOM 2617 O O . GLU A 1 322 ? -31.658 5.697 38.464 1.00 96.25 322 GLU A O 1
ATOM 2622 N N . PHE A 1 323 ? -29.483 6.186 38.660 1.00 97.25 323 PHE A N 1
ATOM 2623 C CA . PHE A 1 323 ? -29.087 4.800 38.903 1.00 97.25 323 PHE A CA 1
ATOM 2624 C C . PHE A 1 323 ? -29.502 4.281 40.280 1.00 97.25 323 PHE A C 1
ATOM 2626 O O . PHE A 1 323 ? -29.742 3.083 40.412 1.00 97.25 323 PHE A O 1
ATOM 2633 N N . ALA A 1 324 ? -29.575 5.144 41.296 1.00 94.38 324 ALA A N 1
ATOM 2634 C CA . ALA A 1 324 ? -30.048 4.775 42.628 1.00 94.38 324 ALA A CA 1
ATOM 2635 C C . ALA A 1 324 ? -31.561 4.510 42.667 1.00 94.38 324 ALA A C 1
ATOM 2637 O O . ALA A 1 324 ? -31.997 3.637 43.415 1.00 94.38 324 ALA A O 1
ATOM 2638 N N . ASP A 1 325 ? -32.336 5.221 41.846 1.00 96.12 325 ASP A N 1
ATOM 2639 C CA . ASP A 1 325 ? -33.789 5.059 41.731 1.00 96.12 325 ASP A CA 1
ATOM 2640 C C . ASP A 1 325 ? -34.189 3.839 40.872 1.00 96.12 325 ASP A C 1
ATOM 2642 O O . ASP A 1 325 ? -35.344 3.404 40.878 1.00 96.12 325 ASP A O 1
ATOM 2646 N N . ASP A 1 326 ? -33.241 3.246 40.142 1.00 94.38 326 ASP A N 1
ATOM 2647 C CA . ASP A 1 326 ? -33.459 2.046 39.338 1.00 94.38 326 ASP A CA 1
ATOM 2648 C C . ASP A 1 326 ? -33.535 0.783 40.215 1.00 94.38 326 ASP A C 1
ATOM 2650 O O . ASP A 1 326 ? -32.580 0.390 40.883 1.00 94.38 326 ASP A O 1
ATOM 2654 N N . ALA A 1 327 ? -34.671 0.082 40.165 1.00 93.06 327 ALA A N 1
ATOM 2655 C CA . ALA A 1 327 ? -34.913 -1.127 40.957 1.00 93.06 327 ALA A CA 1
ATOM 2656 C C . ALA A 1 327 ? -34.038 -2.342 40.564 1.00 93.06 327 ALA A C 1
ATOM 2658 O O . ALA A 1 327 ? -34.063 -3.379 41.237 1.00 93.06 327 ALA A O 1
ATOM 2659 N N . ARG A 1 328 ? -33.298 -2.279 39.450 1.00 94.81 328 ARG A N 1
ATOM 2660 C CA . ARG A 1 328 ? -32.438 -3.372 38.971 1.00 94.81 328 ARG A CA 1
ATOM 2661 C C . ARG A 1 328 ? -31.130 -3.445 39.761 1.00 94.81 328 ARG A C 1
ATOM 2663 O O . ARG A 1 328 ? -30.659 -2.491 40.363 1.00 94.81 328 ARG A O 1
ATOM 2670 N N . LYS A 1 329 ? -30.467 -4.606 39.704 1.00 94.75 329 LYS A N 1
ATOM 2671 C CA . LYS A 1 329 ? -29.128 -4.765 40.296 1.00 94.75 329 LYS A CA 1
ATOM 2672 C C . LYS A 1 329 ? -28.109 -3.870 39.565 1.00 94.75 329 LYS A C 1
ATOM 2674 O O . LYS A 1 329 ? -28.141 -3.839 38.333 1.00 94.75 329 LYS A O 1
ATOM 2679 N N . PRO A 1 330 ? -27.122 -3.269 40.260 1.00 94.62 330 PRO A N 1
ATOM 2680 C CA . PRO A 1 330 ? -26.102 -2.424 39.625 1.00 94.62 330 PRO A CA 1
ATOM 2681 C C . PRO A 1 330 ? -25.332 -3.112 38.489 1.00 94.62 330 PRO A C 1
ATOM 2683 O O . PRO A 1 330 ? -25.017 -2.490 37.478 1.00 94.62 330 PRO A O 1
ATOM 2686 N N . SER A 1 331 ? -25.082 -4.422 38.607 1.00 91.75 331 SER A N 1
ATOM 2687 C CA . SER A 1 331 ? -24.457 -5.212 37.540 1.00 91.75 331 SER A CA 1
ATOM 2688 C C . SER A 1 331 ? -25.331 -5.309 36.285 1.00 91.75 331 SER A C 1
ATOM 2690 O O . SER A 1 331 ? -24.811 -5.267 35.172 1.00 91.75 331 SER A O 1
ATOM 2692 N N . THR A 1 332 ? -26.653 -5.399 36.445 1.00 95.62 332 THR A N 1
ATOM 2693 C CA . THR A 1 332 ? -27.619 -5.397 35.339 1.00 95.62 332 THR A CA 1
ATOM 2694 C C . THR A 1 332 ? -27.705 -4.020 34.685 1.00 95.62 332 THR A C 1
ATOM 2696 O O . THR A 1 332 ? -27.703 -3.939 33.459 1.00 95.62 332 THR A O 1
ATOM 2699 N N . ILE A 1 333 ? -27.722 -2.941 35.477 1.00 95.88 333 ILE A N 1
ATOM 2700 C CA . ILE A 1 333 ? -27.690 -1.558 34.968 1.00 95.88 333 ILE A CA 1
ATOM 2701 C C . ILE A 1 333 ? -26.435 -1.349 34.114 1.00 95.88 333 ILE A C 1
ATOM 2703 O O . ILE A 1 333 ? -26.539 -0.926 32.962 1.00 95.88 333 ILE A O 1
ATOM 2707 N N . LYS A 1 334 ? -25.263 -1.741 34.634 1.00 95.38 334 LYS A N 1
ATOM 2708 C CA . LYS A 1 334 ? -23.986 -1.700 33.912 1.00 95.38 334 LYS A CA 1
ATOM 2709 C C . LYS A 1 334 ? -24.064 -2.416 32.562 1.00 95.38 334 LYS A C 1
ATOM 2711 O O . LYS A 1 334 ? -23.761 -1.799 31.546 1.00 95.38 334 LYS A O 1
ATOM 2716 N N . ILE A 1 335 ? -24.485 -3.683 32.539 1.00 95.31 335 ILE A N 1
ATOM 2717 C CA . ILE A 1 335 ? -24.566 -4.476 31.299 1.00 95.31 335 ILE A CA 1
ATOM 2718 C C . ILE A 1 335 ? -25.523 -3.824 30.293 1.00 95.31 335 ILE A C 1
ATOM 2720 O O . ILE A 1 335 ? -25.189 -3.695 29.119 1.00 95.31 335 ILE A O 1
ATOM 2724 N N . ASN A 1 336 ? -26.690 -3.359 30.743 1.00 96.12 336 ASN A N 1
ATOM 2725 C CA . ASN A 1 336 ? -27.669 -2.720 29.865 1.00 96.12 336 ASN A CA 1
ATOM 2726 C C . ASN A 1 336 ? -27.117 -1.443 29.224 1.00 96.12 336 ASN A C 1
ATOM 2728 O O . ASN A 1 336 ? -27.260 -1.264 28.016 1.00 96.12 336 ASN A O 1
ATOM 2732 N N . LYS A 1 337 ? -26.448 -0.586 30.004 1.00 96.06 337 LYS A N 1
ATOM 2733 C CA . LYS A 1 337 ? -25.837 0.644 29.485 1.00 96.06 337 LYS A CA 1
ATOM 2734 C C . LYS A 1 337 ? -24.636 0.367 28.583 1.00 96.06 337 LYS A C 1
ATOM 2736 O O . LYS A 1 337 ? -24.472 1.048 27.577 1.00 96.06 337 LYS A O 1
ATOM 2741 N N . GLN A 1 338 ? -23.851 -0.674 28.862 1.00 94.12 338 GLN A N 1
ATOM 2742 C CA . GLN A 1 338 ? -22.790 -1.133 27.958 1.00 94.12 338 GLN A CA 1
ATOM 2743 C C . GLN A 1 338 ? -23.350 -1.631 26.618 1.00 94.12 338 GLN A C 1
ATOM 2745 O O . GLN A 1 338 ? -22.838 -1.246 25.571 1.00 94.12 338 GLN A O 1
ATOM 2750 N N . ASN A 1 339 ? -24.433 -2.411 26.634 1.00 94.56 339 ASN A N 1
ATOM 2751 C CA . ASN A 1 339 ? -25.103 -2.873 25.416 1.00 94.56 339 ASN A CA 1
ATOM 2752 C C . ASN A 1 339 ? -25.714 -1.712 24.620 1.00 94.56 339 ASN A C 1
ATOM 2754 O O . ASN A 1 339 ? -25.661 -1.707 23.393 1.00 94.56 339 ASN A O 1
ATOM 2758 N N . GLU A 1 340 ? -26.294 -0.725 25.305 1.00 93.88 340 GLU A N 1
ATOM 2759 C CA . GLU A 1 340 ? -26.796 0.501 24.683 1.00 93.88 340 GLU A CA 1
ATOM 2760 C C . GLU A 1 340 ? -25.656 1.282 24.015 1.00 93.88 340 GLU A C 1
ATOM 2762 O O . GLU A 1 340 ? -25.757 1.612 22.836 1.00 93.88 340 GLU A O 1
ATOM 2767 N N . SER A 1 341 ? -24.537 1.488 24.717 1.00 93.62 341 SER A N 1
ATOM 2768 C CA . SER A 1 341 ? -23.340 2.114 24.148 1.00 93.62 341 SER A CA 1
ATOM 2769 C C . SER A 1 341 ? -22.802 1.346 22.942 1.00 93.62 341 SER A C 1
ATOM 2771 O O . SER A 1 341 ? -22.474 1.963 21.934 1.00 93.62 341 SER A O 1
ATOM 2773 N N . PHE A 1 342 ? -22.757 0.013 22.998 1.00 92.69 342 PHE A N 1
ATOM 2774 C CA . PHE A 1 342 ? -22.339 -0.818 21.868 1.00 92.69 342 PHE A CA 1
ATOM 2775 C C . PHE A 1 342 ? -23.235 -0.604 20.643 1.00 92.69 342 PHE A C 1
ATOM 2777 O O . PHE A 1 342 ? -22.728 -0.331 19.560 1.00 92.69 342 PHE A O 1
ATOM 2784 N N . LYS A 1 343 ? -24.563 -0.625 20.820 1.00 94.06 343 LYS A N 1
ATOM 2785 C CA . LYS A 1 343 ? -25.518 -0.350 19.734 1.00 94.06 343 LYS A CA 1
ATOM 2786 C C . LYS A 1 343 ? -25.305 1.037 19.125 1.00 94.06 343 LYS A C 1
ATOM 2788 O O . LYS A 1 343 ? -25.174 1.143 17.915 1.00 94.06 343 LYS A O 1
ATOM 2793 N N . ARG A 1 344 ? -25.195 2.080 19.955 1.00 90.94 344 ARG A N 1
ATOM 2794 C CA . ARG A 1 344 ? -24.974 3.452 19.463 1.00 90.94 344 ARG A CA 1
ATOM 2795 C C . ARG A 1 344 ? -23.614 3.637 18.794 1.00 90.94 344 ARG A C 1
ATOM 2797 O O . ARG A 1 344 ? -23.503 4.410 17.854 1.00 90.94 344 ARG A O 1
ATOM 2804 N N . ASN A 1 345 ? -22.581 2.928 19.247 1.00 86.19 345 ASN A N 1
ATOM 2805 C CA . ASN A 1 345 ? -21.289 2.928 18.561 1.00 86.19 345 ASN A CA 1
ATOM 2806 C C . ASN A 1 345 ? -21.364 2.214 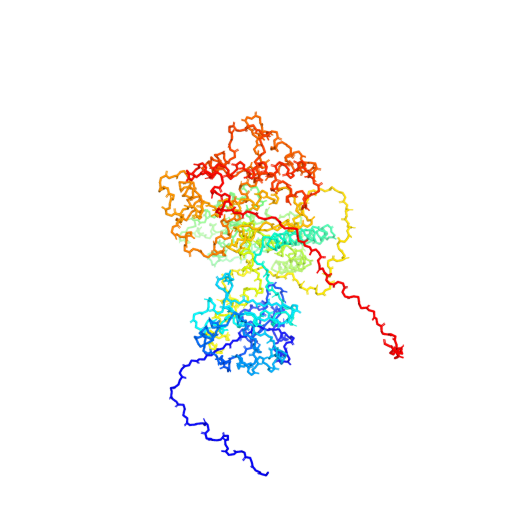17.198 1.00 86.19 345 ASN A C 1
ATOM 2808 O O . ASN A 1 345 ? -20.671 2.627 16.275 1.00 86.19 345 ASN A O 1
ATOM 2812 N N . ASN A 1 346 ? -22.212 1.192 17.043 1.00 90.69 346 ASN A N 1
ATOM 2813 C CA . ASN A 1 346 ? -22.440 0.564 15.738 1.00 90.69 346 ASN A CA 1
ATOM 2814 C C . ASN A 1 346 ? -23.183 1.499 14.772 1.00 90.69 346 ASN A C 1
ATOM 2816 O O . ASN A 1 346 ? -22.880 1.483 13.583 1.00 90.69 346 ASN A O 1
ATOM 2820 N N . ASP A 1 347 ? -24.076 2.364 15.269 1.00 91.00 347 ASP A N 1
ATOM 2821 C CA . ASP A 1 347 ? -24.743 3.386 14.442 1.00 91.00 347 ASP A CA 1
ATOM 2822 C C . ASP A 1 347 ? -23.727 4.354 13.783 1.00 91.00 347 ASP A C 1
ATOM 2824 O O . ASP A 1 347 ? -24.007 4.924 12.730 1.00 91.00 347 ASP A O 1
ATOM 2828 N N . ILE A 1 348 ? -22.532 4.521 14.373 1.00 90.00 348 ILE A N 1
ATOM 2829 C CA . ILE A 1 348 ? -21.440 5.357 13.838 1.00 90.00 348 ILE A CA 1
ATOM 2830 C C . ILE A 1 348 ? -20.318 4.553 13.154 1.00 90.00 348 ILE A C 1
ATOM 2832 O O . ILE A 1 348 ? -19.279 5.123 12.812 1.00 90.00 348 ILE A O 1
ATOM 2836 N N . ALA A 1 349 ? -20.503 3.246 12.930 1.00 89.25 349 ALA A N 1
ATOM 2837 C CA . ALA A 1 349 ? -19.524 2.400 12.242 1.00 89.25 349 ALA A CA 1
ATOM 2838 C C . ALA A 1 349 ? -19.107 2.933 10.852 1.00 89.25 349 ALA A C 1
ATOM 2840 O O . ALA A 1 349 ? -17.902 2.957 10.595 1.00 89.25 349 ALA A O 1
ATOM 2841 N N . PRO A 1 350 ? -20.014 3.482 10.010 1.00 90.38 350 PRO A N 1
ATOM 2842 C CA . PRO A 1 350 ? -19.620 4.037 8.712 1.00 90.38 350 PRO A CA 1
ATOM 2843 C C . PRO A 1 350 ? -18.587 5.170 8.813 1.00 90.38 350 PRO A C 1
ATOM 2845 O O . PRO A 1 350 ? -17.683 5.272 7.986 1.00 90.38 350 PRO A O 1
ATOM 2848 N N . LEU A 1 351 ? -18.666 6.009 9.854 1.00 85.50 351 LEU A N 1
ATOM 2849 C CA . LEU A 1 351 ? -17.667 7.055 10.092 1.00 85.50 351 L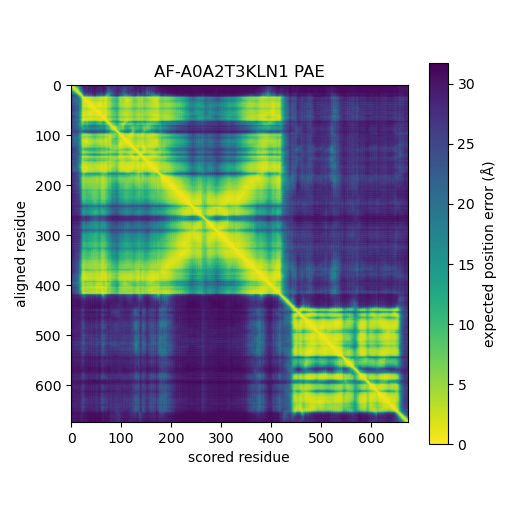EU A CA 1
ATOM 2850 C C . LEU A 1 351 ? -16.307 6.466 10.459 1.00 85.50 351 LEU A C 1
ATOM 2852 O O . LEU A 1 351 ? -15.269 6.977 10.041 1.00 85.50 351 LEU A O 1
ATOM 2856 N N . LYS A 1 352 ? -16.309 5.401 11.262 1.00 85.50 352 LYS A N 1
ATOM 2857 C CA . LYS A 1 352 ? -15.084 4.704 11.646 1.00 85.50 352 LYS A CA 1
ATOM 2858 C C . LYS A 1 352 ? -14.394 4.119 10.413 1.00 85.50 352 LYS A C 1
ATOM 2860 O O . LYS A 1 352 ? -13.204 4.355 10.244 1.00 85.50 352 LYS A O 1
ATOM 2865 N N . GLU A 1 353 ? -15.145 3.466 9.532 1.00 88.00 353 GLU A N 1
ATOM 2866 C CA . GLU A 1 353 ? -14.642 2.917 8.266 1.00 88.00 353 GLU A CA 1
ATOM 2867 C C . GLU A 1 353 ? -14.075 4.010 7.346 1.00 88.00 353 GLU A C 1
ATOM 2869 O O . GLU A 1 353 ? -12.975 3.864 6.811 1.00 88.00 353 GLU A O 1
ATOM 2874 N N . LEU A 1 354 ? -14.771 5.145 7.204 1.00 80.88 354 LEU A N 1
ATOM 2875 C CA . LEU A 1 354 ? -14.278 6.292 6.429 1.00 80.88 354 LEU A CA 1
ATOM 2876 C C . LEU A 1 354 ? -12.976 6.864 7.006 1.00 80.88 354 LEU A C 1
ATOM 2878 O O . LEU A 1 354 ? -12.052 7.192 6.256 1.00 80.88 354 LEU A O 1
ATOM 2882 N N . ASN A 1 355 ? -12.873 6.969 8.330 1.00 81.25 355 ASN A N 1
ATOM 2883 C CA . ASN A 1 355 ? -11.665 7.448 9.000 1.00 81.25 355 ASN A CA 1
ATOM 2884 C C . ASN A 1 355 ? -10.502 6.457 8.870 1.00 81.25 355 ASN A C 1
ATOM 2886 O O . ASN A 1 355 ? -9.380 6.878 8.597 1.00 81.25 355 ASN A O 1
ATOM 2890 N N . GLU A 1 356 ? -10.761 5.157 9.019 1.00 86.69 356 GLU A N 1
ATOM 2891 C CA . GLU A 1 356 ? -9.769 4.093 8.824 1.00 86.69 356 GLU A CA 1
ATOM 2892 C C . GLU A 1 356 ? -9.242 4.102 7.382 1.00 86.69 356 GLU A C 1
ATOM 2894 O O . GLU A 1 356 ? -8.029 4.144 7.173 1.00 86.69 356 GLU A O 1
ATOM 2899 N N . LYS A 1 357 ? -10.133 4.204 6.389 1.00 85.69 357 LYS A N 1
ATOM 2900 C CA . LYS A 1 357 ? -9.767 4.347 4.972 1.00 85.69 357 LYS A CA 1
ATOM 2901 C C . LYS A 1 357 ? -8.947 5.609 4.702 1.00 85.69 357 LYS A C 1
ATOM 2903 O O . LYS A 1 357 ? -7.962 5.565 3.969 1.00 85.69 357 LYS A O 1
ATOM 2908 N N . THR A 1 358 ? -9.327 6.738 5.299 1.00 81.06 358 THR A N 1
ATOM 2909 C CA . THR A 1 358 ? -8.582 8.000 5.159 1.00 81.06 358 THR A CA 1
ATOM 2910 C C . THR A 1 358 ? -7.181 7.878 5.759 1.00 81.06 358 THR A C 1
ATOM 2912 O O . THR A 1 358 ? -6.210 8.310 5.141 1.00 81.06 358 THR A O 1
ATOM 2915 N N . ALA A 1 359 ? -7.055 7.247 6.929 1.00 82.50 359 ALA A N 1
ATOM 2916 C CA . ALA A 1 359 ? -5.772 7.005 7.579 1.00 82.50 359 ALA A CA 1
ATOM 2917 C C . ALA A 1 359 ? -4.879 6.052 6.767 1.00 82.50 359 ALA A C 1
ATOM 2919 O O . ALA A 1 359 ? -3.675 6.292 6.658 1.00 82.50 359 ALA A O 1
ATOM 2920 N N . GLU A 1 360 ? -5.453 5.011 6.159 1.00 87.00 360 GLU A N 1
ATOM 2921 C CA . GLU A 1 360 ? -4.732 4.114 5.251 1.00 87.00 360 GLU A CA 1
ATOM 2922 C C . GLU A 1 360 ? -4.206 4.868 4.023 1.00 87.00 360 GLU A C 1
ATOM 2924 O O . GLU A 1 360 ? -3.022 4.770 3.700 1.00 87.00 360 GLU A O 1
ATOM 2929 N N . LEU A 1 361 ? -5.048 5.680 3.378 1.00 84.56 361 LEU A N 1
ATOM 2930 C CA . LEU A 1 361 ? -4.651 6.490 2.224 1.00 84.56 361 LEU A CA 1
ATOM 2931 C C . LEU A 1 361 ? -3.589 7.538 2.585 1.00 84.56 361 LEU A C 1
ATOM 2933 O O . LEU A 1 361 ? -2.677 7.774 1.798 1.00 84.56 361 LEU A O 1
ATOM 2937 N N . GLU A 1 362 ? -3.658 8.141 3.772 1.00 83.69 362 GLU A N 1
ATOM 2938 C CA . GLU A 1 362 ? -2.625 9.061 4.264 1.00 83.69 362 GLU A CA 1
ATOM 2939 C C . GLU A 1 362 ? -1.301 8.348 4.544 1.00 83.69 362 GLU A C 1
ATOM 2941 O O . GLU A 1 362 ? -0.229 8.863 4.218 1.00 83.69 362 GLU A O 1
ATOM 2946 N N . SER A 1 363 ? -1.356 7.139 5.107 1.00 88.25 363 SER A N 1
ATOM 2947 C CA . SER A 1 363 ? -0.171 6.299 5.279 1.00 88.25 363 SER A CA 1
ATOM 2948 C C . SER A 1 363 ? 0.463 5.970 3.926 1.00 88.25 363 SER A C 1
ATOM 2950 O O . SER A 1 363 ? 1.674 6.151 3.768 1.00 88.25 363 SER A O 1
ATOM 2952 N N . LEU A 1 364 ? -0.355 5.593 2.937 1.00 88.94 364 LEU A N 1
ATOM 2953 C CA . LEU A 1 364 ? 0.086 5.336 1.569 1.00 88.94 364 LEU A CA 1
ATOM 2954 C C . LEU A 1 364 ? 0.688 6.597 0.930 1.00 88.94 364 LEU A C 1
ATOM 2956 O O . LEU A 1 364 ? 1.785 6.538 0.379 1.00 88.94 364 LEU A O 1
ATOM 2960 N N . ARG A 1 365 ? 0.030 7.756 1.054 1.00 85.44 365 ARG A N 1
ATOM 2961 C CA . ARG A 1 365 ? 0.524 9.047 0.549 1.00 85.44 365 ARG A CA 1
ATOM 2962 C C . ARG A 1 365 ? 1.878 9.399 1.150 1.00 85.44 365 ARG A C 1
ATOM 2964 O O . ARG A 1 365 ? 2.808 9.748 0.427 1.00 85.44 365 ARG A O 1
ATOM 2971 N N . LYS A 1 366 ? 2.010 9.279 2.472 1.00 83.56 366 LYS A N 1
ATOM 2972 C CA . LYS A 1 366 ? 3.249 9.575 3.196 1.00 83.56 366 LYS A CA 1
ATOM 2973 C C . LYS A 1 366 ? 4.384 8.640 2.786 1.00 83.56 366 LYS A C 1
ATOM 2975 O O . LYS A 1 366 ? 5.511 9.107 2.648 1.00 83.56 366 LYS A O 1
ATOM 2980 N N . ALA A 1 367 ? 4.094 7.357 2.570 1.00 87.62 367 ALA A N 1
ATOM 2981 C CA . ALA A 1 367 ? 5.084 6.385 2.115 1.00 87.62 367 ALA A CA 1
ATOM 2982 C C . ALA A 1 367 ? 5.651 6.710 0.721 1.00 87.62 367 ALA A C 1
ATOM 2984 O O . ALA A 1 367 ? 6.796 6.366 0.447 1.00 87.62 367 ALA A O 1
ATOM 2985 N N . HIS A 1 368 ? 4.883 7.405 -0.124 1.00 84.06 368 HIS A N 1
ATOM 2986 C CA . HIS A 1 368 ? 5.238 7.679 -1.521 1.00 84.06 368 HIS A CA 1
ATOM 2987 C C . HIS A 1 368 ? 5.567 9.140 -1.824 1.00 84.06 368 HIS A C 1
ATOM 2989 O O . HIS A 1 368 ? 5.893 9.470 -2.963 1.00 84.06 368 HIS A O 1
ATOM 2995 N N . LEU A 1 369 ? 5.523 10.025 -0.824 1.00 75.44 369 LEU A N 1
ATOM 2996 C CA . LEU A 1 369 ? 5.730 11.462 -1.017 1.00 75.44 369 LEU A CA 1
ATOM 2997 C C . LEU A 1 369 ? 7.081 11.780 -1.679 1.00 75.44 369 LEU A C 1
ATOM 2999 O O . LEU A 1 369 ? 7.169 12.704 -2.478 1.00 75.44 369 LEU A O 1
ATOM 3003 N N . GLN A 1 370 ? 8.113 11.005 -1.343 1.00 74.88 370 GLN A N 1
ATOM 3004 C CA . GLN A 1 370 ? 9.486 11.150 -1.842 1.00 74.88 370 GLN A CA 1
ATOM 3005 C C . GLN A 1 370 ? 9.946 9.922 -2.649 1.00 74.88 370 GLN A C 1
ATOM 3007 O O . GLN A 1 370 ? 11.134 9.769 -2.903 1.00 74.88 370 GLN A O 1
ATOM 3012 N N . ALA A 1 371 ? 9.023 9.024 -3.011 1.00 70.94 371 ALA A N 1
ATOM 3013 C CA . ALA A 1 371 ? 9.344 7.835 -3.797 1.00 70.94 371 ALA A CA 1
ATOM 3014 C C . ALA A 1 371 ? 9.739 8.230 -5.228 1.00 70.94 371 ALA A C 1
ATOM 3016 O O . ALA A 1 371 ? 9.101 9.114 -5.818 1.00 70.94 371 ALA A O 1
ATOM 3017 N N . SER A 1 372 ? 10.768 7.583 -5.777 1.00 72.69 372 SER A N 1
ATOM 3018 C CA . SER A 1 372 ? 11.167 7.761 -7.177 1.00 72.69 372 SER A CA 1
ATOM 3019 C C . SER A 1 372 ? 10.095 7.208 -8.132 1.00 72.69 372 SER A C 1
ATOM 3021 O O . SER A 1 372 ? 9.238 6.430 -7.699 1.00 72.69 372 SER A O 1
ATOM 3023 N N . PRO A 1 373 ? 10.106 7.577 -9.424 1.00 69.50 373 PRO A N 1
ATOM 3024 C CA . PRO A 1 373 ? 9.196 6.984 -10.403 1.00 69.50 373 PRO A CA 1
ATOM 3025 C C . PRO A 1 373 ? 9.264 5.455 -10.445 1.00 69.50 373 PRO A C 1
ATOM 3027 O O . PRO A 1 373 ? 8.231 4.779 -10.432 1.00 69.50 373 PRO A O 1
ATOM 3030 N N . LEU A 1 374 ? 10.479 4.915 -10.348 1.00 70.06 374 LEU A N 1
ATOM 3031 C CA . LEU A 1 374 ? 10.725 3.483 -10.276 1.00 70.06 374 LEU A CA 1
ATOM 3032 C C . LEU A 1 374 ? 10.136 2.844 -9.009 1.00 70.06 374 LEU A C 1
ATOM 3034 O O . LEU A 1 374 ? 9.517 1.786 -9.095 1.00 70.06 374 LEU A O 1
ATOM 3038 N N . ASP A 1 375 ? 10.266 3.490 -7.845 1.00 80.56 375 ASP A N 1
ATOM 3039 C CA . ASP A 1 375 ? 9.645 3.000 -6.606 1.00 80.56 375 ASP A CA 1
ATOM 3040 C C . ASP A 1 375 ? 8.119 2.969 -6.728 1.00 80.56 375 ASP A C 1
ATOM 3042 O O . ASP A 1 375 ? 7.487 2.004 -6.306 1.00 80.56 375 ASP A O 1
ATOM 3046 N N . ILE A 1 376 ? 7.512 4.001 -7.328 1.00 77.25 376 ILE A N 1
ATOM 3047 C CA . ILE A 1 376 ? 6.063 4.038 -7.566 1.00 77.25 376 ILE A CA 1
ATOM 3048 C C . ILE A 1 376 ? 5.647 2.875 -8.463 1.00 77.25 376 ILE A C 1
ATOM 3050 O O . ILE A 1 376 ? 4.719 2.148 -8.112 1.00 77.25 376 ILE A O 1
ATOM 3054 N N . TYR A 1 377 ? 6.350 2.672 -9.578 1.00 76.06 377 TYR A N 1
ATOM 3055 C CA . TYR A 1 377 ? 6.126 1.546 -10.479 1.00 76.06 377 TYR A CA 1
ATOM 3056 C C . TYR A 1 377 ? 6.238 0.212 -9.741 1.00 76.06 377 TYR A C 1
ATOM 3058 O O . TYR A 1 377 ? 5.296 -0.583 -9.755 1.00 76.06 377 TYR A O 1
ATOM 3066 N N . PHE A 1 378 ? 7.329 -0.005 -9.005 1.00 83.06 378 PHE A N 1
ATOM 3067 C CA . PHE A 1 378 ? 7.531 -1.236 -8.259 1.00 83.06 378 PHE A CA 1
ATOM 3068 C C . PHE A 1 378 ? 6.516 -1.436 -7.139 1.00 83.06 378 PHE A C 1
ATOM 3070 O O . PHE A 1 378 ? 6.230 -2.582 -6.798 1.00 83.06 378 PHE A O 1
ATOM 3077 N N . HIS A 1 379 ? 5.955 -0.372 -6.577 1.00 89.81 379 HIS A N 1
ATOM 3078 C CA . HIS A 1 379 ? 4.925 -0.457 -5.550 1.00 89.81 379 HIS A CA 1
ATOM 3079 C C . HIS A 1 379 ? 3.510 -0.599 -6.119 1.00 89.81 379 HIS A C 1
ATOM 3081 O O . HIS A 1 379 ? 2.586 -0.847 -5.341 1.00 89.81 379 HIS A O 1
ATOM 3087 N N . THR A 1 380 ? 3.310 -0.498 -7.439 1.00 88.12 380 THR A N 1
ATOM 3088 C CA . THR A 1 380 ? 2.008 -0.813 -8.040 1.00 88.12 380 THR A CA 1
ATOM 3089 C C . THR A 1 380 ? 1.648 -2.272 -7.820 1.00 88.12 380 THR A C 1
ATOM 3091 O O . THR A 1 380 ? 2.477 -3.176 -7.919 1.00 88.12 380 THR A O 1
ATOM 3094 N N . GLU A 1 381 ? 0.382 -2.514 -7.504 1.00 90.25 381 GLU A N 1
ATOM 3095 C CA . GLU A 1 381 ? -0.095 -3.847 -7.173 1.00 90.25 381 GLU A CA 1
ATOM 3096 C C . GLU A 1 381 ? 0.127 -4.851 -8.313 1.00 90.25 381 GLU A C 1
ATOM 3098 O O . GLU A 1 381 ? 0.526 -5.989 -8.057 1.00 90.25 381 GLU A O 1
ATOM 3103 N N . GLY A 1 382 ? -0.068 -4.426 -9.566 1.00 87.50 382 GLY A N 1
ATOM 3104 C CA . GLY A 1 382 ? 0.165 -5.282 -10.728 1.00 87.50 382 GLY A CA 1
ATOM 3105 C C . GLY A 1 382 ? 1.603 -5.798 -10.795 1.00 87.50 382 GLY A C 1
ATOM 3106 O O . GLY A 1 382 ? 1.823 -7.004 -10.935 1.00 87.50 382 GLY A O 1
ATOM 3107 N N . GLU A 1 383 ? 2.572 -4.906 -10.593 1.00 87.56 383 GLU A N 1
ATOM 3108 C CA . GLU A 1 383 ? 3.999 -5.237 -10.564 1.00 87.56 383 GLU A CA 1
ATOM 3109 C C . GLU A 1 383 ? 4.400 -6.077 -9.360 1.00 87.56 383 GLU A C 1
ATOM 3111 O O . GLU A 1 383 ? 5.171 -7.033 -9.474 1.00 87.56 383 GLU A O 1
ATOM 3116 N N . VAL A 1 384 ? 3.850 -5.759 -8.190 1.00 92.69 384 VAL A N 1
ATOM 3117 C CA . VAL A 1 384 ? 4.078 -6.530 -6.969 1.00 92.69 384 VAL A CA 1
ATOM 3118 C C . VAL A 1 384 ? 3.657 -7.988 -7.167 1.00 92.69 384 VAL A C 1
ATOM 3120 O O . VAL A 1 384 ? 4.413 -8.895 -6.807 1.00 92.69 384 VAL A O 1
ATOM 3123 N N . TRP A 1 385 ? 2.499 -8.239 -7.783 1.00 90.94 385 TRP A N 1
ATOM 3124 C CA . TRP A 1 385 ? 2.041 -9.601 -8.065 1.00 90.94 385 TRP A CA 1
ATOM 3125 C C . TRP A 1 385 ? 2.843 -10.283 -9.178 1.00 90.94 385 TRP A C 1
ATOM 3127 O O . TRP A 1 385 ? 3.128 -11.479 -9.069 1.00 90.94 385 TRP A O 1
ATOM 3137 N N . ALA A 1 386 ? 3.290 -9.550 -10.199 1.00 88.56 386 ALA A N 1
ATOM 3138 C CA . ALA A 1 386 ? 4.175 -10.081 -11.237 1.00 88.56 386 ALA A CA 1
ATOM 3139 C C . ALA A 1 386 ? 5.543 -10.511 -10.673 1.00 88.56 386 ALA A C 1
ATOM 3141 O O . ALA A 1 386 ? 6.044 -11.592 -10.991 1.00 88.56 386 ALA A O 1
ATOM 3142 N N . ARG A 1 387 ? 6.124 -9.752 -9.737 1.00 88.88 387 ARG A N 1
ATOM 3143 C CA . ARG A 1 387 ? 7.355 -10.160 -9.029 1.00 88.88 387 ARG A CA 1
ATOM 3144 C C . ARG A 1 387 ? 7.115 -11.267 -8.003 1.00 88.88 387 ARG A C 1
ATOM 3146 O O . ARG A 1 387 ? 7.941 -12.171 -7.859 1.00 88.88 387 ARG A O 1
ATOM 3153 N N . ALA A 1 388 ? 5.978 -11.253 -7.307 1.00 90.44 388 ALA A N 1
ATOM 3154 C CA . ALA A 1 388 ? 5.602 -12.340 -6.404 1.00 90.44 388 ALA A CA 1
ATOM 3155 C C . ALA A 1 388 ? 5.436 -13.669 -7.161 1.00 90.44 388 ALA A C 1
ATOM 3157 O O . ALA A 1 388 ? 5.874 -14.704 -6.661 1.00 90.44 388 ALA A O 1
ATOM 3158 N N . THR A 1 389 ? 4.908 -13.634 -8.388 1.00 87.25 389 THR A N 1
ATOM 3159 C CA . THR A 1 389 ? 4.830 -14.784 -9.307 1.00 87.25 389 THR A CA 1
ATOM 3160 C C . THR A 1 389 ? 6.221 -15.377 -9.551 1.00 87.25 389 THR A C 1
ATOM 3162 O O . THR A 1 389 ? 6.434 -16.577 -9.374 1.00 87.25 389 THR A O 1
ATOM 3165 N N . GLN A 1 390 ? 7.215 -14.532 -9.842 1.00 82.62 390 GLN A N 1
ATOM 3166 C CA . GLN A 1 390 ? 8.606 -14.963 -10.033 1.00 82.62 390 GLN A CA 1
ATOM 3167 C C . GLN A 1 390 ? 9.214 -15.575 -8.762 1.00 82.62 390 GLN A C 1
ATOM 3169 O O . GLN A 1 390 ? 9.874 -16.611 -8.825 1.00 82.62 390 GLN A O 1
ATOM 3174 N N . LYS A 1 391 ? 8.974 -14.984 -7.584 1.00 84.31 391 LYS A N 1
ATOM 3175 C CA . LYS A 1 391 ? 9.476 -15.518 -6.302 1.00 84.31 391 LYS A CA 1
ATOM 3176 C C . LYS A 1 391 ? 8.835 -16.853 -5.931 1.00 84.31 391 LYS A C 1
ATOM 3178 O O . LYS A 1 391 ? 9.516 -17.760 -5.450 1.00 84.31 391 LYS A O 1
ATOM 3183 N N . ARG A 1 392 ? 7.532 -16.990 -6.180 1.00 81.50 392 ARG A N 1
ATOM 3184 C CA . ARG A 1 392 ? 6.745 -18.201 -5.900 1.00 81.50 392 ARG A CA 1
ATOM 3185 C C . ARG A 1 392 ? 6.883 -19.267 -6.974 1.00 81.50 392 ARG A C 1
ATOM 3187 O O . ARG A 1 392 ? 6.385 -20.381 -6.779 1.00 81.50 392 ARG A O 1
ATOM 3194 N N . ALA A 1 393 ? 7.618 -18.979 -8.052 1.00 72.31 393 ALA A N 1
ATOM 3195 C CA . ALA A 1 393 ? 8.011 -19.972 -9.036 1.00 72.31 393 ALA A CA 1
ATOM 3196 C C . ALA A 1 393 ? 8.582 -21.199 -8.323 1.00 72.31 393 ALA A C 1
ATOM 3198 O O . ALA A 1 393 ? 8.142 -22.303 -8.576 1.00 72.31 393 ALA A O 1
ATOM 3199 N N . ASN A 1 394 ? 9.446 -21.023 -7.321 1.00 69.00 394 ASN A N 1
ATOM 3200 C CA . ASN A 1 394 ? 10.147 -22.126 -6.673 1.00 69.00 394 ASN A CA 1
ATOM 3201 C C . ASN A 1 394 ? 9.436 -22.836 -5.501 1.00 69.00 394 ASN A C 1
ATOM 3203 O O . ASN A 1 394 ? 10.086 -23.617 -4.803 1.00 69.00 394 ASN A O 1
ATOM 3207 N N . LEU A 1 395 ? 8.137 -22.653 -5.294 1.00 75.38 395 LEU A N 1
ATOM 3208 C CA . LEU A 1 395 ? 7.407 -23.347 -4.224 1.00 75.38 395 LEU A CA 1
ATOM 3209 C C . LEU A 1 395 ? 6.733 -24.633 -4.732 1.00 75.38 395 LEU A C 1
ATOM 3211 O O . LEU A 1 395 ? 6.351 -24.707 -5.899 1.00 75.38 395 LEU A O 1
ATOM 3215 N N . SER A 1 396 ? 6.607 -25.663 -3.886 1.00 75.56 396 SER A N 1
ATOM 3216 C CA . SER A 1 396 ? 5.739 -26.815 -4.185 1.00 75.56 396 SER A CA 1
ATOM 3217 C C . SER A 1 396 ? 4.264 -26.462 -3.959 1.00 75.56 396 SER A C 1
ATOM 3219 O O . SER A 1 396 ? 3.958 -25.477 -3.291 1.00 75.56 396 SER A O 1
ATOM 3221 N N . ASP A 1 397 ? 3.331 -27.268 -4.476 1.00 70.38 397 ASP A N 1
ATOM 3222 C CA . ASP A 1 397 ? 1.893 -27.045 -4.233 1.00 70.38 397 ASP A CA 1
ATOM 3223 C C . ASP A 1 397 ? 1.560 -27.052 -2.723 1.00 70.38 397 ASP A C 1
ATOM 3225 O O . ASP A 1 397 ? 0.751 -26.249 -2.259 1.00 70.38 397 ASP A O 1
ATOM 3229 N N . SER A 1 398 ? 2.253 -27.892 -1.940 1.00 78.19 398 SER A N 1
ATOM 3230 C CA . SER A 1 398 ? 2.136 -27.918 -0.476 1.00 78.19 398 SER A CA 1
ATOM 3231 C C . SER A 1 398 ? 2.655 -26.621 0.146 1.00 78.19 398 SER A C 1
ATOM 3233 O O . SER A 1 398 ? 1.920 -25.963 0.881 1.00 78.19 398 SER A O 1
ATOM 3235 N N . ASP A 1 399 ? 3.877 -26.204 -0.206 1.00 81.69 399 ASP A N 1
ATOM 3236 C CA . ASP A 1 399 ? 4.489 -24.984 0.341 1.00 81.69 399 ASP A CA 1
ATOM 3237 C C . ASP A 1 399 ? 3.656 -23.738 0.015 1.00 81.69 399 ASP A C 1
ATOM 3239 O O . ASP A 1 399 ? 3.582 -22.815 0.820 1.00 81.69 399 ASP A O 1
ATOM 3243 N N . ARG A 1 400 ? 3.000 -23.703 -1.151 1.00 75.94 400 ARG A N 1
ATOM 3244 C CA . ARG A 1 400 ? 2.119 -22.597 -1.557 1.00 75.94 400 ARG A CA 1
ATOM 3245 C C . ARG A 1 400 ? 0.853 -22.527 -0.725 1.00 75.94 400 ARG A C 1
ATOM 3247 O O . ARG A 1 400 ? 0.485 -21.438 -0.301 1.00 75.94 400 ARG A O 1
ATOM 3254 N N . SER A 1 401 ? 0.214 -23.668 -0.469 1.00 76.94 401 SER A N 1
ATOM 3255 C CA . SER A 1 401 ? -0.986 -23.715 0.374 1.00 76.94 401 SER A CA 1
ATOM 3256 C C . SER A 1 401 ? -0.705 -23.234 1.804 1.00 76.94 401 SER A C 1
ATOM 3258 O O . SER A 1 401 ? -1.543 -22.577 2.421 1.00 76.94 401 SER A O 1
ATOM 3260 N N . GLU A 1 402 ? 0.507 -23.491 2.306 1.00 82.81 402 GLU A N 1
ATOM 3261 C CA . GLU A 1 402 ? 0.950 -23.058 3.632 1.00 82.81 402 GLU A CA 1
ATOM 3262 C C . GLU A 1 402 ? 1.507 -21.622 3.647 1.00 82.81 402 GLU A C 1
ATOM 3264 O O . GLU A 1 402 ? 1.427 -20.934 4.668 1.00 82.81 402 GLU A O 1
ATOM 3269 N N . SER A 1 403 ? 2.044 -21.140 2.523 1.00 86.25 403 SER A N 1
ATOM 3270 C CA . SER A 1 403 ? 2.634 -19.807 2.374 1.00 86.25 403 SER A CA 1
ATOM 3271 C C . SER A 1 403 ? 1.614 -18.792 1.859 1.00 86.25 403 SER A C 1
ATOM 3273 O O . SER A 1 403 ? 1.316 -18.734 0.664 1.00 86.25 403 SER A O 1
ATOM 3275 N N . TYR A 1 404 ? 1.146 -17.917 2.752 1.00 90.62 404 TYR A N 1
ATOM 3276 C CA . TYR A 1 404 ? 0.250 -16.815 2.392 1.00 90.62 404 TYR A CA 1
ATOM 3277 C C . TYR A 1 404 ? 0.870 -15.908 1.301 1.00 90.62 404 TYR A C 1
ATOM 3279 O O . TYR A 1 404 ? 2.007 -15.468 1.488 1.00 90.62 404 TYR A O 1
ATOM 3287 N N . PRO A 1 405 ? 0.175 -15.565 0.197 1.00 90.44 405 PRO A N 1
ATOM 3288 C CA . PRO A 1 405 ? 0.772 -14.875 -0.955 1.00 90.44 405 PRO A CA 1
ATOM 3289 C C . PRO A 1 405 ? 1.495 -13.555 -0.653 1.00 90.44 405 PRO A C 1
ATOM 3291 O O . PRO A 1 405 ? 2.580 -13.317 -1.186 1.00 90.44 405 PRO A O 1
ATOM 3294 N N . TYR A 1 406 ? 0.993 -12.737 0.282 1.00 91.12 406 TYR A N 1
ATOM 3295 C CA . TYR A 1 406 ? 1.684 -11.509 0.718 1.00 91.12 406 TYR A CA 1
ATOM 3296 C C . TYR A 1 406 ? 3.013 -11.763 1.454 1.00 91.12 406 TYR A C 1
ATOM 3298 O O . TYR A 1 406 ? 3.762 -10.830 1.711 1.00 91.12 406 TYR A O 1
ATOM 3306 N N . THR A 1 407 ? 3.354 -13.002 1.805 1.00 89.94 407 THR A N 1
ATOM 3307 C CA . THR A 1 407 ? 4.704 -13.318 2.312 1.00 89.94 407 THR A CA 1
ATOM 3308 C C . THR A 1 407 ? 5.749 -13.343 1.198 1.00 89.94 407 THR A C 1
ATOM 3310 O O . THR A 1 407 ? 6.943 -13.322 1.473 1.00 89.94 407 THR A O 1
ATOM 3313 N N . SER A 1 408 ? 5.311 -13.391 -0.063 1.00 88.94 408 SER A N 1
ATOM 3314 C CA . SER A 1 408 ? 6.184 -13.445 -1.237 1.00 88.94 408 SER A CA 1
ATOM 3315 C C . SER A 1 408 ? 6.356 -12.098 -1.936 1.00 88.94 408 SER A C 1
ATOM 3317 O O . SER A 1 408 ? 7.174 -12.002 -2.846 1.00 88.94 408 SER A O 1
ATOM 3319 N N . VAL A 1 409 ? 5.634 -11.053 -1.527 1.00 90.12 409 VAL A N 1
ATOM 3320 C CA . VAL A 1 409 ? 5.840 -9.700 -2.063 1.00 90.12 409 VAL A CA 1
ATOM 3321 C C . VAL A 1 409 ? 7.109 -9.072 -1.465 1.00 90.12 409 VAL A C 1
ATOM 3323 O O . VAL A 1 409 ? 7.522 -9.412 -0.360 1.00 90.12 409 VAL A O 1
ATOM 3326 N N . ASP A 1 410 ? 7.790 -8.196 -2.207 1.00 89.62 410 ASP A N 1
ATOM 3327 C CA . ASP A 1 410 ? 8.927 -7.380 -1.721 1.00 89.62 410 ASP A CA 1
ATOM 3328 C C . ASP A 1 410 ? 8.509 -6.047 -1.094 1.00 89.62 410 ASP A C 1
ATOM 3330 O O . ASP A 1 410 ? 9.348 -5.363 -0.512 1.00 89.62 410 ASP A O 1
ATOM 3334 N N . VAL A 1 411 ? 7.234 -5.681 -1.191 1.00 89.31 411 VAL A N 1
ATOM 3335 C CA . VAL A 1 411 ? 6.710 -4.402 -0.711 1.00 89.31 411 VAL A CA 1
ATOM 3336 C C . VAL A 1 411 ? 5.824 -4.646 0.504 1.00 89.31 411 VAL A C 1
ATOM 3338 O O . VAL A 1 411 ? 4.971 -5.534 0.504 1.00 89.31 411 VAL A O 1
ATOM 3341 N N . GLU A 1 412 ? 6.007 -3.855 1.562 1.00 89.81 412 GLU A N 1
ATOM 3342 C CA . GLU A 1 412 ? 5.135 -3.922 2.738 1.00 89.81 412 GLU A CA 1
ATOM 3343 C C . GLU A 1 412 ? 3.678 -3.674 2.325 1.00 89.81 412 GLU A C 1
ATOM 3345 O O . GLU A 1 412 ? 3.397 -2.723 1.601 1.00 89.81 412 GLU A O 1
ATOM 3350 N N . LYS A 1 413 ? 2.729 -4.482 2.826 1.00 88.50 413 LYS A N 1
ATOM 3351 C CA . LYS A 1 413 ? 1.317 -4.452 2.386 1.00 88.50 413 LYS A CA 1
ATOM 3352 C C . LYS A 1 413 ? 0.710 -3.038 2.369 1.00 88.50 413 LYS A C 1
ATOM 3354 O O . LYS A 1 413 ? -0.065 -2.734 1.475 1.00 88.50 413 LYS A O 1
ATOM 3359 N N . HIS A 1 414 ? 1.058 -2.164 3.316 1.00 86.75 414 HIS A N 1
ATOM 3360 C CA . HIS A 1 414 ? 0.537 -0.787 3.394 1.00 86.75 414 HIS A CA 1
ATOM 3361 C C . HIS A 1 414 ? 1.165 0.204 2.391 1.00 86.75 414 HIS A C 1
ATOM 3363 O O . HIS A 1 414 ? 0.666 1.316 2.249 1.00 86.75 414 HIS A O 1
ATOM 3369 N N . LYS A 1 415 ? 2.252 -0.181 1.713 1.00 90.31 415 LYS A N 1
ATOM 3370 C CA . LYS A 1 415 ? 2.911 0.591 0.650 1.00 90.31 415 LYS A CA 1
ATOM 3371 C C . LYS A 1 415 ? 2.484 0.152 -0.750 1.00 90.31 415 LYS A C 1
ATOM 3373 O O . LYS A 1 415 ? 2.830 0.811 -1.716 1.00 90.31 415 LYS A O 1
ATOM 3378 N N . ILE A 1 416 ? 1.742 -0.943 -0.879 1.00 91.12 416 ILE A N 1
ATOM 3379 C CA . ILE A 1 416 ? 1.259 -1.387 -2.185 1.00 91.12 416 ILE A CA 1
ATOM 3380 C C . ILE A 1 416 ? 0.198 -0.400 -2.672 1.00 91.12 416 ILE A C 1
ATOM 3382 O O . ILE A 1 416 ? -0.785 -0.140 -1.975 1.00 91.12 416 ILE A O 1
ATOM 3386 N N . ILE A 1 417 ? 0.408 0.141 -3.867 1.00 88.88 417 ILE A N 1
ATOM 3387 C CA . ILE A 1 417 ? -0.498 1.063 -4.539 1.00 88.88 417 ILE A CA 1
ATOM 3388 C C . ILE A 1 417 ? -1.510 0.218 -5.321 1.00 88.88 417 ILE A C 1
ATOM 3390 O O . ILE A 1 417 ? -1.132 -0.386 -6.328 1.00 88.88 417 ILE A O 1
ATOM 3394 N N . PRO A 1 418 ? -2.787 0.153 -4.898 1.00 84.12 418 PRO A N 1
ATOM 3395 C CA . PRO A 1 418 ? -3.813 -0.483 -5.711 1.00 84.12 418 PRO A CA 1
ATOM 3396 C C . PRO A 1 418 ? -3.962 0.331 -6.997 1.00 84.12 418 PRO A C 1
ATOM 3398 O O . PRO A 1 418 ? -4.247 1.535 -6.933 1.00 84.12 418 PRO A O 1
ATOM 3401 N N . SER A 1 419 ? -3.738 -0.298 -8.154 1.00 68.81 419 SER A N 1
ATOM 3402 C CA . SER A 1 419 ? -3.897 0.389 -9.437 1.00 68.81 419 SER A CA 1
ATOM 3403 C C . SER A 1 419 ? -5.330 0.925 -9.535 1.00 68.81 419 SER A C 1
ATOM 3405 O O . SER A 1 419 ? -6.270 0.273 -9.060 1.00 68.81 419 SER A O 1
ATOM 3407 N N . PRO A 1 420 ? -5.552 2.125 -10.104 1.00 48.72 420 PRO A N 1
ATOM 3408 C CA . PRO A 1 420 ? -6.908 2.520 -10.451 1.00 48.72 420 PRO A CA 1
ATOM 3409 C C . PRO A 1 420 ? -7.507 1.422 -11.339 1.00 48.72 420 PRO A C 1
ATOM 3411 O O . PRO A 1 420 ? -6.784 0.874 -12.176 1.00 48.72 420 PRO A O 1
ATOM 3414 N N . PRO A 1 421 ? -8.789 1.058 -11.155 1.00 35.41 421 PRO A N 1
ATOM 3415 C CA . PRO A 1 421 ? -9.442 0.178 -12.103 1.00 35.41 421 PRO A CA 1
ATOM 3416 C C . PRO A 1 421 ? -9.253 0.801 -13.482 1.00 35.41 421 PRO A C 1
ATOM 3418 O O . PRO A 1 421 ? -9.611 1.958 -13.708 1.00 35.41 421 PRO A O 1
ATOM 3421 N N . THR A 1 422 ? -8.623 0.046 -14.373 1.00 37.62 422 THR A N 1
ATOM 3422 C CA . THR A 1 422 ? -8.617 0.293 -15.805 1.00 37.62 422 THR A CA 1
ATOM 3423 C C . THR A 1 422 ? -10.056 0.149 -16.282 1.00 37.62 422 THR A C 1
ATOM 3425 O O . THR A 1 422 ? -10.440 -0.844 -16.893 1.00 37.62 422 THR A O 1
ATOM 3428 N N . ASP A 1 423 ? -10.900 1.137 -15.983 1.00 29.02 423 ASP A N 1
ATOM 3429 C CA . ASP A 1 423 ? -12.137 1.304 -16.718 1.00 29.02 423 ASP A CA 1
ATOM 3430 C C . ASP A 1 423 ? -11.717 1.616 -18.148 1.00 29.02 423 ASP A C 1
ATOM 3432 O O . ASP A 1 423 ? -11.427 2.756 -18.517 1.00 29.02 423 ASP A O 1
ATOM 3436 N N . ALA A 1 424 ? -11.726 0.567 -18.965 1.00 29.12 424 ALA A N 1
ATOM 3437 C CA . ALA A 1 424 ? -11.566 0.555 -20.411 1.00 29.12 424 ALA A CA 1
ATOM 3438 C C . ALA A 1 424 ? -12.629 1.401 -21.156 1.00 29.12 424 ALA A C 1
ATOM 3440 O O . ALA A 1 424 ? -12.861 1.210 -22.345 1.00 29.12 424 ALA A O 1
ATOM 3441 N N . ASN A 1 425 ? -13.275 2.353 -20.474 1.00 27.12 425 ASN A N 1
ATOM 3442 C CA . ASN A 1 425 ? -14.205 3.340 -21.005 1.00 27.12 425 ASN A CA 1
ATOM 3443 C C . ASN A 1 425 ? -14.047 4.747 -20.407 1.00 27.12 425 ASN A C 1
ATOM 3445 O O . ASN A 1 425 ? -14.753 5.648 -20.864 1.00 27.12 425 ASN A O 1
ATOM 3449 N N . VAL A 1 426 ? -13.078 5.013 -19.519 1.00 29.91 426 VAL A N 1
ATOM 3450 C CA . VAL A 1 426 ? -12.552 6.384 -19.406 1.00 29.91 426 VAL A CA 1
ATOM 3451 C C . VAL A 1 426 ? -11.609 6.586 -20.588 1.00 29.91 426 VAL A C 1
ATOM 3453 O O . VAL A 1 426 ? -10.391 6.664 -20.475 1.00 29.91 426 VAL A O 1
ATOM 3456 N N . ARG A 1 427 ? -12.206 6.673 -21.784 1.00 26.17 427 ARG A N 1
ATOM 3457 C CA . ARG A 1 427 ? -11.624 7.530 -22.810 1.00 26.17 427 ARG A CA 1
ATOM 3458 C C . ARG A 1 427 ? -11.380 8.867 -22.124 1.00 26.17 427 ARG A C 1
ATOM 3460 O O . ARG A 1 427 ? -12.291 9.390 -21.481 1.00 26.17 427 ARG A O 1
ATOM 3467 N N . TRP A 1 428 ? -10.186 9.408 -22.303 1.00 28.67 428 TRP A N 1
ATOM 3468 C CA . TRP A 1 428 ? -9.773 10.774 -21.982 1.00 28.67 428 TRP A CA 1
ATOM 3469 C C . TRP A 1 428 ? -10.593 11.841 -22.751 1.00 28.67 428 TRP A C 1
ATOM 3471 O O . TRP A 1 428 ? -10.049 12.803 -23.268 1.00 28.67 428 TRP A O 1
ATOM 3481 N N . ASN A 1 429 ? -11.912 11.649 -22.860 1.00 23.25 429 ASN A N 1
ATOM 3482 C CA . ASN A 1 429 ? -12.866 12.438 -23.632 1.00 23.25 429 ASN A CA 1
ATOM 3483 C C . ASN A 1 429 ? -13.994 13.025 -22.765 1.00 23.25 429 ASN A C 1
ATOM 3485 O O . ASN A 1 429 ? -14.864 13.678 -23.318 1.00 23.25 429 ASN A O 1
ATOM 3489 N N . ASN A 1 430 ? -13.998 12.819 -21.441 1.00 24.81 430 ASN A N 1
ATOM 3490 C CA . ASN A 1 430 ? -14.951 13.469 -20.523 1.00 24.81 430 ASN A CA 1
ATOM 3491 C C . ASN A 1 430 ? -14.259 14.226 -19.370 1.00 24.81 430 ASN A C 1
ATOM 3493 O O . ASN A 1 430 ? -14.861 14.453 -18.326 1.00 24.81 430 ASN A O 1
ATOM 3497 N N . LEU A 1 431 ? -13.008 14.649 -19.571 1.00 28.58 431 LEU A N 1
ATOM 3498 C CA . LEU A 1 431 ? -12.402 15.744 -18.805 1.00 28.58 431 LEU A CA 1
ATOM 3499 C C . LEU A 1 431 ? -12.238 16.981 -19.702 1.00 28.58 431 LEU A C 1
ATOM 3501 O O . LEU A 1 431 ? -11.242 17.692 -19.650 1.00 28.58 431 LEU A O 1
ATOM 3505 N N . GLU A 1 432 ? -13.240 17.254 -20.541 1.00 25.19 432 GLU A N 1
ATOM 3506 C CA . GLU A 1 432 ? -13.475 18.629 -20.962 1.00 25.19 432 GLU A CA 1
ATOM 3507 C C . GLU A 1 432 ? -14.167 19.357 -19.803 1.00 25.19 432 GLU A C 1
ATOM 3509 O O . GLU A 1 432 ? -15.305 19.061 -19.451 1.00 25.19 432 GLU A O 1
ATOM 3514 N N . LEU A 1 433 ? -13.451 20.328 -19.235 1.00 28.09 433 LEU A N 1
ATOM 3515 C CA . LEU A 1 433 ? -14.026 21.575 -18.735 1.00 28.09 433 LEU A CA 1
ATOM 3516 C C . LEU A 1 433 ? -15.092 21.436 -17.635 1.00 28.09 433 LEU A C 1
ATOM 3518 O O . LEU A 1 433 ? -16.269 21.714 -17.839 1.00 28.09 433 LEU A O 1
ATOM 3522 N N . PHE A 1 434 ? -14.632 21.214 -16.407 1.00 21.34 434 PHE A N 1
ATOM 3523 C CA . PHE A 1 434 ? -15.140 22.026 -15.305 1.00 21.34 434 PHE A CA 1
ATOM 3524 C C . PHE A 1 434 ? -13.969 22.763 -14.676 1.00 21.34 434 PHE A C 1
ATOM 3526 O O . PHE A 1 434 ? -13.352 22.310 -13.718 1.00 21.34 434 PHE A O 1
ATOM 3533 N N . SER A 1 435 ? -13.690 23.927 -15.257 1.00 27.77 435 SER A N 1
ATOM 3534 C CA . SER A 1 435 ? -13.234 25.071 -14.484 1.00 27.77 435 SER A CA 1
ATOM 3535 C C . SER A 1 435 ? -14.408 25.546 -13.624 1.00 27.77 435 SER A C 1
ATOM 3537 O O . SER A 1 435 ? -15.395 26.050 -14.164 1.00 27.77 435 SER A O 1
ATOM 3539 N N . PRO A 1 436 ? -14.305 25.436 -12.297 1.00 21.55 436 PRO A N 1
ATOM 3540 C CA . PRO A 1 436 ? -14.676 26.524 -11.426 1.00 21.55 436 PRO A CA 1
ATOM 3541 C C . PRO A 1 436 ? -13.397 27.136 -10.860 1.00 21.55 436 PRO A C 1
ATOM 3543 O O . PRO A 1 436 ? -12.484 26.457 -10.395 1.00 21.55 436 PRO A O 1
ATOM 3546 N N . GLU A 1 437 ? -13.342 28.449 -11.004 1.00 29.69 437 GLU A N 1
ATOM 3547 C CA . GLU A 1 437 ? -12.291 29.353 -10.573 1.00 29.69 437 GLU A CA 1
ATOM 3548 C C . GLU A 1 437 ? -11.856 29.141 -9.109 1.00 29.69 437 GLU A C 1
ATOM 3550 O O . GLU A 1 437 ? -12.687 28.942 -8.228 1.00 29.69 437 GLU A O 1
ATOM 3555 N N . ILE A 1 438 ? -10.544 29.310 -8.890 1.00 29.30 438 ILE A N 1
ATOM 3556 C CA . ILE A 1 438 ? -9.877 29.671 -7.625 1.00 29.30 438 ILE A CA 1
ATOM 3557 C C . ILE A 1 438 ? -9.964 28.606 -6.512 1.00 29.30 438 ILE A C 1
ATOM 3559 O O . ILE A 1 438 ? -10.912 28.569 -5.740 1.00 29.30 438 ILE A O 1
ATOM 3563 N N . ASP A 1 439 ? -8.931 27.765 -6.382 1.00 25.31 439 ASP A N 1
ATOM 3564 C CA . ASP A 1 439 ? -7.884 27.904 -5.347 1.00 25.31 439 ASP A CA 1
ATOM 3565 C C . ASP A 1 439 ? -6.937 26.676 -5.383 1.00 25.31 439 ASP A C 1
ATOM 3567 O O . ASP A 1 439 ? -7.308 25.558 -5.033 1.00 25.31 439 ASP A O 1
ATOM 3571 N N . GLY A 1 440 ? -5.703 26.892 -5.853 1.00 31.78 440 GLY A N 1
ATOM 3572 C CA . GLY A 1 440 ? -4.523 26.039 -5.637 1.00 31.78 440 GLY A CA 1
ATOM 3573 C C . GLY A 1 440 ? -4.590 24.540 -5.980 1.00 31.78 440 GLY A C 1
ATOM 3574 O O . GLY A 1 440 ? -4.688 23.705 -5.084 1.00 31.78 440 GLY A O 1
ATOM 3575 N N . THR A 1 441 ? -4.356 24.151 -7.241 1.00 25.95 441 THR A N 1
ATOM 3576 C CA . THR A 1 441 ? -3.854 22.801 -7.596 1.00 25.95 441 THR A CA 1
ATOM 3577 C C . THR A 1 441 ? -3.040 22.863 -8.896 1.00 25.95 441 THR A C 1
ATOM 3579 O O . THR A 1 441 ? -3.543 23.306 -9.923 1.00 25.95 441 THR A O 1
ATOM 3582 N N . ILE A 1 442 ? -1.767 22.450 -8.846 1.00 24.47 442 ILE A N 1
ATOM 3583 C CA . ILE A 1 442 ? -0.877 22.332 -10.014 1.00 24.47 442 ILE A CA 1
ATOM 3584 C C . ILE A 1 442 ? -1.213 21.015 -10.722 1.00 24.47 442 ILE A C 1
ATOM 3586 O O . ILE A 1 442 ? -1.111 19.949 -10.119 1.00 24.47 442 ILE A O 1
ATOM 3590 N N . ILE A 1 443 ? -1.627 21.094 -11.985 1.00 24.33 443 ILE A N 1
ATOM 3591 C CA . ILE A 1 443 ? -1.876 19.946 -12.863 1.00 24.33 443 ILE A CA 1
ATOM 3592 C C . ILE A 1 443 ? -0.551 19.628 -13.574 1.00 24.33 443 ILE A C 1
ATOM 3594 O O . ILE A 1 443 ? -0.125 20.412 -14.419 1.00 24.33 443 ILE A O 1
ATOM 3598 N N . ASN A 1 444 ? 0.111 18.512 -13.244 1.00 29.48 444 ASN A N 1
ATOM 3599 C CA . ASN A 1 444 ? 1.261 18.022 -14.017 1.00 29.48 444 ASN A CA 1
ATOM 3600 C C . ASN A 1 444 ? 0.779 17.022 -15.072 1.00 29.48 444 ASN A C 1
ATOM 3602 O O . ASN A 1 444 ? 0.547 15.843 -14.820 1.00 29.48 444 ASN A O 1
ATOM 3606 N N . ILE A 1 445 ? 0.589 17.556 -16.270 1.00 30.30 445 ILE A N 1
ATOM 3607 C CA . ILE A 1 445 ? 0.611 16.817 -17.529 1.00 30.30 445 ILE A CA 1
ATOM 3608 C C . ILE A 1 445 ? 2.074 16.363 -17.707 1.00 30.30 445 ILE A C 1
ATOM 3610 O O . ILE A 1 445 ? 2.949 17.130 -17.304 1.00 30.30 445 ILE A O 1
ATOM 3614 N N . ASN A 1 446 ? 2.383 15.181 -18.280 1.00 38.78 446 ASN A N 1
ATOM 3615 C CA . ASN A 1 446 ? 3.766 14.951 -18.748 1.00 38.78 446 ASN A CA 1
ATOM 3616 C C . ASN A 1 446 ? 4.104 16.161 -19.595 1.00 38.78 446 ASN A C 1
ATOM 3618 O O . ASN A 1 446 ? 3.257 16.548 -20.400 1.00 38.78 446 ASN A O 1
ATOM 3622 N N . LYS A 1 447 ? 5.272 16.759 -19.436 1.00 47.97 447 LYS A N 1
ATOM 3623 C CA . LYS A 1 447 ? 5.646 17.910 -20.244 1.00 47.97 447 LYS A CA 1
ATOM 3624 C C . LYS A 1 447 ? 6.790 17.586 -21.195 1.00 47.97 447 LYS A C 1
ATOM 3626 O O . LYS A 1 447 ? 6.976 18.339 -22.134 1.00 47.97 447 LYS A O 1
ATOM 3631 N N . GLY A 1 448 ? 7.515 16.482 -21.030 1.00 51.44 448 GLY A N 1
ATOM 3632 C CA . GLY A 1 448 ? 8.619 16.088 -21.911 1.00 51.44 448 GLY A CA 1
ATOM 3633 C C . GLY A 1 448 ? 9.451 14.954 -21.314 1.00 51.44 448 GLY A C 1
ATOM 3634 O O . GLY A 1 448 ? 9.154 14.507 -20.211 1.00 51.44 448 GLY A O 1
ATOM 3635 N N . TYR A 1 449 ? 10.424 14.441 -22.072 1.00 58.44 449 TYR A N 1
ATOM 3636 C CA . TYR A 1 449 ? 11.418 13.471 -21.588 1.00 58.44 449 TYR A CA 1
ATOM 3637 C C . TYR A 1 449 ? 12.685 13.458 -22.467 1.00 58.44 449 TYR A C 1
ATOM 3639 O O . TYR A 1 449 ? 12.644 13.874 -23.630 1.00 58.44 449 TYR A O 1
ATOM 3647 N N . VAL A 1 450 ? 13.806 12.949 -21.940 1.00 58.72 450 VAL A N 1
ATOM 3648 C CA . VAL A 1 450 ? 15.081 12.781 -22.669 1.00 58.72 450 VAL A CA 1
ATOM 3649 C C . VAL A 1 450 ? 15.335 11.325 -23.056 1.00 58.72 450 VAL A C 1
ATOM 3651 O O . VAL A 1 450 ? 15.219 10.412 -22.244 1.00 58.72 450 VAL A O 1
ATOM 3654 N N . GLU A 1 451 ? 15.779 11.112 -24.294 1.00 67.31 451 GLU A N 1
ATOM 3655 C CA . GLU A 1 451 ? 16.356 9.851 -24.761 1.00 67.31 451 GLU A CA 1
ATOM 3656 C C . GLU A 1 451 ? 17.868 10.011 -24.985 1.00 67.31 451 GLU A C 1
ATOM 3658 O O . GLU A 1 451 ? 18.298 10.819 -25.813 1.00 67.31 451 GLU A O 1
ATOM 3663 N N . PHE A 1 452 ? 18.685 9.210 -24.296 1.00 69.75 452 PHE A N 1
ATOM 3664 C CA . PHE A 1 452 ? 20.128 9.120 -24.547 1.00 69.75 452 PHE A CA 1
ATOM 3665 C C . PHE A 1 452 ? 20.426 8.075 -25.628 1.00 69.75 452 PHE A C 1
ATOM 3667 O O . PHE A 1 452 ? 19.922 6.950 -25.588 1.00 69.75 452 PHE A O 1
ATOM 3674 N N . SER A 1 453 ? 21.251 8.421 -26.617 1.00 63.59 453 SER A N 1
ATOM 3675 C CA . SER A 1 453 ? 21.602 7.522 -27.721 1.00 63.59 453 SER A CA 1
ATOM 3676 C C . SER A 1 453 ? 22.989 7.841 -28.269 1.00 63.59 453 SER A C 1
ATOM 3678 O O . SER A 1 453 ? 23.455 8.964 -28.199 1.00 63.59 453 SER A O 1
ATOM 3680 N N . ASN A 1 454 ? 23.647 6.850 -28.874 1.00 52.72 454 ASN A N 1
ATOM 3681 C CA . ASN A 1 454 ? 24.885 7.068 -29.639 1.00 52.72 454 ASN A CA 1
ATOM 3682 C C . ASN A 1 454 ? 24.640 7.020 -31.156 1.00 52.72 454 ASN A C 1
ATOM 3684 O O . ASN A 1 454 ? 25.575 7.098 -31.950 1.00 52.72 454 ASN A O 1
ATOM 3688 N N . ASN A 1 455 ? 23.381 6.866 -31.580 1.00 50.75 455 ASN A N 1
ATOM 3689 C CA . ASN A 1 455 ? 23.005 6.890 -32.987 1.00 50.75 455 ASN A CA 1
ATOM 3690 C C . ASN A 1 455 ? 22.422 8.270 -33.332 1.00 50.75 455 ASN A C 1
ATOM 3692 O O . ASN A 1 455 ? 21.290 8.567 -32.965 1.00 50.75 455 ASN A O 1
ATOM 3696 N N . ASN A 1 456 ? 23.170 9.065 -34.104 1.00 61.28 456 ASN A N 1
ATOM 3697 C CA . ASN A 1 456 ? 22.801 10.366 -34.699 1.00 61.28 456 ASN A CA 1
ATOM 3698 C C . ASN A 1 456 ? 22.725 11.608 -33.778 1.00 61.28 456 ASN A C 1
ATOM 3700 O O . ASN A 1 456 ? 22.745 12.718 -34.321 1.00 61.28 456 ASN A O 1
ATOM 3704 N N . ALA A 1 457 ? 22.626 11.462 -32.454 1.00 72.94 457 ALA A N 1
ATOM 3705 C CA . ALA A 1 457 ? 22.748 12.531 -31.447 1.00 72.94 457 ALA A CA 1
ATOM 3706 C C . ALA A 1 457 ? 22.974 11.914 -30.059 1.00 72.94 457 ALA A C 1
ATOM 3708 O O . ALA A 1 457 ? 22.461 10.822 -29.841 1.00 72.94 457 ALA A O 1
ATOM 3709 N N . PHE A 1 458 ? 23.687 12.609 -29.163 1.00 80.06 458 PHE A N 1
ATOM 3710 C CA . PHE A 1 458 ? 23.983 12.180 -27.786 1.00 80.06 458 PHE A CA 1
ATOM 3711 C C . PHE A 1 458 ? 22.729 12.128 -26.908 1.00 80.06 458 PHE A C 1
ATOM 3713 O O . PHE A 1 458 ? 22.490 11.153 -26.196 1.00 80.06 458 PHE A O 1
ATOM 3720 N N . ALA A 1 459 ? 21.909 13.174 -26.990 1.00 79.56 459 ALA A N 1
ATOM 3721 C CA . ALA A 1 459 ? 20.641 13.242 -26.289 1.00 79.56 459 ALA A CA 1
ATOM 3722 C C . ALA A 1 459 ? 19.571 13.884 -27.170 1.00 79.56 459 ALA A C 1
ATOM 3724 O O . ALA A 1 459 ? 19.837 14.768 -27.995 1.00 79.56 459 ALA A O 1
ATOM 3725 N N . LYS A 1 460 ? 18.345 13.416 -26.987 1.00 77.38 460 LYS A N 1
ATOM 3726 C CA . LYS A 1 460 ? 17.170 13.873 -27.707 1.00 77.38 460 LYS A CA 1
ATOM 3727 C C . LYS A 1 460 ? 16.095 14.271 -26.705 1.00 77.38 460 LYS A C 1
ATOM 3729 O O . LYS A 1 460 ? 15.631 13.426 -25.951 1.00 77.38 460 LYS A O 1
ATOM 3734 N N . ILE A 1 461 ? 15.711 15.542 -26.711 1.00 73.06 461 ILE A N 1
ATOM 3735 C CA . ILE A 1 461 ? 14.639 16.077 -25.870 1.00 73.06 461 ILE A CA 1
ATOM 3736 C C . ILE A 1 461 ? 13.331 15.970 -26.647 1.00 73.06 461 ILE A C 1
ATOM 3738 O O . ILE A 1 461 ? 13.203 16.527 -27.741 1.00 73.06 461 ILE A O 1
ATOM 3742 N N . ILE A 1 462 ? 12.361 15.258 -26.087 1.00 67.00 462 ILE A N 1
ATOM 3743 C CA . ILE A 1 462 ? 11.039 15.076 -26.678 1.00 67.00 462 ILE A CA 1
ATOM 3744 C C . ILE A 1 462 ? 10.050 15.939 -25.903 1.00 67.00 462 ILE A C 1
ATOM 3746 O O . ILE A 1 462 ? 9.872 15.782 -24.697 1.00 67.00 462 ILE A O 1
ATOM 3750 N N . LEU A 1 463 ? 9.435 16.882 -26.614 1.00 61.97 463 LEU A N 1
ATOM 3751 C CA . LEU A 1 463 ? 8.502 17.870 -26.083 1.00 61.97 463 LEU A CA 1
ATOM 3752 C C . LEU A 1 463 ? 7.085 17.545 -26.566 1.00 61.97 463 LEU A C 1
ATOM 3754 O O . LEU A 1 463 ? 6.855 17.313 -27.755 1.00 61.97 463 LEU A O 1
ATOM 3758 N N . ASN A 1 464 ? 6.122 17.546 -25.655 1.00 54.06 464 ASN A N 1
ATOM 3759 C CA . ASN A 1 464 ? 4.715 17.328 -25.962 1.00 54.06 464 ASN A CA 1
ATOM 3760 C C . ASN A 1 464 ? 3.920 18.642 -25.987 1.00 54.06 464 ASN A C 1
ATOM 3762 O O . ASN A 1 464 ? 4.439 19.737 -25.786 1.00 54.06 464 ASN A O 1
ATOM 3766 N N . SER A 1 465 ? 2.616 18.555 -26.248 1.00 50.88 465 SER A N 1
ATOM 3767 C CA . SER A 1 465 ? 1.757 19.739 -26.357 1.00 50.88 465 SER A CA 1
ATOM 3768 C C . SER A 1 465 ? 1.612 20.540 -25.054 1.00 50.88 465 SER A C 1
ATOM 3770 O O . SER A 1 465 ? 1.118 21.665 -25.100 1.00 50.88 465 SER A O 1
ATOM 3772 N N . ALA A 1 466 ? 2.004 19.968 -23.911 1.00 41.94 466 ALA A N 1
ATOM 3773 C CA . ALA A 1 466 ? 1.972 20.595 -22.593 1.00 41.94 466 ALA A CA 1
ATOM 3774 C C . ALA A 1 466 ? 3.358 21.053 -22.100 1.00 41.94 466 ALA A C 1
ATOM 3776 O O . ALA A 1 466 ? 3.454 21.575 -20.985 1.00 41.94 466 ALA A O 1
ATOM 3777 N N . SER A 1 467 ? 4.410 20.877 -22.912 1.00 50.75 467 SER A N 1
ATOM 3778 C CA . SER A 1 467 ? 5.760 21.359 -22.628 1.00 50.75 467 SER A CA 1
ATOM 3779 C C . SER A 1 467 ? 5.774 22.841 -22.309 1.00 50.75 467 SER A C 1
ATOM 3781 O O . SER A 1 467 ? 5.186 23.658 -23.019 1.00 50.75 467 SER A O 1
ATOM 3783 N N . ASP A 1 468 ? 6.519 23.196 -21.270 1.00 61.06 468 ASP A N 1
ATOM 3784 C CA . ASP A 1 468 ? 6.825 24.576 -20.940 1.00 61.06 468 ASP A CA 1
ATOM 3785 C C . ASP A 1 468 ? 8.351 24.773 -20.876 1.00 61.06 468 ASP A C 1
ATOM 3787 O O . ASP A 1 468 ? 9.141 23.837 -21.013 1.00 61.06 468 ASP A O 1
ATOM 3791 N N . ALA A 1 469 ? 8.799 26.017 -20.722 1.00 63.34 469 ALA A N 1
ATOM 3792 C CA . ALA A 1 469 ? 10.224 26.332 -20.659 1.00 63.34 469 ALA A CA 1
ATOM 3793 C C . ALA A 1 469 ? 10.931 25.623 -19.490 1.00 63.34 469 ALA A C 1
ATOM 3795 O O . ALA A 1 469 ? 12.119 25.327 -19.573 1.00 63.34 469 ALA A O 1
ATOM 3796 N N . SER A 1 470 ? 10.188 25.341 -18.415 1.00 64.06 470 SER A N 1
ATOM 3797 C CA . SER A 1 470 ? 10.657 24.617 -17.237 1.00 64.06 470 SER A CA 1
ATOM 3798 C C . SER A 1 470 ? 11.002 23.175 -17.566 1.00 64.06 470 SER A C 1
ATOM 3800 O O . SER A 1 470 ? 12.037 22.682 -17.133 1.00 64.06 470 SER A O 1
ATOM 3802 N N . THR A 1 471 ? 10.189 22.541 -18.410 1.00 63.19 471 THR A N 1
ATOM 3803 C CA . THR A 1 471 ? 10.450 21.200 -18.939 1.00 63.19 471 THR A CA 1
ATOM 3804 C C . THR A 1 471 ? 11.795 21.131 -19.644 1.00 63.19 471 THR A C 1
ATOM 3806 O O . THR A 1 471 ? 12.590 20.252 -19.357 1.00 63.19 471 THR A O 1
ATOM 3809 N N . ILE A 1 472 ? 12.105 22.095 -20.512 1.00 73.25 472 ILE A N 1
ATOM 3810 C CA . ILE A 1 472 ? 13.386 22.105 -21.232 1.00 73.25 472 ILE A CA 1
ATOM 3811 C C . ILE A 1 472 ? 14.565 22.184 -20.260 1.00 73.25 472 ILE A C 1
ATOM 3813 O O . ILE A 1 472 ? 15.573 21.516 -20.469 1.00 73.25 472 ILE A O 1
ATOM 3817 N N . ILE A 1 473 ? 14.445 22.988 -19.201 1.00 77.38 473 ILE A N 1
ATOM 3818 C CA . ILE A 1 473 ? 15.489 23.126 -18.178 1.00 77.38 473 ILE A CA 1
ATOM 3819 C C . ILE A 1 473 ? 15.627 21.851 -17.336 1.00 77.38 473 ILE A C 1
ATOM 3821 O O . ILE A 1 473 ? 16.745 21.461 -17.008 1.00 77.38 473 ILE A O 1
ATOM 3825 N N . HIS A 1 474 ? 14.517 21.183 -17.030 1.00 71.38 474 HIS A N 1
ATOM 3826 C CA . HIS A 1 474 ? 14.509 19.889 -16.354 1.00 71.38 474 HIS A CA 1
ATOM 3827 C C . HIS A 1 474 ? 15.240 18.828 -17.189 1.00 71.38 474 HIS A C 1
ATOM 3829 O O . HIS A 1 474 ? 16.230 18.247 -16.743 1.00 71.38 474 HIS A O 1
ATOM 3835 N N . GLU A 1 475 ? 14.839 18.674 -18.451 1.00 74.56 475 GLU A N 1
ATOM 3836 C CA . GLU A 1 475 ? 15.459 17.750 -19.401 1.00 74.56 475 GLU A CA 1
ATOM 3837 C C . GLU A 1 475 ? 16.951 18.056 -19.628 1.00 74.56 475 GLU A C 1
ATOM 3839 O O . GLU A 1 475 ? 17.787 17.153 -19.712 1.00 74.56 475 GLU A O 1
ATOM 3844 N N . ALA A 1 476 ? 17.324 19.339 -19.656 1.00 81.81 476 ALA A N 1
ATOM 3845 C CA . ALA A 1 476 ? 18.720 19.766 -19.718 1.00 81.81 476 ALA A CA 1
ATOM 3846 C C . ALA A 1 476 ? 19.533 19.296 -18.501 1.00 81.81 476 ALA A C 1
ATOM 3848 O O . ALA A 1 476 ? 20.696 18.920 -18.645 1.00 81.81 476 ALA A O 1
ATOM 3849 N N . GLY A 1 477 ? 18.922 19.262 -17.314 1.00 81.38 477 GLY A N 1
ATOM 3850 C CA . GLY A 1 477 ? 19.546 18.745 -16.100 1.00 81.38 477 GLY A CA 1
ATOM 3851 C C . GLY A 1 477 ? 19.981 17.284 -16.245 1.00 81.38 477 GLY A C 1
ATOM 3852 O O . GLY A 1 477 ? 21.116 16.948 -15.899 1.00 81.38 477 GLY A O 1
ATOM 3853 N N . HIS A 1 478 ? 19.141 16.427 -16.832 1.00 80.06 478 HIS A N 1
ATOM 3854 C CA . HIS A 1 478 ? 19.524 15.043 -17.135 1.00 80.06 478 HIS A CA 1
ATOM 3855 C C . HIS A 1 478 ? 20.731 14.973 -18.071 1.00 80.06 478 HIS A C 1
ATOM 3857 O O . HIS A 1 478 ? 21.639 14.168 -17.860 1.00 80.06 478 HIS A O 1
ATOM 3863 N N . ILE A 1 479 ? 20.750 15.827 -19.093 1.00 85.81 479 ILE A N 1
ATOM 3864 C CA . ILE A 1 479 ? 21.820 15.873 -20.091 1.00 85.81 479 ILE A CA 1
ATOM 3865 C C . ILE A 1 479 ? 23.140 16.286 -19.449 1.00 85.81 479 ILE A C 1
ATOM 3867 O O . ILE A 1 479 ? 24.148 15.618 -19.663 1.00 85.81 479 ILE A O 1
ATOM 3871 N N . PHE A 1 480 ? 23.149 17.343 -18.635 1.00 92.06 480 PHE A N 1
ATOM 3872 C CA . PHE A 1 480 ? 24.369 17.814 -17.979 1.00 92.06 480 PHE A CA 1
ATOM 3873 C C . PHE A 1 480 ? 24.959 16.762 -17.045 1.00 92.06 480 PHE A C 1
ATOM 3875 O O . PHE A 1 480 ? 26.176 16.568 -17.033 1.00 92.06 480 PHE A O 1
ATOM 3882 N N . LEU A 1 481 ? 24.111 16.040 -16.310 1.00 91.06 481 LEU A N 1
ATOM 3883 C CA . LEU A 1 481 ? 24.555 14.925 -15.483 1.00 91.06 481 LEU A CA 1
ATOM 3884 C C . LEU A 1 481 ? 25.266 13.850 -16.314 1.00 91.06 481 LEU A C 1
ATOM 3886 O O . LEU A 1 481 ? 26.362 13.411 -15.949 1.00 91.06 481 LEU A O 1
ATOM 3890 N N . GLU A 1 482 ? 24.681 13.455 -17.447 1.00 88.94 482 GLU A N 1
ATOM 3891 C CA . GLU A 1 482 ? 25.286 12.422 -18.287 1.00 88.94 482 GLU A CA 1
ATOM 3892 C C . GLU A 1 482 ? 26.543 12.929 -19.011 1.00 88.94 482 GLU A C 1
ATOM 3894 O O . GLU A 1 482 ? 27.501 12.178 -19.168 1.00 88.94 482 GLU A O 1
ATOM 3899 N N . MET A 1 483 ? 26.623 14.218 -19.359 1.00 91.25 483 MET A N 1
ATOM 3900 C CA . MET A 1 483 ? 27.854 14.823 -19.885 1.00 91.25 483 MET A CA 1
ATOM 3901 C C . MET A 1 483 ? 29.007 14.711 -18.880 1.00 91.25 483 MET A C 1
ATOM 3903 O O . MET A 1 483 ? 30.105 14.294 -19.252 1.00 91.25 483 MET A O 1
ATOM 3907 N N . TYR A 1 484 ? 28.775 15.026 -17.601 1.00 93.19 484 TYR A N 1
ATOM 3908 C CA . TYR A 1 484 ? 29.793 14.850 -16.558 1.00 93.19 484 TYR A CA 1
ATOM 3909 C C . TYR A 1 484 ? 30.190 13.375 -16.375 1.00 93.19 484 TYR A C 1
ATOM 3911 O O . TYR A 1 484 ? 31.377 13.079 -16.224 1.00 93.19 484 TYR A O 1
ATOM 3919 N N . SER A 1 485 ? 29.220 12.455 -16.439 1.00 91.94 485 SER A N 1
ATOM 3920 C CA . SER A 1 485 ? 29.436 10.998 -16.403 1.00 91.94 485 SER A CA 1
ATOM 3921 C C . SER A 1 485 ? 30.339 10.529 -17.555 1.00 91.94 485 SER A C 1
ATOM 3923 O O . SER A 1 485 ? 31.324 9.824 -17.322 1.00 91.94 485 SER A O 1
ATOM 3925 N N . GLU A 1 486 ? 30.072 10.959 -18.791 1.00 89.31 486 GLU A N 1
ATOM 3926 C CA . GLU A 1 486 ? 30.844 10.573 -19.979 1.00 89.31 486 GLU A CA 1
ATOM 3927 C C . GLU A 1 486 ? 32.234 11.222 -20.037 1.00 89.31 486 GLU A C 1
ATOM 3929 O O . GLU A 1 486 ? 33.218 10.555 -20.361 1.00 89.31 486 GLU A O 1
ATOM 3934 N N . LEU A 1 487 ? 32.368 12.493 -19.645 1.00 89.44 487 LEU A N 1
ATOM 3935 C CA . LEU A 1 487 ? 33.673 13.168 -19.554 1.00 89.44 487 LEU A CA 1
ATOM 3936 C C . LEU A 1 487 ? 34.615 12.493 -18.550 1.00 89.44 487 LEU A C 1
ATOM 3938 O O . LEU A 1 487 ? 35.838 12.528 -18.704 1.00 89.44 487 LEU A O 1
ATOM 3942 N N . ASN A 1 488 ? 34.058 11.859 -17.521 1.00 88.25 488 ASN A N 1
ATOM 3943 C CA . ASN A 1 488 ? 34.836 11.119 -16.538 1.00 88.25 488 ASN A CA 1
ATOM 3944 C C . ASN A 1 488 ? 35.337 9.766 -17.097 1.00 88.25 488 ASN A C 1
ATOM 3946 O O . ASN A 1 488 ? 36.418 9.308 -16.725 1.00 88.25 488 ASN A O 1
ATOM 3950 N N . LYS A 1 489 ? 34.632 9.183 -18.081 1.00 84.62 489 LYS A N 1
ATOM 3951 C CA . LYS A 1 489 ? 35.077 7.993 -18.835 1.00 84.62 489 LYS A CA 1
ATOM 3952 C C . LYS A 1 489 ? 36.113 8.313 -19.919 1.00 84.62 489 LYS A C 1
ATOM 3954 O O . LYS A 1 489 ? 36.912 7.444 -20.269 1.00 84.62 489 LYS A O 1
ATOM 3959 N N . ASP A 1 490 ? 36.115 9.533 -20.460 1.00 83.75 490 ASP A N 1
ATOM 3960 C CA . ASP A 1 490 ? 37.041 9.955 -21.516 1.00 83.75 490 ASP A CA 1
ATOM 3961 C C . ASP A 1 490 ? 38.477 10.086 -20.977 1.00 83.75 490 ASP A C 1
ATOM 3963 O O . ASP A 1 490 ? 38.820 11.037 -20.273 1.00 83.75 490 ASP A O 1
ATOM 3967 N N . THR A 1 491 ? 39.354 9.150 -21.350 1.00 82.12 491 THR A N 1
ATOM 3968 C CA . THR A 1 491 ? 40.767 9.129 -20.932 1.00 82.12 491 THR A CA 1
ATOM 3969 C C . THR A 1 491 ? 41.589 10.311 -21.452 1.00 82.12 491 THR A C 1
ATOM 3971 O O . THR A 1 491 ? 42.694 10.526 -20.962 1.00 82.12 491 THR A O 1
ATOM 3974 N N . SER A 1 492 ? 41.085 11.067 -22.435 1.00 81.25 492 SER A N 1
ATOM 3975 C CA . SER A 1 492 ? 41.726 12.296 -22.923 1.00 81.25 492 SER A CA 1
ATOM 3976 C C . SER A 1 492 ? 41.507 13.502 -22.002 1.00 81.25 492 SER A C 1
ATOM 3978 O O . SER A 1 492 ? 42.192 14.513 -22.153 1.00 81.25 492 SER A O 1
ATOM 3980 N N . ILE A 1 493 ? 40.582 13.399 -21.041 1.00 83.88 493 ILE A N 1
ATOM 3981 C CA . ILE A 1 493 ? 40.338 14.414 -20.016 1.00 83.88 493 ILE A CA 1
ATOM 3982 C C . ILE A 1 493 ? 41.315 14.243 -18.853 1.00 83.88 493 ILE A C 1
ATOM 3984 O O . ILE A 1 493 ? 41.516 13.133 -18.352 1.00 83.88 493 ILE A O 1
ATOM 3988 N N . ASP A 1 494 ? 41.902 15.353 -18.398 1.00 82.69 494 ASP A N 1
ATOM 3989 C CA . ASP A 1 494 ? 42.775 15.361 -17.223 1.00 82.69 494 ASP A CA 1
ATOM 3990 C C . ASP A 1 494 ? 42.008 14.865 -15.987 1.00 82.69 494 ASP A C 1
ATOM 3992 O O . ASP A 1 494 ? 40.909 15.333 -15.675 1.00 82.69 494 ASP A O 1
ATOM 3996 N N . SER A 1 495 ? 42.618 13.929 -15.259 1.00 79.56 495 SER A N 1
ATOM 3997 C CA . SER A 1 495 ? 42.157 13.443 -13.958 1.00 79.56 495 SER A CA 1
ATOM 3998 C C . SER A 1 495 ? 41.871 14.546 -12.938 1.00 79.56 495 SER A C 1
ATOM 4000 O O . SER A 1 495 ? 40.994 14.349 -12.104 1.00 79.56 495 SER A O 1
ATOM 4002 N N . ASN A 1 496 ? 42.558 15.689 -13.027 1.00 83.38 496 ASN A N 1
ATOM 4003 C CA . ASN A 1 496 ? 42.373 16.842 -12.140 1.00 83.38 496 ASN A CA 1
ATOM 4004 C C . ASN A 1 496 ? 41.541 17.971 -12.776 1.00 83.38 496 ASN A C 1
ATOM 4006 O O . ASN A 1 496 ? 41.564 19.101 -12.293 1.00 83.38 496 ASN A O 1
ATOM 4010 N N . SER A 1 497 ? 40.845 17.702 -13.883 1.00 88.88 497 SER A N 1
ATOM 4011 C CA . SER A 1 497 ? 39.952 18.686 -14.499 1.00 88.88 497 SER A CA 1
ATOM 4012 C C . SER A 1 497 ? 38.764 19.015 -13.590 1.00 88.88 497 SER A C 1
ATOM 4014 O O . SER A 1 497 ? 38.234 18.144 -12.893 1.00 88.88 497 SER A O 1
ATOM 4016 N N . ALA A 1 498 ? 38.297 20.265 -13.657 1.00 89.00 498 ALA A N 1
ATOM 4017 C CA . ALA A 1 498 ? 37.126 20.713 -12.904 1.00 89.00 498 ALA A CA 1
ATOM 4018 C C . ALA A 1 498 ? 35.874 19.881 -13.242 1.00 89.00 498 ALA A C 1
ATOM 4020 O O . ALA A 1 498 ? 35.059 19.619 -12.365 1.00 89.00 498 ALA A O 1
ATOM 4021 N N . ALA A 1 499 ? 35.753 19.378 -14.478 1.00 88.12 499 ALA A N 1
ATOM 4022 C CA . ALA A 1 499 ? 34.640 18.515 -14.877 1.00 88.12 499 ALA A CA 1
ATOM 4023 C C . ALA A 1 499 ? 34.613 17.187 -14.099 1.00 88.12 499 ALA A C 1
ATOM 4025 O O . ALA A 1 499 ? 33.549 16.739 -13.668 1.00 88.12 499 ALA A O 1
ATOM 4026 N N . ARG A 1 500 ? 35.776 16.559 -13.873 1.00 90.06 500 ARG A N 1
ATOM 4027 C CA . ARG A 1 500 ? 35.857 15.322 -13.080 1.00 90.06 500 ARG A CA 1
ATOM 4028 C C . ARG A 1 500 ? 35.647 15.578 -11.592 1.00 90.06 500 ARG A C 1
ATOM 4030 O O . ARG A 1 500 ? 34.971 14.791 -10.934 1.00 90.06 500 ARG A O 1
ATOM 4037 N N . GLU A 1 501 ? 36.152 16.698 -11.076 1.00 91.12 501 GLU A N 1
ATOM 4038 C CA . GLU A 1 501 ? 35.872 17.123 -9.702 1.00 91.12 501 GLU A CA 1
ATOM 4039 C C . GLU A 1 501 ? 34.371 17.369 -9.482 1.00 91.12 501 GLU A C 1
ATOM 4041 O O . GLU A 1 501 ? 33.805 16.908 -8.491 1.00 91.12 501 GLU A O 1
ATOM 4046 N N . ASN A 1 502 ? 33.699 18.019 -10.432 1.00 91.94 502 ASN A N 1
ATOM 4047 C CA . ASN A 1 502 ? 32.265 18.283 -10.365 1.00 91.94 502 ASN A CA 1
ATOM 4048 C C . ASN A 1 502 ? 31.439 16.993 -10.447 1.00 91.94 502 ASN A C 1
ATOM 4050 O O . ASN A 1 502 ? 30.503 16.825 -9.666 1.00 91.94 502 ASN A O 1
ATOM 4054 N N . PHE A 1 503 ? 31.836 16.016 -11.267 1.00 93.62 503 PHE A N 1
ATOM 4055 C CA . PHE A 1 503 ? 31.200 14.694 -11.252 1.00 93.62 503 PHE A CA 1
ATOM 4056 C C . PHE A 1 503 ? 31.362 13.966 -9.905 1.00 93.62 503 PHE A C 1
ATOM 4058 O O . PHE A 1 503 ? 30.425 13.343 -9.393 1.00 93.62 503 PHE A O 1
ATOM 4065 N N . LYS A 1 504 ? 32.531 14.093 -9.273 1.00 92.38 504 LYS A N 1
ATOM 4066 C CA . LYS A 1 504 ? 32.759 13.571 -7.925 1.00 92.38 504 LYS A CA 1
ATOM 4067 C C . LYS A 1 504 ? 31.861 14.258 -6.889 1.00 92.38 504 LYS A C 1
ATOM 4069 O O . LYS A 1 504 ? 31.225 13.567 -6.099 1.00 92.38 504 LYS A O 1
ATOM 4074 N N . LYS A 1 505 ? 31.729 15.591 -6.926 1.00 91.88 505 LYS A N 1
ATOM 4075 C CA . LYS A 1 505 ? 30.794 16.340 -6.056 1.00 91.88 505 LYS A CA 1
ATOM 4076 C C . LYS A 1 505 ? 29.351 15.844 -6.225 1.00 91.88 505 LYS A C 1
ATOM 4078 O O . LYS A 1 505 ? 28.649 15.660 -5.233 1.00 91.88 505 LYS A O 1
ATOM 4083 N N . ILE A 1 506 ? 28.928 15.580 -7.463 1.00 91.06 506 ILE A N 1
ATOM 4084 C CA . ILE A 1 506 ? 27.591 15.056 -7.781 1.00 91.06 506 ILE A CA 1
ATOM 4085 C C . ILE A 1 506 ? 27.375 13.662 -7.169 1.00 91.06 506 ILE A C 1
ATOM 4087 O O . ILE A 1 506 ? 26.378 13.435 -6.484 1.00 91.06 506 ILE A O 1
ATOM 4091 N N . THR A 1 507 ? 28.308 12.728 -7.367 1.00 90.31 507 THR A N 1
ATOM 4092 C CA . THR A 1 507 ? 28.182 11.361 -6.823 1.00 90.31 507 THR A CA 1
ATOM 4093 C C . THR A 1 507 ? 28.266 11.329 -5.291 1.00 90.31 507 THR A C 1
ATOM 4095 O O . THR A 1 507 ? 27.489 10.618 -4.647 1.00 90.31 507 THR A O 1
ATOM 4098 N N . GLU A 1 508 ? 29.096 12.180 -4.679 1.00 89.19 508 GLU A N 1
ATOM 4099 C CA . GLU A 1 508 ? 29.110 12.394 -3.225 1.00 89.19 508 GLU A CA 1
ATOM 4100 C C . GLU A 1 508 ? 27.758 12.913 -2.711 1.00 89.19 508 GLU A C 1
ATOM 4102 O O . GLU A 1 508 ? 27.245 12.408 -1.711 1.00 89.19 508 GLU A O 1
ATOM 4107 N N . TRP A 1 509 ? 27.141 13.867 -3.414 1.00 86.12 509 TRP A N 1
ATOM 4108 C CA . TRP A 1 509 ? 25.812 14.397 -3.085 1.00 86.12 509 TRP A CA 1
ATOM 4109 C C . TRP A 1 509 ? 24.687 13.356 -3.238 1.00 86.12 509 TRP A C 1
ATOM 4111 O O . TRP A 1 509 ? 23.666 13.371 -2.537 1.00 86.12 509 TRP A O 1
ATOM 4121 N N . PHE A 1 510 ? 24.872 12.399 -4.140 1.00 82.88 510 PHE A N 1
ATOM 4122 C CA . PHE A 1 510 ? 24.019 11.224 -4.273 1.00 82.88 510 PHE A CA 1
ATOM 4123 C C . PHE A 1 510 ? 24.234 10.181 -3.168 1.00 82.88 510 PHE A C 1
ATOM 4125 O O . PHE A 1 510 ? 23.369 9.327 -2.971 1.00 82.88 510 PHE A O 1
ATOM 4132 N N . GLY A 1 511 ? 25.339 10.257 -2.422 1.00 85.31 511 GLY A N 1
ATOM 4133 C CA . GLY A 1 511 ? 25.703 9.278 -1.399 1.00 85.31 511 GLY A CA 1
ATOM 4134 C C . GLY A 1 511 ? 26.253 7.970 -1.975 1.00 85.31 511 GLY A C 1
ATOM 4135 O O . GLY A 1 511 ? 26.149 6.928 -1.327 1.00 85.31 511 GLY A O 1
ATOM 4136 N N . ILE A 1 512 ? 26.814 8.000 -3.188 1.00 87.81 512 ILE A N 1
ATOM 4137 C CA . ILE A 1 512 ? 27.379 6.835 -3.885 1.00 87.81 512 ILE A CA 1
ATOM 4138 C C . ILE A 1 512 ? 28.797 7.133 -4.380 1.00 87.81 512 ILE A C 1
ATOM 4140 O O . ILE A 1 512 ? 29.186 8.285 -4.530 1.00 87.81 512 ILE A O 1
ATOM 4144 N N . SER A 1 513 ? 29.589 6.093 -4.648 1.00 90.88 513 SER A N 1
ATOM 4145 C CA . SER A 1 513 ? 30.889 6.276 -5.300 1.00 90.88 513 SER A CA 1
ATOM 4146 C C . SER A 1 513 ? 30.755 6.340 -6.822 1.00 90.88 513 SER A C 1
ATOM 4148 O O . SER A 1 513 ? 29.829 5.765 -7.397 1.00 90.88 513 SER A O 1
ATOM 4150 N N . GLU A 1 514 ? 31.731 6.953 -7.493 1.00 90.56 514 GLU A N 1
ATOM 4151 C CA . GLU A 1 514 ? 31.829 6.954 -8.960 1.00 90.56 514 GLU A CA 1
ATOM 4152 C C . GLU A 1 514 ? 31.862 5.522 -9.522 1.00 90.56 514 GLU A C 1
ATOM 4154 O O . GLU A 1 514 ? 31.187 5.214 -10.501 1.00 90.56 514 GLU A O 1
ATOM 4159 N N . GLN A 1 515 ? 32.560 4.590 -8.857 1.00 89.00 515 GLN A N 1
ATOM 4160 C CA . GLN A 1 515 ? 32.564 3.184 -9.283 1.00 89.00 515 GLN A CA 1
ATOM 4161 C C . GLN A 1 515 ? 31.167 2.560 -9.193 1.00 89.00 515 GLN A C 1
ATOM 4163 O O . GLN A 1 515 ? 30.786 1.779 -10.066 1.00 89.00 515 GLN A O 1
ATOM 4168 N N . LYS A 1 516 ? 30.390 2.909 -8.157 1.00 87.12 516 LYS A N 1
ATOM 4169 C CA . LYS A 1 516 ? 29.012 2.440 -8.026 1.00 87.12 516 LYS A CA 1
ATOM 4170 C C . LYS A 1 516 ? 28.145 3.036 -9.135 1.00 87.12 516 LYS A C 1
ATOM 4172 O O . LYS A 1 516 ? 27.432 2.266 -9.767 1.00 87.12 516 LYS A O 1
ATOM 4177 N N . TRP A 1 517 ? 28.270 4.327 -9.441 1.00 87.31 517 TRP A N 1
ATOM 4178 C CA . TRP A 1 517 ? 27.585 4.954 -10.578 1.00 87.31 517 TRP A CA 1
ATOM 4179 C C . TRP A 1 517 ? 27.859 4.241 -11.908 1.00 87.31 517 TRP A C 1
ATOM 4181 O O . TRP A 1 517 ? 26.931 3.925 -12.647 1.00 87.31 517 TRP A O 1
ATOM 4191 N N . PHE A 1 518 ? 29.121 3.928 -12.214 1.00 88.31 518 PHE A N 1
ATOM 4192 C CA . PHE A 1 518 ? 29.466 3.245 -13.467 1.00 88.31 518 PHE A CA 1
ATOM 4193 C C . PHE A 1 518 ? 29.015 1.781 -13.517 1.00 88.31 518 PHE A C 1
ATOM 4195 O O . PHE A 1 518 ? 28.902 1.217 -14.601 1.00 88.31 518 PHE A O 1
ATOM 4202 N N . SER A 1 519 ? 28.749 1.169 -12.360 1.00 81.25 519 SER A N 1
ATOM 4203 C CA . SER A 1 519 ? 28.175 -0.178 -12.265 1.00 81.25 519 SER A CA 1
ATOM 4204 C C . SER A 1 519 ? 26.647 -0.214 -12.370 1.00 81.25 519 SER A C 1
ATOM 4206 O O . SER A 1 519 ? 26.093 -1.300 -12.522 1.00 81.25 519 SER A O 1
ATOM 4208 N N . MET A 1 520 ? 25.980 0.939 -12.235 1.00 68.25 520 MET A N 1
ATOM 4209 C CA . MET A 1 520 ? 24.523 1.050 -12.276 1.00 68.25 520 MET A CA 1
ATOM 4210 C C . MET A 1 520 ? 24.018 1.006 -13.722 1.00 68.25 520 MET A C 1
ATOM 4212 O O . MET A 1 520 ? 24.611 1.622 -14.613 1.00 68.25 520 MET A O 1
ATOM 4216 N N . ASN A 1 521 ? 22.902 0.313 -13.944 1.00 57.09 521 ASN A N 1
ATOM 4217 C CA . ASN A 1 521 ? 22.129 0.427 -15.188 1.00 57.09 521 ASN A CA 1
ATOM 4218 C C . ASN A 1 521 ? 21.292 1.729 -15.212 1.00 57.09 521 ASN A C 1
ATOM 4220 O O . ASN A 1 521 ? 21.235 2.440 -14.207 1.00 57.09 521 ASN A O 1
ATOM 4224 N N . HIS A 1 522 ? 20.661 2.077 -16.338 1.00 50.50 522 HIS A N 1
ATOM 4225 C CA . HIS A 1 522 ? 19.865 3.304 -16.469 1.00 50.50 522 HIS A CA 1
ATOM 4226 C C . HIS A 1 522 ? 18.728 3.376 -15.443 1.00 50.50 522 HIS A C 1
ATOM 4228 O O . HIS A 1 522 ? 18.529 4.431 -14.851 1.00 50.50 522 HIS A O 1
ATOM 4234 N N . LEU A 1 523 ? 18.029 2.269 -15.161 1.00 41.81 523 LEU A N 1
ATOM 4235 C CA . LEU A 1 523 ? 16.960 2.247 -14.146 1.00 41.81 523 LEU A CA 1
ATOM 4236 C C . LEU A 1 523 ? 17.497 2.540 -12.735 1.00 41.81 523 LEU A C 1
ATOM 4238 O O . LEU A 1 523 ? 16.862 3.234 -11.949 1.00 41.81 523 LEU A O 1
ATOM 4242 N N . GLU A 1 524 ? 18.689 2.043 -12.404 1.00 50.50 524 GLU A N 1
ATOM 4243 C CA . GLU A 1 524 ? 19.356 2.352 -11.134 1.00 50.50 524 GLU A CA 1
ATOM 4244 C C . GLU A 1 524 ? 19.871 3.801 -11.075 1.00 50.50 524 GLU A C 1
ATOM 4246 O O . GLU A 1 524 ? 19.999 4.358 -9.983 1.00 50.50 524 GLU A O 1
ATOM 4251 N N . LYS A 1 525 ? 20.165 4.416 -12.228 1.00 65.81 525 LYS A N 1
ATOM 4252 C CA . LYS A 1 525 ? 20.593 5.818 -12.339 1.00 65.81 525 LYS A CA 1
ATOM 4253 C C . LYS A 1 525 ? 19.423 6.802 -12.332 1.00 65.81 525 LYS A C 1
ATOM 4255 O O . LYS A 1 525 ? 19.588 7.917 -11.844 1.00 65.81 525 LYS A O 1
ATOM 4260 N N . GLU A 1 526 ? 18.254 6.401 -12.819 1.00 50.91 526 GLU A N 1
ATOM 4261 C CA . GLU A 1 526 ? 17.070 7.251 -13.002 1.00 50.91 526 GLU A CA 1
ATOM 4262 C C . GLU A 1 526 ? 16.713 8.100 -11.760 1.00 50.91 526 GLU A C 1
ATOM 4264 O O . GLU A 1 526 ? 16.590 9.317 -11.899 1.00 50.91 526 GLU A O 1
ATOM 4269 N N . PRO A 1 527 ? 16.689 7.572 -10.516 1.00 46.53 527 PRO A N 1
ATOM 4270 C CA . PRO A 1 527 ? 16.400 8.393 -9.334 1.00 46.53 527 PRO A CA 1
ATOM 4271 C C . PRO A 1 527 ? 17.407 9.530 -9.100 1.00 46.53 527 PRO A C 1
ATOM 4273 O O . PRO A 1 527 ? 17.068 10.568 -8.533 1.00 46.53 527 PRO A O 1
ATOM 4276 N N . TYR A 1 528 ? 18.658 9.339 -9.516 1.00 66.50 528 TYR A N 1
ATOM 4277 C CA . TYR A 1 528 ? 19.715 10.341 -9.412 1.00 66.50 528 TYR A CA 1
ATOM 4278 C C . TYR A 1 528 ? 19.644 11.366 -10.547 1.00 66.50 528 TYR A C 1
ATOM 4280 O O . TYR A 1 528 ? 19.908 12.545 -10.311 1.00 66.50 528 TYR A O 1
ATOM 4288 N N . HIS A 1 529 ? 19.226 10.930 -11.739 1.00 69.06 529 HIS A N 1
ATOM 4289 C CA . HIS A 1 529 ? 18.891 11.805 -12.862 1.00 69.06 529 HIS A CA 1
ATOM 4290 C C . HIS A 1 529 ? 17.761 12.764 -12.487 1.00 69.06 529 HIS A C 1
ATOM 4292 O O . HIS A 1 529 ? 17.945 13.972 -12.608 1.00 69.06 529 HIS A O 1
ATOM 4298 N N . GLU A 1 530 ? 16.657 12.252 -11.944 1.00 57.25 530 GLU A N 1
ATOM 4299 C CA . GLU A 1 530 ? 15.522 13.050 -11.459 1.00 57.25 530 GLU A CA 1
ATOM 4300 C C . GLU A 1 530 ? 15.922 14.002 -10.335 1.00 57.25 530 GLU A C 1
ATOM 4302 O O . GLU A 1 530 ? 15.599 15.189 -10.354 1.00 57.25 530 GLU A O 1
ATOM 4307 N N . LYS A 1 531 ? 16.682 13.500 -9.354 1.00 64.88 531 LYS A N 1
ATOM 4308 C CA . LYS A 1 531 ? 17.161 14.308 -8.228 1.00 64.88 531 LYS A CA 1
ATOM 4309 C C . LYS A 1 531 ? 18.017 15.487 -8.702 1.00 64.88 531 LYS A C 1
ATOM 4311 O O . LYS A 1 531 ? 17.892 16.580 -8.154 1.00 64.88 531 LYS A O 1
ATOM 4316 N N . PHE A 1 532 ? 18.885 15.275 -9.689 1.00 75.94 532 PHE A N 1
ATOM 4317 C CA . PHE A 1 532 ? 19.734 16.327 -10.245 1.00 75.94 532 PHE A CA 1
ATOM 4318 C C . PHE A 1 532 ? 18.947 17.305 -11.122 1.00 75.94 532 PHE A C 1
ATOM 4320 O O . PHE A 1 532 ? 19.079 18.512 -10.933 1.00 75.94 532 PHE A O 1
ATOM 4327 N N . ALA A 1 533 ? 18.095 16.802 -12.018 1.00 69.12 533 ALA A N 1
ATOM 4328 C CA . ALA A 1 533 ? 17.264 17.617 -12.901 1.00 69.12 533 ALA A CA 1
ATOM 4329 C C . ALA A 1 533 ? 16.294 18.515 -12.126 1.00 69.12 533 ALA A C 1
ATOM 4331 O O . ALA A 1 533 ? 16.280 19.725 -12.348 1.00 69.12 533 ALA A O 1
ATOM 4332 N N . CYS A 1 534 ? 15.584 17.966 -11.134 1.00 56.44 534 CYS A N 1
ATOM 4333 C CA . CYS A 1 534 ? 14.721 18.740 -10.241 1.00 56.44 534 CYS A CA 1
ATOM 4334 C C . CYS A 1 534 ? 15.502 19.831 -9.495 1.00 56.44 534 CYS A C 1
ATOM 4336 O O . CYS A 1 534 ? 15.049 20.968 -9.395 1.00 56.44 534 CYS A O 1
ATOM 4338 N N . ALA A 1 535 ? 16.688 19.503 -8.968 1.00 66.25 535 ALA A N 1
ATOM 4339 C CA . ALA A 1 535 ? 17.495 20.468 -8.225 1.00 66.25 535 ALA A CA 1
ATOM 4340 C C . ALA A 1 535 ? 18.022 21.600 -9.121 1.00 66.25 535 ALA A C 1
ATOM 4342 O O . ALA A 1 535 ? 18.064 22.753 -8.689 1.00 66.25 535 ALA A O 1
ATOM 4343 N N . PHE A 1 536 ? 18.397 21.282 -10.359 1.00 77.75 536 PHE A N 1
ATOM 4344 C CA . PHE A 1 536 ? 18.834 22.260 -11.348 1.00 77.75 536 PHE A CA 1
ATOM 4345 C C . PHE A 1 536 ? 17.676 23.160 -11.804 1.00 77.75 536 PHE A C 1
ATOM 4347 O O . PHE A 1 536 ? 17.803 24.383 -11.840 1.00 77.75 536 PHE A O 1
ATOM 4354 N N . GLU A 1 537 ? 16.513 22.571 -12.075 1.00 71.94 537 GLU A N 1
ATOM 4355 C CA . GLU A 1 537 ? 15.290 23.296 -12.409 1.00 71.94 537 GLU A CA 1
ATOM 4356 C C . GLU A 1 537 ? 14.876 24.259 -11.281 1.00 71.94 537 GLU A C 1
ATOM 4358 O O . GLU A 1 537 ? 14.582 25.431 -11.533 1.00 71.94 537 GLU A O 1
ATOM 4363 N N . ASP A 1 538 ? 14.912 23.801 -10.027 1.00 67.44 538 ASP A N 1
ATOM 4364 C CA . ASP A 1 538 ? 14.634 24.630 -8.853 1.00 67.44 538 ASP A CA 1
ATOM 4365 C C . ASP A 1 538 ? 15.651 25.769 -8.695 1.00 67.44 538 ASP A C 1
ATOM 4367 O O . ASP A 1 538 ? 15.264 26.892 -8.354 1.00 67.44 538 ASP A O 1
ATOM 4371 N N . TYR A 1 539 ? 16.935 25.523 -8.972 1.00 79.69 539 TYR A N 1
ATOM 4372 C CA . TYR A 1 539 ? 17.975 26.555 -8.945 1.00 79.69 539 TYR A CA 1
ATOM 4373 C C . TYR A 1 539 ? 17.666 27.681 -9.945 1.00 79.69 539 TYR A C 1
ATOM 4375 O O . TYR A 1 539 ? 17.582 28.848 -9.552 1.00 79.69 539 TYR A O 1
ATOM 4383 N N . ILE A 1 540 ? 17.379 27.338 -11.205 1.00 76.12 540 ILE A N 1
ATOM 4384 C CA . ILE A 1 540 ? 17.052 28.314 -12.259 1.00 76.12 540 ILE A CA 1
ATOM 4385 C C . ILE A 1 540 ? 15.769 29.099 -11.929 1.00 76.12 540 ILE A C 1
ATOM 4387 O O . ILE A 1 540 ? 15.681 30.294 -12.210 1.00 76.12 540 ILE A O 1
ATOM 4391 N N . LYS A 1 541 ? 14.777 28.462 -11.292 1.00 67.38 541 LYS A N 1
ATOM 4392 C CA . LYS A 1 541 ? 13.514 29.111 -10.885 1.00 67.38 541 LYS A CA 1
ATOM 4393 C C . LYS A 1 541 ? 13.662 30.083 -9.719 1.00 67.38 541 LYS A C 1
ATOM 4395 O O . LYS A 1 541 ? 12.921 31.067 -9.641 1.00 67.38 541 LYS A O 1
ATOM 4400 N N . THR A 1 542 ? 14.534 29.767 -8.763 1.00 64.56 542 THR A N 1
ATOM 4401 C CA . THR A 1 542 ? 14.577 30.449 -7.461 1.00 64.56 542 THR A CA 1
ATOM 4402 C C . THR A 1 542 ? 15.692 31.481 -7.337 1.00 64.56 542 THR A C 1
ATOM 4404 O O . THR A 1 542 ? 15.593 32.341 -6.460 1.00 64.56 542 THR A O 1
ATOM 4407 N N . LYS A 1 543 ? 16.699 31.462 -8.223 1.00 67.88 543 LYS A N 1
ATOM 4408 C CA . LYS A 1 543 ? 17.803 32.431 -8.229 1.00 67.88 543 LYS A CA 1
ATOM 4409 C C . LYS A 1 543 ? 17.280 33.869 -8.340 1.00 67.88 543 LYS A C 1
ATOM 4411 O O . LYS A 1 543 ? 16.642 34.244 -9.326 1.00 67.88 543 LYS A O 1
ATOM 4416 N N . ASP A 1 544 ? 17.542 34.674 -7.308 1.00 56.22 544 ASP A N 1
ATOM 4417 C CA . ASP A 1 544 ? 17.194 36.094 -7.311 1.00 56.22 544 ASP A CA 1
ATOM 4418 C C . ASP A 1 544 ? 18.216 36.882 -8.138 1.00 56.22 544 ASP A C 1
ATOM 4420 O O . ASP A 1 544 ? 19.431 36.712 -8.026 1.00 56.22 544 ASP A O 1
ATOM 4424 N N . SER A 1 545 ? 17.701 37.698 -9.043 1.00 54.06 545 SER A N 1
ATOM 4425 C CA . SER A 1 545 ? 18.370 38.111 -10.275 1.00 54.06 545 SER A CA 1
ATOM 4426 C C . SER A 1 545 ? 19.116 39.437 -10.168 1.00 54.06 545 SER A C 1
ATOM 4428 O O . SER A 1 545 ? 19.500 39.992 -11.188 1.00 54.06 545 SER A O 1
ATOM 4430 N N . GLN A 1 546 ? 19.330 39.990 -8.976 1.00 53.56 546 GLN A N 1
ATOM 4431 C CA . GLN A 1 546 ? 19.932 41.326 -8.875 1.00 53.56 546 GLN A CA 1
ATOM 4432 C C . GLN A 1 546 ? 21.459 41.341 -9.081 1.00 53.56 546 GLN A C 1
ATOM 4434 O O . GLN A 1 546 ? 21.987 42.377 -9.474 1.00 53.56 546 GLN A O 1
ATOM 4439 N N . GLU A 1 547 ? 22.156 40.210 -8.901 1.00 57.31 547 GLU A N 1
ATOM 4440 C CA . GLU A 1 547 ? 23.633 40.142 -8.968 1.00 57.31 547 GLU A CA 1
ATOM 4441 C C . GLU A 1 547 ? 24.191 39.115 -9.978 1.00 57.31 547 GLU A C 1
ATOM 4443 O O . GLU A 1 547 ? 25.404 39.006 -10.135 1.00 57.31 547 GLU A O 1
ATOM 4448 N N . HIS A 1 548 ? 23.339 38.367 -10.695 1.00 63.97 548 HIS A N 1
ATOM 4449 C CA . HIS A 1 548 ? 23.796 37.321 -11.624 1.00 63.97 548 HIS A CA 1
ATOM 4450 C C . HIS A 1 548 ? 23.979 37.854 -13.064 1.00 63.97 548 HIS A C 1
ATOM 4452 O O . HIS A 1 548 ? 23.091 38.558 -13.556 1.00 63.97 548 HIS A O 1
ATOM 4458 N N . PRO A 1 549 ? 25.034 37.458 -13.810 1.00 57.53 549 PRO A N 1
ATOM 4459 C CA . PRO A 1 549 ? 25.253 37.887 -15.200 1.00 57.53 549 PRO A CA 1
ATOM 4460 C C . PRO A 1 549 ? 24.102 37.576 -16.165 1.00 57.53 549 PRO A C 1
ATOM 4462 O O . PRO A 1 549 ? 23.979 38.238 -17.188 1.00 57.53 549 PRO A O 1
ATOM 4465 N N . LEU A 1 550 ? 23.231 36.612 -15.836 1.00 64.62 550 LEU A N 1
ATOM 4466 C CA . LEU A 1 550 ? 22.017 36.233 -16.588 1.00 64.62 550 LEU A CA 1
ATOM 4467 C C . LEU A 1 550 ? 20.704 36.762 -15.999 1.00 64.62 550 LEU A C 1
ATOM 4469 O O . LEU A 1 550 ? 19.631 36.268 -16.339 1.00 64.62 550 LEU A O 1
ATOM 4473 N N . ALA A 1 551 ? 20.771 37.786 -15.148 1.00 64.44 551 ALA A N 1
ATOM 4474 C CA . ALA A 1 551 ? 19.627 38.416 -14.492 1.00 64.44 551 ALA A CA 1
ATOM 4475 C C . ALA A 1 551 ? 18.407 38.618 -15.404 1.00 64.44 551 ALA A C 1
ATOM 4477 O O . ALA A 1 551 ? 17.295 38.229 -15.062 1.00 64.44 551 ALA A O 1
ATOM 4478 N N . SER A 1 552 ? 18.624 39.214 -16.580 1.00 61.47 552 SER A N 1
ATOM 4479 C CA . SER A 1 552 ? 17.571 39.504 -17.562 1.00 61.47 552 SER A CA 1
ATOM 4480 C C . SER A 1 552 ? 16.961 38.227 -18.155 1.00 61.47 552 SER A C 1
ATOM 4482 O O . SER A 1 552 ? 15.742 38.108 -18.242 1.00 61.47 552 SER A O 1
ATOM 4484 N N . VAL A 1 553 ? 17.791 37.231 -18.482 1.00 64.31 553 VAL A N 1
ATOM 4485 C CA . VAL A 1 553 ? 17.361 35.930 -19.025 1.00 64.31 553 VAL A CA 1
ATOM 4486 C C . VAL A 1 553 ? 16.541 35.154 -17.990 1.00 64.31 553 VAL A C 1
ATOM 4488 O O . VAL A 1 553 ? 15.449 34.678 -18.298 1.00 64.31 553 VAL A O 1
ATOM 4491 N N . PHE A 1 554 ? 17.008 35.105 -16.739 1.00 68.12 554 PHE A N 1
ATOM 4492 C CA . PHE A 1 554 ? 16.293 34.468 -15.631 1.00 68.12 554 PHE A CA 1
ATOM 4493 C C . PHE A 1 554 ? 15.007 35.213 -15.269 1.00 68.12 554 PHE A C 1
ATOM 4495 O O . PHE A 1 554 ? 13.984 34.580 -15.026 1.00 68.12 554 PHE A O 1
ATOM 4502 N N . ASN A 1 555 ? 15.008 36.548 -15.308 1.00 65.94 555 ASN A N 1
ATOM 4503 C CA . ASN A 1 555 ? 13.799 37.343 -15.097 1.00 65.94 555 ASN A CA 1
ATOM 4504 C C . ASN A 1 555 ? 12.768 37.135 -16.201 1.00 65.94 555 ASN A C 1
ATOM 4506 O O . ASN A 1 555 ? 11.587 37.030 -15.896 1.00 65.94 555 ASN A O 1
ATOM 4510 N N . ASN A 1 556 ? 13.180 37.031 -17.463 1.00 64.06 556 ASN A N 1
ATOM 4511 C CA . ASN A 1 556 ? 12.261 36.746 -18.565 1.00 64.06 556 ASN A CA 1
ATOM 4512 C C . ASN A 1 556 ? 11.638 35.351 -18.420 1.00 64.06 556 ASN A C 1
ATOM 4514 O O . ASN A 1 556 ? 10.425 35.202 -18.564 1.00 64.06 556 ASN A O 1
ATOM 4518 N N . PHE A 1 557 ? 12.444 34.358 -18.038 1.00 62.06 557 PHE A N 1
ATOM 4519 C CA . PHE A 1 557 ? 11.991 33.002 -17.732 1.00 62.06 557 PHE A CA 1
ATOM 4520 C C . PHE A 1 557 ? 11.020 32.971 -16.534 1.00 62.06 557 PHE A C 1
ATOM 4522 O O . PHE A 1 557 ? 9.921 32.422 -16.622 1.00 62.06 557 PHE A O 1
ATOM 4529 N N . LYS A 1 558 ? 11.367 33.649 -15.433 1.00 63.28 558 LYS A N 1
ATOM 4530 C CA . LYS A 1 558 ? 10.565 33.752 -14.204 1.00 63.28 558 LYS A CA 1
ATOM 4531 C C . LYS A 1 558 ? 9.270 34.540 -14.400 1.00 63.28 558 LYS A C 1
ATOM 4533 O O . LYS A 1 558 ? 8.226 34.120 -13.907 1.00 63.28 558 LYS A O 1
ATOM 4538 N N . ASN A 1 559 ? 9.303 35.654 -15.128 1.00 61.88 559 ASN A N 1
ATOM 4539 C CA . ASN A 1 559 ? 8.123 36.470 -15.428 1.00 61.88 559 ASN A CA 1
ATOM 4540 C C . ASN A 1 559 ? 7.144 35.714 -16.327 1.00 61.88 559 ASN A C 1
ATOM 4542 O O . ASN A 1 559 ? 5.935 35.788 -16.113 1.00 61.88 559 ASN A O 1
ATOM 4546 N N . TRP A 1 560 ? 7.654 34.944 -17.290 1.00 56.06 560 TRP A N 1
ATOM 4547 C CA . TRP A 1 560 ? 6.836 34.061 -18.113 1.00 56.06 560 TRP A CA 1
ATOM 4548 C C . TRP A 1 560 ? 6.166 32.961 -17.277 1.00 56.06 560 TRP A C 1
ATOM 4550 O O . TRP A 1 560 ? 4.945 32.818 -17.339 1.00 56.06 560 TRP A O 1
ATOM 4560 N N . LEU A 1 561 ? 6.919 32.275 -16.405 1.00 50.47 561 LEU A N 1
ATOM 4561 C CA . LEU A 1 561 ? 6.353 31.310 -15.452 1.00 50.47 561 LEU A CA 1
ATOM 4562 C C . LEU A 1 561 ? 5.304 31.969 -14.542 1.00 50.47 561 LEU A C 1
ATOM 4564 O O . LEU A 1 561 ? 4.219 31.435 -14.364 1.00 50.47 561 LEU A O 1
ATOM 4568 N N . THR A 1 562 ? 5.566 33.169 -14.027 1.00 51.34 562 THR A N 1
ATOM 4569 C CA . THR A 1 562 ? 4.626 33.904 -13.158 1.00 51.34 562 THR A CA 1
ATOM 4570 C C . THR A 1 562 ? 3.353 34.333 -13.903 1.00 51.34 562 THR A C 1
ATOM 4572 O O . THR A 1 562 ? 2.274 34.373 -13.318 1.00 51.34 562 THR A O 1
ATOM 4575 N N . THR A 1 563 ? 3.452 34.615 -15.207 1.00 47.50 563 THR A N 1
ATOM 4576 C CA . THR A 1 563 ? 2.306 34.976 -16.063 1.00 47.50 563 THR A CA 1
ATOM 4577 C C . THR A 1 563 ? 1.406 33.767 -16.345 1.00 47.50 563 THR A C 1
ATOM 4579 O O . THR A 1 563 ? 0.190 33.924 -16.436 1.00 47.50 563 THR A O 1
ATOM 4582 N N . ILE A 1 564 ? 1.988 32.566 -16.440 1.00 42.16 564 ILE A N 1
ATOM 4583 C CA . ILE A 1 564 ? 1.267 31.294 -16.620 1.00 42.16 564 ILE A CA 1
ATOM 4584 C C . ILE A 1 564 ? 0.725 30.754 -15.284 1.00 42.16 564 ILE A C 1
ATOM 4586 O O . ILE A 1 564 ? -0.373 30.204 -15.241 1.00 42.16 564 ILE A O 1
ATOM 4590 N N . TYR A 1 565 ? 1.449 30.955 -14.181 1.00 41.94 565 TYR A N 1
ATOM 4591 C CA . TYR A 1 565 ? 1.117 30.461 -12.844 1.00 41.94 565 TYR A CA 1
ATOM 4592 C C . TYR A 1 565 ? 0.830 31.632 -11.885 1.00 41.94 565 TYR A C 1
ATOM 4594 O O . TYR A 1 565 ? 1.666 31.995 -11.059 1.00 41.94 565 TYR A O 1
ATOM 4602 N N . GLN A 1 566 ? -0.366 32.226 -11.960 1.00 34.34 566 GLN A N 1
ATOM 4603 C CA . GLN A 1 566 ? -0.732 33.428 -11.182 1.00 34.34 566 GLN A CA 1
ATOM 4604 C C . GLN A 1 566 ? -0.816 33.243 -9.644 1.00 34.34 566 GLN A C 1
ATOM 4606 O O . GLN A 1 566 ? -1.144 34.190 -8.932 1.00 34.34 566 GLN A O 1
ATOM 4611 N N . THR A 1 567 ? -0.489 32.073 -9.089 1.00 35.62 567 THR A N 1
ATOM 4612 C CA . THR A 1 567 ? -0.581 31.790 -7.642 1.00 35.62 567 THR A CA 1
ATOM 4613 C C . THR A 1 567 ? 0.524 30.857 -7.152 1.00 35.62 567 THR A C 1
ATOM 4615 O O . THR A 1 567 ? 0.263 29.805 -6.574 1.00 35.62 567 THR A O 1
ATOM 4618 N N . VAL A 1 568 ? 1.793 31.239 -7.326 1.00 37.19 568 VAL A N 1
ATOM 4619 C CA . VAL A 1 568 ? 2.890 30.539 -6.635 1.00 37.19 568 VAL A CA 1
ATOM 4620 C C . VAL A 1 568 ? 3.713 31.486 -5.778 1.00 37.19 568 VAL A C 1
ATOM 4622 O O . VAL A 1 568 ? 4.857 31.810 -6.068 1.00 37.19 568 VAL A O 1
ATOM 4625 N N . ASN A 1 569 ? 3.117 31.893 -4.661 1.00 36.97 569 ASN A N 1
ATOM 4626 C CA . ASN A 1 569 ? 3.872 32.294 -3.483 1.00 36.97 569 ASN A CA 1
ATOM 4627 C C . ASN A 1 569 ? 3.666 31.223 -2.409 1.00 36.97 569 ASN A C 1
ATOM 4629 O O . ASN A 1 569 ? 2.534 30.879 -2.089 1.00 36.97 569 ASN A O 1
ATOM 4633 N N . ALA A 1 570 ? 4.780 30.735 -1.859 1.00 36.47 570 ALA A N 1
ATOM 4634 C CA . ALA A 1 570 ? 4.906 29.690 -0.838 1.00 36.47 570 ALA A CA 1
ATOM 4635 C C . ALA A 1 570 ? 4.881 28.234 -1.335 1.00 36.47 570 ALA A C 1
ATOM 4637 O O . ALA A 1 570 ? 3.914 27.523 -1.078 1.00 36.47 570 ALA A O 1
ATOM 4638 N N . ARG A 1 571 ? 5.985 27.740 -1.932 1.00 35.03 571 ARG A N 1
ATOM 4639 C CA . ARG A 1 571 ? 6.370 26.309 -1.797 1.00 35.03 571 ARG A CA 1
ATOM 4640 C C . ARG A 1 571 ? 7.767 25.874 -2.252 1.00 35.03 571 ARG A C 1
ATOM 4642 O O . ARG A 1 571 ? 8.062 24.691 -2.135 1.00 35.03 571 ARG A O 1
ATOM 4649 N N . PHE A 1 572 ? 8.653 26.764 -2.679 1.00 43.69 572 PHE A N 1
ATOM 4650 C CA . PHE A 1 572 ? 9.966 26.336 -3.167 1.00 43.69 572 PHE A CA 1
ATOM 4651 C C . PHE A 1 572 ? 11.000 26.349 -2.044 1.00 43.69 572 PHE A C 1
ATOM 4653 O O . PHE A 1 572 ? 11.433 27.406 -1.589 1.00 43.69 572 PHE A O 1
ATOM 4660 N N . LYS A 1 573 ? 11.365 25.166 -1.544 1.00 38.41 573 LYS A N 1
ATOM 4661 C CA . LYS A 1 573 ? 12.536 25.012 -0.678 1.00 38.41 573 LYS A CA 1
ATOM 4662 C C . LYS A 1 573 ? 13.703 24.556 -1.542 1.00 38.41 573 LYS A C 1
ATOM 4664 O O . LYS A 1 573 ? 13.810 23.375 -1.838 1.00 38.41 573 LYS A O 1
ATOM 4669 N N . MET A 1 574 ? 14.561 25.517 -1.877 1.00 43.75 574 MET A N 1
ATOM 4670 C CA . MET A 1 574 ? 15.905 25.308 -2.413 1.00 43.75 574 MET A CA 1
ATOM 4671 C C . MET A 1 574 ? 16.609 24.168 -1.661 1.00 43.75 574 MET A C 1
ATOM 4673 O O . MET A 1 574 ? 16.513 24.088 -0.427 1.00 43.75 574 MET A O 1
ATOM 4677 N N . SER A 1 575 ? 17.314 23.298 -2.390 1.00 44.53 575 SER A N 1
ATOM 4678 C CA . SER A 1 575 ? 18.259 22.360 -1.780 1.00 44.53 575 SER A CA 1
ATOM 4679 C C . SER A 1 575 ? 19.189 23.153 -0.855 1.00 44.53 575 SER A C 1
ATOM 4681 O O . SER A 1 575 ? 19.846 24.091 -1.292 1.00 44.53 575 SER A O 1
ATOM 4683 N N . LYS A 1 576 ? 19.213 22.818 0.441 1.00 50.66 576 LYS A N 1
ATOM 4684 C CA . LYS A 1 576 ? 20.080 23.480 1.435 1.00 50.66 576 LYS A CA 1
ATOM 4685 C C . LYS A 1 576 ? 21.535 22.993 1.382 1.00 50.66 576 LYS A C 1
ATOM 4687 O O . LYS A 1 576 ? 22.300 23.290 2.294 1.00 50.66 576 LYS A O 1
ATOM 4692 N N . ASP A 1 577 ? 21.886 22.186 0.386 1.00 62.34 577 ASP A N 1
ATOM 4693 C CA . ASP A 1 577 ? 23.230 21.640 0.242 1.00 62.34 577 ASP A CA 1
ATOM 4694 C C . ASP A 1 577 ? 24.114 22.634 -0.524 1.00 62.34 577 ASP A C 1
ATOM 4696 O O . ASP A 1 577 ? 23.960 22.810 -1.732 1.00 62.34 577 ASP A O 1
ATOM 4700 N N . GLU A 1 578 ? 25.009 23.316 0.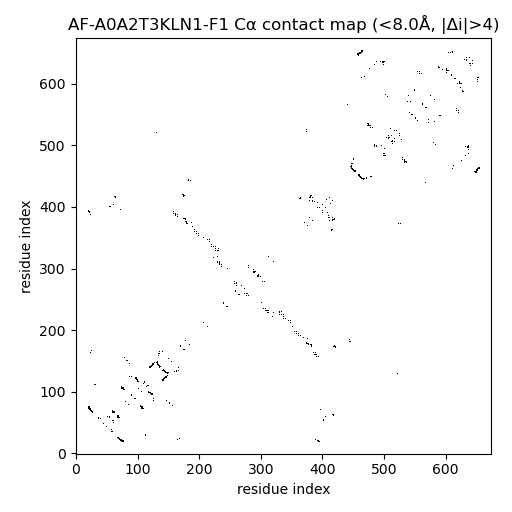195 1.00 67.25 578 GLU A N 1
ATOM 4701 C CA . GLU A 1 578 ? 25.878 24.372 -0.350 1.00 67.25 578 GLU A CA 1
ATOM 4702 C C . GLU A 1 578 ? 26.735 23.869 -1.528 1.00 67.25 578 GLU A C 1
ATOM 4704 O O . GLU A 1 578 ? 26.933 24.593 -2.499 1.00 67.25 578 GLU A O 1
ATOM 4709 N N . LYS A 1 579 ? 27.149 22.593 -1.525 1.00 74.44 579 LYS A N 1
ATOM 4710 C CA . LYS A 1 579 ? 28.053 22.047 -2.551 1.00 74.44 579 LYS A CA 1
ATOM 4711 C C . LYS A 1 579 ? 27.413 21.906 -3.932 1.00 74.44 579 LYS A C 1
ATOM 4713 O O . LYS A 1 579 ? 28.086 22.128 -4.936 1.00 74.44 579 LYS A O 1
ATOM 4718 N N . ILE A 1 580 ? 26.145 21.487 -4.000 1.00 81.31 580 ILE A N 1
ATOM 4719 C CA . ILE A 1 580 ? 25.447 21.337 -5.290 1.00 81.31 580 ILE A CA 1
ATOM 4720 C C . ILE A 1 580 ? 25.006 22.699 -5.832 1.00 81.31 580 ILE A C 1
ATOM 4722 O O . ILE A 1 580 ? 24.976 22.905 -7.041 1.00 81.31 580 ILE A O 1
ATOM 4726 N N . HIS A 1 581 ? 24.724 23.646 -4.933 1.00 82.19 581 HIS A N 1
ATOM 4727 C CA . HIS A 1 581 ? 24.425 25.024 -5.295 1.00 82.19 581 HIS A CA 1
ATOM 4728 C C . HIS A 1 581 ? 25.639 25.713 -5.937 1.00 82.19 581 HIS A C 1
ATOM 4730 O O . HIS A 1 581 ? 25.493 26.320 -6.994 1.00 82.19 581 HIS A O 1
ATOM 4736 N N . ASP A 1 582 ? 26.835 25.569 -5.357 1.00 83.19 582 ASP A N 1
ATOM 4737 C CA . ASP A 1 582 ? 28.072 26.120 -5.931 1.00 83.19 582 ASP A CA 1
ATOM 4738 C C . ASP A 1 582 ? 28.367 25.542 -7.323 1.00 83.19 582 ASP A C 1
ATOM 4740 O O . ASP A 1 582 ? 28.762 26.271 -8.230 1.00 83.19 582 ASP A O 1
ATOM 4744 N N . LEU A 1 583 ? 28.099 24.246 -7.527 1.00 88.19 583 LEU A N 1
ATOM 4745 C CA . LEU A 1 583 ? 28.220 23.611 -8.841 1.00 88.19 583 LEU A CA 1
ATOM 4746 C C . LEU A 1 583 ? 27.267 24.233 -9.867 1.00 88.19 583 LEU A C 1
ATOM 4748 O O . LEU A 1 583 ? 27.669 24.465 -11.006 1.00 88.19 583 LEU A O 1
ATOM 4752 N N . PHE A 1 584 ? 26.013 24.499 -9.493 1.00 88.75 584 PHE A N 1
ATOM 4753 C CA . PHE A 1 584 ? 25.063 25.154 -10.393 1.00 88.75 584 PHE A CA 1
ATOM 4754 C C . PHE A 1 584 ? 25.456 26.603 -10.688 1.00 88.75 584 PHE A C 1
ATOM 4756 O O . PHE A 1 584 ? 25.354 27.017 -11.840 1.00 88.75 584 PHE A O 1
ATOM 4763 N N . GLU A 1 585 ? 25.994 27.329 -9.704 1.00 86.38 585 GLU A N 1
ATOM 4764 C CA . GLU A 1 585 ? 26.550 28.670 -9.912 1.00 86.38 585 GLU A CA 1
ATOM 4765 C C . GLU A 1 585 ? 27.699 28.646 -10.925 1.00 86.38 585 GLU A C 1
ATOM 4767 O O . GLU A 1 585 ? 27.689 29.403 -11.893 1.00 86.38 585 GLU A O 1
ATOM 4772 N N . GLU A 1 586 ? 28.663 27.738 -10.758 1.00 86.19 586 GLU A N 1
ATOM 4773 C CA . GLU A 1 586 ? 29.765 27.545 -11.706 1.00 86.19 586 GLU A CA 1
ATOM 4774 C C . GLU A 1 586 ? 29.268 27.157 -13.107 1.00 86.19 586 GLU A C 1
ATOM 4776 O O . GLU A 1 586 ? 29.871 27.550 -14.108 1.00 86.19 586 GLU A O 1
ATOM 4781 N N . LEU A 1 587 ? 28.180 26.387 -13.187 1.00 86.00 587 LEU A N 1
ATOM 4782 C CA . LEU A 1 587 ? 27.601 25.920 -14.443 1.00 86.00 587 LEU A CA 1
ATOM 4783 C C . LEU A 1 587 ? 26.874 27.036 -15.207 1.00 86.00 587 LEU A C 1
ATOM 4785 O O . LEU A 1 587 ? 26.898 27.029 -16.438 1.00 86.00 587 LEU A O 1
ATOM 4789 N N . THR A 1 588 ? 26.266 28.006 -14.520 1.00 85.00 588 THR A N 1
ATOM 4790 C CA . THR A 1 588 ? 25.497 29.093 -15.155 1.00 85.00 588 THR A CA 1
ATOM 4791 C C . THR A 1 588 ? 26.217 30.438 -15.219 1.00 85.00 588 THR A C 1
ATOM 4793 O O . THR A 1 588 ? 25.705 31.366 -15.851 1.00 85.00 588 THR A O 1
ATOM 4796 N N . ASN A 1 589 ? 27.382 30.573 -14.582 1.00 82.38 589 ASN A N 1
ATOM 4797 C CA . ASN A 1 589 ? 28.153 31.814 -14.588 1.00 82.38 589 ASN A CA 1
ATOM 4798 C C . ASN A 1 589 ? 28.735 32.116 -15.981 1.00 82.38 589 ASN A C 1
ATOM 4800 O O . ASN A 1 589 ? 29.123 31.210 -16.712 1.00 82.38 589 ASN A O 1
ATOM 4804 N N . THR A 1 590 ? 28.833 33.387 -16.367 1.00 74.38 590 THR A N 1
ATOM 4805 C CA . THR A 1 590 ? 29.408 33.764 -17.665 1.00 74.38 590 THR A CA 1
ATOM 4806 C C . THR A 1 590 ? 30.026 35.159 -17.640 1.00 74.38 590 THR A C 1
ATOM 4808 O O . THR A 1 590 ? 29.477 36.076 -17.032 1.00 74.38 590 THR A O 1
ATOM 4811 N N . ASP A 1 591 ? 31.147 35.313 -18.351 1.00 64.12 591 ASP A N 1
ATOM 4812 C CA . ASP A 1 591 ? 31.778 36.607 -18.659 1.00 64.12 591 ASP A CA 1
ATOM 4813 C C . ASP A 1 591 ? 31.311 37.164 -20.026 1.00 64.12 591 ASP A C 1
ATOM 4815 O O . ASP A 1 591 ? 31.766 38.218 -20.471 1.00 64.12 591 ASP A O 1
ATOM 4819 N N . ILE A 1 592 ? 30.445 36.428 -20.733 1.00 56.12 592 ILE A N 1
ATOM 4820 C CA . ILE A 1 592 ? 30.027 36.694 -22.114 1.00 56.12 592 ILE A CA 1
ATOM 4821 C C . ILE A 1 592 ? 28.723 37.502 -22.113 1.00 56.12 592 ILE A C 1
ATOM 4823 O O . ILE A 1 592 ? 27.776 37.182 -21.394 1.00 56.12 592 ILE A O 1
ATOM 4827 N N . ASP A 1 593 ? 28.669 38.543 -22.947 1.00 56.28 593 ASP A N 1
ATOM 4828 C CA . ASP A 1 593 ? 27.473 39.366 -23.155 1.00 56.28 593 ASP A CA 1
ATOM 4829 C C . ASP A 1 593 ? 26.298 38.495 -23.650 1.00 56.28 593 ASP A C 1
ATOM 4831 O O . ASP A 1 593 ? 26.443 37.710 -24.588 1.00 56.28 593 ASP A O 1
ATOM 4835 N N . GLN A 1 594 ? 25.117 38.649 -23.039 1.00 55.00 594 GLN A N 1
ATOM 4836 C CA . GLN A 1 594 ? 23.883 37.910 -23.357 1.00 55.00 594 GLN A CA 1
ATOM 4837 C C . GLN A 1 594 ? 23.457 38.030 -24.835 1.00 55.00 594 GLN A C 1
ATOM 4839 O O . GLN A 1 594 ? 22.666 37.221 -25.326 1.00 55.00 594 GLN A O 1
ATOM 4844 N N . THR A 1 595 ? 23.977 39.036 -25.543 1.00 54.75 595 THR A N 1
ATOM 4845 C CA . THR A 1 595 ? 23.766 39.274 -26.978 1.00 54.75 595 THR A CA 1
ATOM 4846 C C . THR A 1 595 ? 24.632 38.403 -27.896 1.00 54.75 595 THR A C 1
ATOM 4848 O O . THR A 1 595 ? 24.394 38.366 -29.104 1.00 54.75 595 THR A O 1
ATOM 4851 N N . HIS A 1 596 ? 25.606 37.665 -27.355 1.00 62.00 596 HIS A N 1
ATOM 4852 C CA . HIS A 1 596 ? 26.394 36.703 -28.117 1.00 62.00 596 HIS A CA 1
ATOM 4853 C C . HIS A 1 596 ? 25.500 35.552 -28.614 1.00 62.00 596 HIS A C 1
ATOM 4855 O O . HIS A 1 596 ? 24.722 34.960 -27.857 1.00 62.00 596 HIS A O 1
ATOM 4861 N N . SER A 1 597 ? 25.596 35.245 -29.909 1.00 59.66 597 SER A N 1
ATOM 4862 C CA . SER A 1 597 ? 24.849 34.174 -30.572 1.00 59.66 597 SER A CA 1
ATOM 4863 C C . SER A 1 597 ? 25.847 33.175 -31.154 1.00 59.66 597 SER A C 1
ATOM 4865 O O . SER A 1 597 ? 26.518 33.470 -32.144 1.00 59.66 597 SER A O 1
ATOM 4867 N N . SER A 1 598 ? 26.001 32.023 -30.496 1.00 75.88 598 SER A N 1
ATOM 4868 C CA . SER A 1 598 ? 26.761 30.889 -31.031 1.00 75.88 598 SER A CA 1
ATOM 4869 C C . SER A 1 598 ? 25.922 30.136 -32.075 1.00 75.88 598 SER A C 1
ATOM 4871 O O . SER A 1 598 ? 24.689 30.179 -32.045 1.00 75.88 598 SER A O 1
ATOM 4873 N N . GLU A 1 599 ? 26.572 29.418 -33.000 1.00 77.06 599 GLU A N 1
ATOM 4874 C CA . GLU A 1 599 ? 25.865 28.547 -33.958 1.00 77.06 599 GLU A CA 1
ATOM 4875 C C . GLU A 1 599 ? 25.012 27.492 -33.231 1.00 77.06 599 GLU A C 1
ATOM 4877 O O . GLU A 1 599 ? 23.897 27.188 -33.662 1.00 77.06 599 GLU A O 1
ATOM 4882 N N . PHE A 1 600 ? 25.494 27.002 -32.083 1.00 78.31 600 PHE A N 1
ATOM 4883 C CA . PHE A 1 600 ? 24.758 26.110 -31.191 1.00 78.31 600 PHE A CA 1
ATOM 4884 C C . PHE A 1 600 ? 23.506 26.782 -30.617 1.00 78.31 600 PHE A C 1
ATOM 4886 O O . PHE A 1 600 ? 22.402 26.275 -30.812 1.00 78.31 600 PHE A O 1
ATOM 4893 N N . LYS A 1 601 ? 23.636 27.965 -30.003 1.00 82.69 601 LYS A N 1
ATOM 4894 C CA . LYS A 1 601 ? 22.508 28.739 -29.465 1.00 82.69 601 LYS A CA 1
ATOM 4895 C C . LYS A 1 601 ? 21.448 29.016 -30.531 1.00 82.69 601 LYS A C 1
ATOM 4897 O O . LYS A 1 601 ? 20.273 28.765 -30.286 1.00 82.69 601 LYS A O 1
ATOM 4902 N N . ALA A 1 602 ? 21.848 29.459 -31.725 1.00 81.31 602 ALA A N 1
ATOM 4903 C CA . ALA A 1 602 ? 20.923 29.722 -32.830 1.00 81.31 602 ALA A CA 1
ATOM 4904 C C . ALA A 1 602 ? 20.205 28.446 -33.316 1.00 81.31 602 ALA A C 1
ATOM 4906 O O . ALA A 1 602 ? 19.009 28.474 -33.610 1.00 81.31 602 ALA A O 1
ATOM 4907 N N . SER A 1 603 ? 20.918 27.316 -33.372 1.00 80.69 603 SER A N 1
ATOM 4908 C CA . SER A 1 603 ? 20.353 26.011 -33.735 1.00 80.69 603 SER A CA 1
ATOM 4909 C C . SER A 1 603 ? 19.328 25.520 -32.708 1.00 80.69 603 SER A C 1
ATOM 4911 O O . SER A 1 603 ? 18.242 25.073 -33.080 1.00 80.69 603 SER A O 1
ATOM 4913 N N . ILE A 1 604 ? 19.645 25.638 -31.418 1.00 80.44 604 ILE A N 1
ATOM 4914 C CA . ILE A 1 604 ? 18.787 25.201 -30.313 1.00 80.44 604 ILE A CA 1
ATOM 4915 C C . ILE A 1 604 ? 17.572 26.124 -30.175 1.00 80.44 604 ILE A C 1
ATOM 4917 O O . ILE A 1 604 ? 16.454 25.630 -30.072 1.00 80.44 604 ILE A O 1
ATOM 4921 N N . ALA A 1 605 ? 17.751 27.446 -30.268 1.00 82.50 605 ALA A N 1
ATOM 4922 C CA . ALA A 1 605 ? 16.652 28.413 -30.235 1.00 82.50 605 ALA A CA 1
ATOM 4923 C C . ALA A 1 605 ? 15.628 28.143 -31.346 1.00 82.50 605 ALA A C 1
ATOM 4925 O O . ALA A 1 605 ? 14.428 28.135 -31.082 1.00 82.50 605 ALA A O 1
ATOM 4926 N N . LYS A 1 606 ? 16.096 27.835 -32.563 1.00 82.75 606 LYS A N 1
ATOM 4927 C CA . LYS A 1 606 ? 15.230 27.451 -33.685 1.00 82.75 606 LYS A CA 1
ATOM 4928 C C . LYS A 1 606 ? 14.472 26.145 -33.419 1.00 82.75 606 LYS A C 1
ATOM 4930 O O . LYS A 1 606 ? 13.274 26.065 -33.659 1.00 82.75 606 LYS A O 1
ATOM 4935 N N . GLN A 1 607 ? 15.157 25.119 -32.920 1.00 76.62 607 GLN A N 1
ATOM 4936 C CA . GLN A 1 607 ? 14.531 23.830 -32.607 1.00 76.62 607 GLN A CA 1
ATOM 4937 C C . GLN A 1 607 ? 13.494 23.942 -31.468 1.00 76.62 607 GLN A C 1
ATOM 4939 O O . GLN A 1 607 ? 12.447 23.290 -31.502 1.00 76.62 607 GLN A O 1
ATOM 4944 N N . ILE A 1 608 ? 13.750 24.806 -30.478 1.00 75.19 608 ILE A N 1
ATOM 4945 C CA . ILE A 1 608 ? 12.813 25.088 -29.386 1.00 75.19 608 ILE A CA 1
ATOM 4946 C C . ILE A 1 608 ? 11.623 25.918 -29.882 1.00 75.19 608 ILE A C 1
ATOM 4948 O O . ILE A 1 608 ? 10.496 25.607 -29.504 1.00 75.19 608 ILE A O 1
ATOM 4952 N N . SER A 1 609 ? 11.821 26.930 -30.735 1.00 77.69 609 SER A N 1
ATOM 4953 C CA . SER A 1 609 ? 10.718 27.755 -31.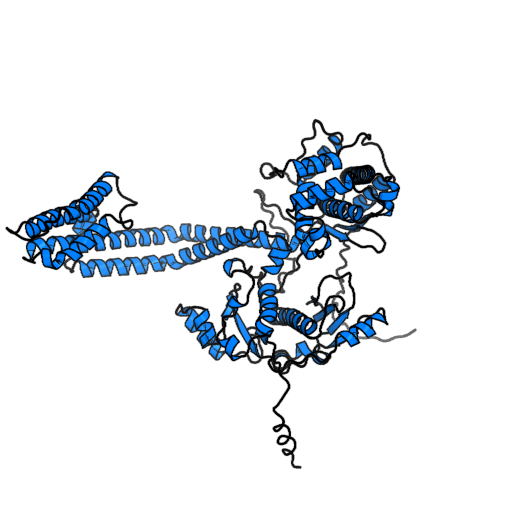262 1.00 77.69 609 SER A CA 1
ATOM 4954 C C . SER A 1 609 ? 9.797 26.997 -32.224 1.00 77.69 609 SER A C 1
ATOM 4956 O O . SER A 1 609 ? 8.605 27.280 -32.296 1.00 77.69 609 SER A O 1
ATOM 4958 N N . GLU A 1 610 ? 10.300 25.965 -32.907 1.00 73.25 610 GLU A N 1
ATOM 4959 C CA . GLU A 1 610 ? 9.466 25.013 -33.659 1.00 73.25 610 GLU A CA 1
ATOM 4960 C C . GLU A 1 610 ? 8.582 24.146 -32.732 1.00 73.25 610 GLU A C 1
ATOM 4962 O O . GLU A 1 610 ? 7.537 23.634 -33.149 1.00 73.25 610 GLU A O 1
ATOM 4967 N N . SER A 1 611 ? 8.969 24.016 -31.457 1.00 61.28 611 SER A N 1
ATOM 4968 C CA . SER A 1 611 ? 8.324 23.148 -30.465 1.00 61.28 611 SER A CA 1
ATOM 4969 C C . SER A 1 611 ? 7.441 23.904 -29.455 1.00 61.28 611 SER A C 1
ATOM 4971 O O . SER A 1 611 ? 6.410 23.367 -29.045 1.00 61.28 611 SER A O 1
ATOM 4973 N N . LEU A 1 612 ? 7.776 25.154 -29.103 1.00 62.16 612 LEU A N 1
ATOM 4974 C CA . LEU A 1 612 ? 7.081 26.010 -28.130 1.00 62.16 612 LEU A CA 1
ATOM 4975 C C . LEU A 1 612 ? 6.556 27.320 -28.755 1.00 62.16 612 LEU A C 1
ATOM 4977 O O . LEU A 1 612 ? 7.210 27.899 -29.613 1.00 62.16 612 LEU A O 1
ATOM 4981 N N . PRO A 1 613 ? 5.422 27.872 -28.279 1.00 54.38 613 PRO A N 1
ATOM 4982 C CA . PRO A 1 613 ? 4.756 29.023 -28.905 1.00 54.38 613 PRO A CA 1
ATOM 4983 C C . PRO A 1 613 ? 5.390 30.410 -28.641 1.00 54.38 613 PRO A C 1
ATOM 4985 O O . PRO A 1 613 ? 4.767 31.414 -28.979 1.00 54.38 613 PRO A O 1
ATOM 4988 N N . SER A 1 614 ? 6.574 30.511 -28.016 1.00 66.12 614 SER A N 1
ATOM 4989 C CA . SER A 1 614 ? 7.185 31.802 -27.639 1.00 66.12 614 SER A CA 1
ATOM 4990 C C . SER A 1 614 ? 8.676 31.889 -27.980 1.00 66.12 614 SER A C 1
ATOM 4992 O O . SER A 1 614 ? 9.513 31.270 -27.321 1.00 66.12 614 SER A O 1
ATOM 4994 N N . ASP A 1 615 ? 9.014 32.737 -28.955 1.00 70.69 615 ASP A N 1
ATOM 4995 C CA . ASP A 1 615 ? 10.391 32.961 -29.420 1.00 70.69 615 ASP A CA 1
ATOM 4996 C C . ASP A 1 615 ? 11.304 33.539 -28.329 1.00 70.69 615 ASP A C 1
ATOM 4998 O O . ASP A 1 615 ? 12.469 33.164 -28.222 1.00 70.69 615 ASP A O 1
ATOM 5002 N N . SER A 1 616 ? 10.780 34.413 -27.462 1.00 69.50 616 SER A N 1
ATOM 5003 C CA . SER A 1 616 ? 11.571 34.995 -26.367 1.00 69.50 616 SER A CA 1
ATOM 5004 C C . SER A 1 616 ? 11.958 33.957 -25.313 1.00 69.50 616 SER A C 1
ATOM 5006 O O . SER A 1 616 ? 12.986 34.082 -24.654 1.00 69.50 616 SER A O 1
ATOM 5008 N N . VAL A 1 617 ? 11.115 32.940 -25.135 1.00 66.38 617 VAL A N 1
ATOM 5009 C CA . VAL A 1 617 ? 11.351 31.828 -24.213 1.00 66.38 617 VAL A CA 1
ATOM 5010 C C . VAL A 1 617 ? 12.328 30.834 -24.828 1.00 66.38 617 VAL A C 1
ATOM 5012 O O . VAL A 1 617 ? 13.245 30.393 -24.142 1.00 66.38 617 VAL A O 1
ATOM 5015 N N . ALA A 1 618 ? 12.185 30.547 -26.123 1.00 73.88 618 ALA A N 1
ATOM 5016 C CA . ALA A 1 618 ? 13.136 29.728 -26.865 1.00 73.88 618 ALA A CA 1
ATOM 5017 C C . ALA A 1 618 ? 14.555 30.315 -26.807 1.00 73.88 618 ALA A C 1
ATOM 5019 O O . ALA A 1 618 ? 15.505 29.596 -26.502 1.00 73.88 618 ALA A O 1
ATOM 5020 N N . GLU A 1 619 ? 14.686 31.629 -26.998 1.00 80.75 619 GLU A N 1
ATOM 5021 C CA . GLU A 1 619 ? 15.963 32.343 -26.909 1.00 80.75 619 GLU A CA 1
ATOM 5022 C C . GLU A 1 619 ? 16.553 32.305 -25.490 1.00 80.75 619 GLU A C 1
ATOM 5024 O O . GLU A 1 619 ? 17.756 32.094 -25.311 1.00 80.75 619 GLU A O 1
ATOM 5029 N N . ALA A 1 620 ? 15.713 32.463 -24.462 1.00 76.00 620 ALA A N 1
ATOM 5030 C CA . ALA A 1 620 ? 16.144 32.395 -23.069 1.00 76.00 620 ALA A CA 1
ATOM 5031 C C . ALA A 1 620 ? 16.631 30.987 -22.689 1.00 76.00 620 ALA A C 1
ATOM 5033 O O . ALA A 1 620 ? 17.738 30.842 -22.169 1.00 76.00 620 ALA A O 1
ATOM 5034 N N . SER A 1 621 ? 15.853 29.947 -22.999 1.00 78.81 621 SER A N 1
ATOM 5035 C CA . SER A 1 621 ? 16.225 28.550 -22.753 1.00 78.81 621 SER A CA 1
ATOM 5036 C C . SER A 1 621 ? 17.490 28.157 -23.519 1.00 78.81 621 SER A C 1
ATOM 5038 O O . SER A 1 621 ? 18.395 27.564 -22.933 1.00 78.81 621 SER A O 1
ATOM 5040 N N . ALA A 1 622 ? 17.604 28.543 -24.795 1.00 83.56 622 ALA A N 1
ATOM 5041 C CA . ALA A 1 622 ? 18.793 28.288 -25.606 1.00 83.56 622 ALA A CA 1
ATOM 5042 C C . ALA A 1 622 ? 20.040 28.993 -25.055 1.00 83.56 622 ALA A C 1
ATOM 5044 O O . ALA A 1 622 ? 21.121 28.413 -25.066 1.00 83.56 622 ALA A O 1
ATOM 5045 N N . THR A 1 623 ? 19.896 30.211 -24.522 1.00 84.12 623 THR A N 1
ATOM 5046 C CA . THR A 1 623 ? 21.004 30.939 -23.882 1.00 84.12 623 THR A CA 1
ATOM 5047 C C . THR A 1 623 ? 21.502 30.221 -22.626 1.00 84.12 623 THR A C 1
ATOM 5049 O O . THR A 1 623 ? 22.708 30.100 -22.433 1.00 84.12 623 THR A O 1
ATOM 5052 N N . ILE A 1 624 ? 20.596 29.710 -21.785 1.00 83.06 624 ILE A N 1
ATOM 5053 C CA . ILE A 1 624 ? 20.964 28.957 -20.574 1.00 83.06 624 ILE A CA 1
ATOM 5054 C C . ILE A 1 624 ? 21.705 27.668 -20.949 1.00 83.06 624 ILE A C 1
ATOM 5056 O O . ILE A 1 624 ? 22.770 27.388 -20.398 1.00 83.06 624 ILE A O 1
ATOM 5060 N N . LEU A 1 625 ? 21.170 26.915 -21.913 1.00 85.94 625 LEU A N 1
ATOM 5061 C CA . LEU A 1 625 ? 21.782 25.691 -22.435 1.00 85.94 625 LEU A CA 1
ATOM 5062 C C . LEU A 1 625 ? 23.183 25.945 -23.011 1.00 85.94 625 LEU A C 1
ATOM 5064 O O . LEU A 1 625 ? 24.118 25.231 -22.658 1.00 85.94 625 LEU A O 1
ATOM 5068 N N . ASP A 1 626 ? 23.339 26.970 -23.852 1.00 86.62 626 ASP A N 1
ATOM 5069 C CA . ASP A 1 626 ? 24.613 27.346 -24.482 1.00 86.62 626 ASP A CA 1
ATOM 5070 C C . ASP A 1 626 ? 25.690 27.683 -23.442 1.00 86.62 626 ASP A C 1
ATOM 5072 O O . ASP A 1 626 ? 26.816 27.198 -23.527 1.00 86.62 626 ASP A O 1
ATOM 5076 N N . ILE A 1 627 ? 25.333 28.437 -22.401 1.00 86.12 627 ILE A N 1
ATOM 5077 C CA . ILE A 1 627 ? 26.266 28.803 -21.327 1.00 86.12 627 ILE A CA 1
ATOM 5078 C C . ILE A 1 627 ? 26.692 27.579 -20.518 1.00 86.12 627 ILE A C 1
ATOM 5080 O O . ILE A 1 627 ? 27.885 27.391 -20.280 1.00 86.12 627 ILE A O 1
ATOM 5084 N N . CYS A 1 628 ? 25.747 26.707 -20.157 1.00 88.62 628 CYS A N 1
ATOM 5085 C CA . CYS A 1 628 ? 26.066 25.465 -19.454 1.00 88.62 628 CYS A CA 1
ATOM 5086 C C . CYS A 1 628 ? 27.006 24.583 -20.293 1.00 88.62 628 CYS A C 1
ATOM 5088 O O . CYS A 1 628 ? 27.989 24.053 -19.776 1.00 88.62 628 CYS A O 1
ATOM 5090 N N . TYR A 1 629 ? 26.765 24.489 -21.603 1.00 87.62 629 TYR A N 1
ATOM 5091 C CA . TYR A 1 629 ? 27.627 23.765 -22.541 1.00 87.62 629 TYR A CA 1
ATOM 5092 C C . TYR A 1 629 ? 29.042 24.347 -22.615 1.00 87.62 629 TYR A C 1
ATOM 5094 O O . TYR A 1 629 ? 30.027 23.608 -22.535 1.00 87.62 629 TYR A O 1
ATOM 5102 N N . GLN A 1 630 ? 29.165 25.670 -22.729 1.00 86.62 630 GLN A N 1
ATOM 5103 C CA . GLN A 1 630 ? 30.458 26.354 -22.775 1.00 86.62 630 GLN A CA 1
ATOM 5104 C C . GLN A 1 630 ? 31.235 26.194 -21.465 1.00 86.62 630 GLN A C 1
ATOM 5106 O O . GLN A 1 630 ? 32.450 25.976 -21.487 1.00 86.62 630 GLN A O 1
ATOM 5111 N N . ASN A 1 631 ? 30.546 26.237 -20.325 1.00 89.12 631 ASN A N 1
ATOM 5112 C CA . ASN A 1 631 ? 31.165 26.034 -19.022 1.00 89.12 631 ASN A CA 1
ATOM 5113 C C . ASN A 1 631 ? 31.621 24.592 -18.823 1.00 89.12 631 ASN A C 1
ATOM 5115 O O . ASN A 1 631 ? 32.753 24.384 -18.388 1.00 89.12 631 ASN A O 1
ATOM 5119 N N . ILE A 1 632 ? 30.828 23.597 -19.229 1.00 89.62 632 ILE A N 1
ATOM 5120 C CA . ILE A 1 632 ? 31.267 22.194 -19.224 1.00 89.62 632 ILE A CA 1
ATOM 5121 C C . ILE A 1 632 ? 32.495 22.011 -20.135 1.00 89.62 632 ILE A C 1
ATOM 5123 O O . ILE A 1 632 ? 33.447 21.331 -19.750 1.00 89.62 632 ILE A O 1
ATOM 5127 N N . ALA A 1 633 ? 32.544 22.676 -21.296 1.00 88.19 633 ALA A N 1
ATOM 5128 C CA . ALA A 1 633 ? 33.719 22.657 -22.173 1.00 88.19 633 ALA A CA 1
ATOM 5129 C C . ALA A 1 633 ? 34.968 23.219 -21.494 1.00 88.19 633 ALA A C 1
ATOM 5131 O O . ALA A 1 633 ? 36.016 22.566 -21.485 1.00 88.19 633 ALA A O 1
ATOM 5132 N N . LYS A 1 634 ? 34.842 24.385 -20.854 1.00 88.81 634 LYS A N 1
ATOM 5133 C CA . LYS A 1 634 ? 35.920 25.015 -20.084 1.00 88.81 634 LYS A CA 1
ATOM 5134 C C . LYS A 1 634 ? 36.393 24.110 -18.947 1.00 88.81 634 LYS A C 1
ATOM 5136 O O . LYS A 1 634 ? 37.593 23.907 -18.793 1.00 88.81 634 LYS A O 1
ATOM 5141 N N . GLN A 1 635 ? 35.466 23.518 -18.196 1.00 90.25 635 GLN A N 1
ATOM 5142 C CA . GLN A 1 635 ? 35.767 22.607 -17.090 1.00 90.25 635 GLN A CA 1
ATOM 5143 C C . GLN A 1 635 ? 36.454 21.313 -17.548 1.00 90.25 635 GLN A C 1
ATOM 5145 O O . GLN A 1 635 ? 37.227 20.727 -16.790 1.00 90.25 635 GLN A O 1
ATOM 5150 N N . ALA A 1 636 ? 36.197 20.883 -18.784 1.00 88.88 636 ALA A N 1
ATOM 5151 C CA . ALA A 1 636 ? 36.830 19.735 -19.422 1.00 88.88 636 ALA A CA 1
ATOM 5152 C C . ALA A 1 636 ? 38.128 20.084 -20.179 1.00 88.88 636 ALA A C 1
ATOM 5154 O O . ALA A 1 636 ? 38.712 19.206 -20.811 1.00 88.88 636 ALA A O 1
ATOM 5155 N N . ASN A 1 637 ? 38.588 21.344 -20.155 1.00 88.88 637 ASN A N 1
ATOM 5156 C CA . ASN A 1 637 ? 39.697 21.839 -20.983 1.00 88.88 637 ASN A CA 1
ATOM 5157 C C . ASN A 1 637 ? 39.518 21.533 -22.488 1.00 88.88 637 ASN A C 1
ATOM 5159 O O . ASN A 1 637 ? 40.488 21.259 -23.200 1.00 88.88 637 ASN A O 1
ATOM 5163 N N . LYS A 1 638 ? 38.275 21.572 -22.981 1.00 86.00 638 LYS A N 1
ATOM 5164 C CA . LYS A 1 638 ? 37.925 21.412 -24.397 1.00 86.00 638 LYS A CA 1
ATOM 5165 C C . LYS A 1 638 ? 37.363 22.719 -24.964 1.00 86.00 638 LYS A C 1
ATOM 5167 O O . LYS A 1 638 ? 36.885 23.590 -24.242 1.00 86.00 638 LYS A O 1
ATOM 5172 N N . THR A 1 639 ? 37.407 22.859 -26.284 1.00 85.75 639 THR A N 1
ATOM 5173 C CA . THR A 1 639 ? 36.686 23.937 -26.978 1.00 85.75 639 THR A CA 1
ATOM 5174 C C . THR A 1 639 ? 35.181 23.629 -27.036 1.00 85.75 639 THR A C 1
ATOM 5176 O O . THR A 1 639 ? 34.822 22.449 -27.072 1.00 85.75 639 THR A O 1
ATOM 5179 N N . PRO A 1 640 ? 34.292 24.643 -27.103 1.00 80.00 640 PRO A N 1
ATOM 5180 C CA . PRO A 1 640 ? 32.847 24.425 -27.240 1.00 80.00 640 PRO A CA 1
ATOM 5181 C C . PRO A 1 640 ? 32.492 23.490 -28.401 1.00 80.00 640 PRO A C 1
ATOM 5183 O O . PRO A 1 640 ? 31.777 22.514 -28.211 1.00 80.00 640 PRO A O 1
ATOM 5186 N N . LYS A 1 641 ? 33.140 23.674 -29.559 1.00 81.06 641 LYS A N 1
ATOM 5187 C CA . LYS A 1 641 ? 32.962 22.814 -30.735 1.00 81.06 641 LYS A CA 1
ATOM 5188 C C . LYS A 1 641 ? 33.285 21.336 -30.474 1.00 81.06 641 LYS A C 1
ATOM 5190 O O . LYS A 1 641 ? 32.572 20.458 -30.943 1.00 81.06 641 LYS A O 1
ATOM 5195 N N . GLN A 1 642 ? 34.333 21.046 -29.700 1.00 83.44 642 GLN A N 1
ATOM 5196 C CA . GLN A 1 642 ? 34.674 19.665 -29.336 1.00 83.44 642 GLN A CA 1
ATOM 5197 C C . GLN A 1 642 ? 33.638 19.036 -28.397 1.00 83.44 642 GLN A C 1
ATOM 5199 O O . GLN A 1 642 ? 33.411 17.834 -28.472 1.00 83.44 642 GLN A O 1
ATOM 5204 N N . ILE A 1 643 ? 33.014 19.820 -27.514 1.00 82.75 643 ILE A N 1
ATOM 5205 C CA . ILE A 1 643 ? 31.903 19.347 -26.675 1.00 82.75 643 ILE A CA 1
ATOM 5206 C C . ILE A 1 643 ? 30.637 19.152 -27.507 1.00 82.75 643 ILE A C 1
ATOM 5208 O O . ILE A 1 643 ? 29.973 18.139 -27.337 1.00 82.75 643 ILE A O 1
ATOM 5212 N N . GLU A 1 644 ? 30.321 20.051 -28.436 1.00 81.00 644 GLU A N 1
ATOM 5213 C CA . GLU A 1 644 ? 29.162 19.924 -29.334 1.00 81.00 644 GLU A CA 1
ATOM 5214 C C . GLU A 1 644 ? 29.243 18.675 -30.233 1.00 81.00 644 GLU A C 1
ATOM 5216 O O . GLU A 1 644 ? 28.237 17.994 -30.456 1.00 81.00 644 GLU A O 1
ATOM 5221 N N . GLU A 1 645 ? 30.445 18.340 -30.712 1.00 82.12 645 GLU A N 1
ATOM 5222 C CA . GLU A 1 645 ? 30.712 17.121 -31.487 1.00 82.12 645 GLU A CA 1
ATOM 5223 C C . GLU A 1 645 ? 30.569 15.842 -30.642 1.00 82.12 645 GLU A C 1
ATOM 5225 O O . GLU A 1 645 ? 30.164 14.806 -31.166 1.00 82.12 645 GLU A O 1
ATOM 5230 N N . LEU A 1 646 ? 30.869 15.908 -29.339 1.00 81.56 646 LEU A N 1
ATOM 5231 C CA . LEU A 1 646 ? 30.720 14.781 -28.409 1.00 81.56 646 LEU A CA 1
ATOM 5232 C C . LEU A 1 646 ? 29.286 14.631 -27.883 1.00 81.56 646 LEU A C 1
ATOM 5234 O O . LEU A 1 646 ? 28.815 13.515 -27.684 1.00 81.56 646 LEU A O 1
ATOM 5238 N N . PHE A 1 647 ? 28.593 15.749 -27.673 1.00 84.62 647 PHE A N 1
ATOM 5239 C CA . PHE A 1 647 ? 27.330 15.830 -26.943 1.00 84.62 647 PHE A CA 1
ATOM 5240 C C . PHE A 1 647 ? 26.244 16.533 -27.761 1.00 84.62 647 PHE A C 1
ATOM 5242 O O . PHE A 1 647 ? 25.599 17.477 -27.302 1.00 84.62 647 PHE A O 1
ATOM 5249 N N . THR A 1 648 ? 26.051 16.082 -29.000 1.00 82.62 648 THR A N 1
ATOM 5250 C CA . THR A 1 648 ? 25.085 16.670 -29.936 1.00 82.62 648 THR A CA 1
ATOM 5251 C C . THR A 1 648 ? 23.642 16.527 -29.435 1.00 82.62 648 THR A C 1
ATOM 5253 O O . THR A 1 648 ? 23.221 15.419 -29.099 1.00 82.62 648 THR A O 1
ATOM 5256 N N . LEU A 1 649 ? 22.865 17.617 -29.452 1.00 78.75 649 LEU A N 1
ATOM 5257 C CA . LEU A 1 649 ? 21.463 17.646 -29.010 1.00 78.75 649 LEU A CA 1
ATOM 5258 C C . LEU A 1 649 ? 20.466 17.736 -30.163 1.00 78.75 649 LEU A C 1
ATOM 5260 O O . LEU A 1 649 ? 20.726 18.389 -31.176 1.00 78.75 649 LEU A O 1
ATOM 5264 N N . ARG A 1 650 ? 19.292 17.126 -29.978 1.00 78.88 650 ARG A N 1
ATOM 5265 C CA . ARG A 1 650 ? 18.125 17.290 -30.858 1.00 78.88 650 ARG A CA 1
ATOM 5266 C C . ARG A 1 650 ? 16.857 17.527 -30.052 1.00 78.88 650 ARG A C 1
ATOM 5268 O O . ARG A 1 650 ? 16.683 16.902 -29.011 1.00 78.88 650 ARG A O 1
ATOM 5275 N N . PHE A 1 651 ? 15.958 18.353 -30.576 1.00 73.75 651 PHE A N 1
ATOM 5276 C CA . PHE A 1 651 ? 14.598 18.490 -30.057 1.00 73.75 651 PHE A CA 1
ATOM 5277 C C . PHE A 1 651 ? 13.604 17.926 -31.061 1.00 73.75 651 PHE A C 1
ATOM 5279 O O . PHE A 1 651 ? 13.715 18.173 -32.263 1.00 73.75 651 PHE A O 1
ATOM 5286 N N . GLU A 1 652 ? 12.622 17.180 -30.571 1.00 72.19 652 GLU A N 1
ATOM 5287 C CA . GLU A 1 652 ? 11.495 16.734 -31.380 1.00 72.19 652 GLU A CA 1
ATOM 5288 C C . GLU A 1 652 ? 10.177 17.013 -30.668 1.00 72.19 652 GLU A C 1
ATOM 5290 O O . GLU A 1 652 ? 10.041 16.819 -29.461 1.00 72.19 652 GLU A O 1
ATOM 5295 N N . LYS A 1 653 ? 9.190 17.444 -31.452 1.00 60.31 653 LYS A N 1
ATOM 5296 C CA . LYS A 1 653 ? 7.810 17.555 -31.004 1.00 60.31 653 LYS A CA 1
ATOM 5297 C C . LYS A 1 653 ? 7.115 16.213 -31.191 1.00 60.31 653 LYS A C 1
ATOM 5299 O O . LYS A 1 653 ? 7.162 15.636 -32.280 1.00 60.31 653 LYS A O 1
ATOM 5304 N N . GLU A 1 654 ? 6.448 15.733 -30.153 1.00 53.00 654 GLU A N 1
ATOM 5305 C CA . GLU A 1 654 ? 5.624 14.533 -30.240 1.00 53.00 654 GLU A CA 1
ATOM 5306 C C . GLU A 1 654 ? 4.463 14.790 -31.224 1.00 53.00 654 GLU A C 1
ATOM 5308 O O . GLU A 1 654 ? 3.594 15.630 -30.989 1.00 53.00 654 GLU A O 1
ATOM 5313 N N . ASN A 1 655 ? 4.481 14.135 -32.391 1.00 39.44 655 ASN A N 1
ATOM 5314 C CA . ASN A 1 655 ? 3.414 14.276 -33.382 1.00 39.44 655 ASN A CA 1
ATOM 5315 C C . ASN A 1 655 ? 2.197 13.452 -32.946 1.00 39.44 655 ASN A C 1
ATOM 5317 O O . ASN A 1 655 ? 2.277 12.223 -32.922 1.00 39.44 655 ASN A O 1
ATOM 5321 N N . ASP A 1 656 ? 1.053 14.113 -32.732 1.00 35.56 656 ASP A N 1
ATOM 5322 C CA . ASP A 1 656 ? -0.274 13.501 -32.554 1.00 35.56 656 ASP A CA 1
ATOM 5323 C C . ASP A 1 656 ? -0.717 12.730 -33.815 1.00 35.56 656 ASP A C 1
ATOM 5325 O O . ASP A 1 656 ? -1.613 13.121 -34.563 1.00 35.56 656 ASP A O 1
ATOM 5329 N N . SER A 1 657 ? -0.084 11.591 -34.081 1.00 26.81 657 SER A N 1
ATOM 5330 C CA . SER A 1 657 ? -0.484 10.641 -35.119 1.00 26.81 657 SER A CA 1
ATOM 5331 C C . SER A 1 657 ? -1.316 9.530 -34.493 1.00 26.81 657 SER A C 1
ATOM 5333 O O . SER A 1 657 ? -0.980 8.348 -34.556 1.00 26.81 657 SER A O 1
ATOM 5335 N N . ILE A 1 658 ? -2.448 9.901 -33.894 1.00 26.77 658 ILE A N 1
ATOM 5336 C CA . ILE A 1 658 ? -3.549 8.956 -33.729 1.00 26.77 658 ILE A CA 1
ATOM 5337 C C . ILE A 1 658 ? -4.044 8.650 -35.144 1.00 26.77 658 ILE A C 1
ATOM 5339 O O . ILE A 1 658 ? -4.615 9.515 -35.809 1.00 26.77 658 ILE A O 1
ATOM 5343 N N . HIS A 1 659 ? -3.837 7.418 -35.611 1.00 26.30 659 HIS A N 1
ATOM 5344 C CA . HIS A 1 659 ? -4.537 6.878 -36.773 1.00 26.30 659 HIS A CA 1
ATOM 5345 C C . HIS A 1 659 ? -6.055 7.047 -36.574 1.00 26.30 659 HIS A C 1
ATOM 5347 O O . HIS A 1 659 ? -6.725 6.213 -35.969 1.00 26.30 659 HIS A O 1
ATOM 5353 N N . LYS A 1 660 ? -6.616 8.134 -37.113 1.00 28.50 660 LYS A N 1
ATOM 5354 C CA . LYS A 1 660 ? -8.027 8.229 -37.487 1.00 28.50 660 LYS A CA 1
ATOM 5355 C C . LYS A 1 660 ? -8.220 7.408 -38.763 1.00 28.50 660 LYS A C 1
ATOM 5357 O O . LYS A 1 660 ? -8.371 7.968 -39.845 1.00 28.50 660 LYS A O 1
ATOM 5362 N N . GLU A 1 661 ? -8.226 6.082 -38.657 1.00 27.02 661 GLU A N 1
ATOM 5363 C CA . GLU A 1 661 ? -8.932 5.286 -39.661 1.00 27.02 661 GLU A CA 1
ATOM 5364 C C . GLU A 1 661 ? -10.425 5.358 -39.344 1.00 27.02 661 GLU A C 1
ATOM 5366 O O . GLU A 1 661 ? -10.925 4.818 -38.356 1.00 27.02 661 GLU A O 1
ATOM 5371 N N . GLY A 1 662 ? -11.127 6.138 -40.164 1.00 26.58 662 GLY A N 1
ATOM 5372 C CA . GLY A 1 662 ? -12.564 6.315 -40.090 1.00 26.58 662 GLY A CA 1
ATOM 5373 C C . GLY A 1 662 ? -1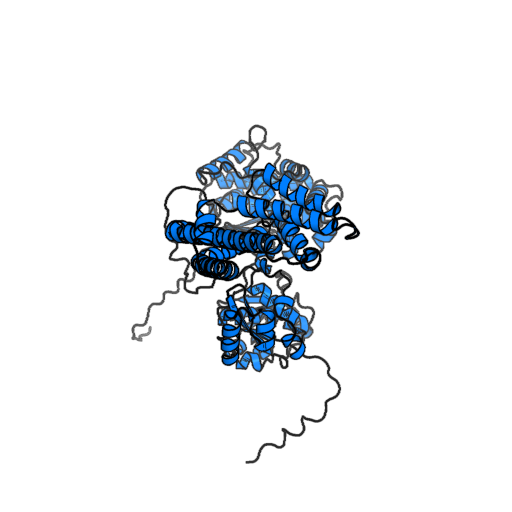3.292 4.998 -40.328 1.00 26.58 662 GLY A C 1
ATOM 5374 O O . GLY A 1 662 ? -13.286 4.450 -41.427 1.00 26.58 662 GLY A O 1
ATOM 5375 N N . ILE A 1 663 ? -14.011 4.538 -39.309 1.00 23.66 663 ILE A N 1
ATOM 5376 C CA . ILE A 1 663 ? -15.071 3.551 -39.478 1.00 23.66 663 ILE A CA 1
ATOM 5377 C C . ILE A 1 663 ? -16.213 4.240 -40.238 1.00 23.66 663 ILE A C 1
ATOM 5379 O O . ILE A 1 663 ? -17.004 4.985 -39.665 1.00 23.66 663 ILE A O 1
ATOM 5383 N N . THR A 1 664 ? -16.306 3.988 -41.544 1.00 24.56 664 THR A N 1
ATOM 5384 C CA . THR A 1 664 ? -17.549 4.155 -42.310 1.00 24.56 664 THR A CA 1
ATOM 5385 C C . THR A 1 664 ? -18.077 2.770 -42.675 1.00 24.56 664 THR A C 1
ATOM 5387 O O . THR A 1 664 ? -17.438 2.007 -43.394 1.00 24.56 664 THR A O 1
ATOM 5390 N N . PHE A 1 665 ? -19.246 2.425 -42.133 1.00 23.44 665 PHE A N 1
ATOM 5391 C CA . PHE A 1 665 ? -19.947 1.165 -42.394 1.00 23.44 665 PHE A CA 1
ATOM 5392 C C . PHE A 1 665 ? -20.578 1.129 -43.808 1.00 23.44 665 PHE A C 1
ATOM 5394 O O . PHE A 1 665 ? -20.779 2.171 -44.436 1.00 23.44 665 PHE A O 1
ATOM 5401 N N . PRO A 1 666 ? -20.872 -0.070 -44.348 1.00 27.16 666 PRO A N 1
ATOM 5402 C CA . PRO A 1 666 ? -20.729 -0.382 -45.765 1.00 27.16 666 PRO A CA 1
ATOM 5403 C C . PRO A 1 666 ? -21.942 0.031 -46.603 1.00 27.16 666 PRO A C 1
ATOM 5405 O O . PRO A 1 666 ? -23.091 -0.188 -46.218 1.00 27.16 666 PRO A O 1
ATOM 5408 N N . LYS A 1 667 ? -21.694 0.497 -47.834 1.00 25.69 667 LYS A N 1
ATOM 5409 C CA . LYS A 1 667 ? -22.694 0.472 -48.910 1.00 25.69 667 LYS A CA 1
ATOM 5410 C C . LYS A 1 667 ? -22.171 -0.298 -50.124 1.00 25.69 667 LYS A C 1
ATOM 5412 O O . LYS A 1 667 ? -21.104 -0.047 -50.663 1.00 25.69 667 LYS A O 1
ATOM 5417 N N . LYS A 1 668 ? -22.979 -1.293 -50.485 1.00 25.39 668 LYS A N 1
ATOM 5418 C CA . LYS A 1 668 ? -22.891 -2.237 -51.603 1.00 25.39 668 LYS A CA 1
ATOM 5419 C C . LYS A 1 668 ? -22.696 -1.582 -52.981 1.00 25.39 668 LYS A C 1
ATOM 5421 O O . LYS A 1 668 ? -23.410 -0.634 -53.281 1.00 25.39 668 LYS A O 1
ATOM 5426 N N . LYS A 1 669 ? -21.967 -2.327 -53.840 1.00 23.78 669 LYS A N 1
ATOM 5427 C CA . LYS A 1 669 ? -21.965 -2.356 -55.330 1.00 23.78 669 LYS A CA 1
ATOM 5428 C C . LYS A 1 669 ? -21.442 -1.052 -55.982 1.00 23.78 669 LYS A C 1
ATOM 5430 O O . LYS A 1 669 ? -21.789 0.026 -55.548 1.00 23.78 669 LYS A O 1
ATOM 5435 N N . VAL A 1 670 ? -20.609 -1.040 -57.024 1.00 22.89 670 VAL A N 1
ATOM 5436 C CA . VAL A 1 670 ? -20.638 -1.761 -58.307 1.00 22.89 670 VAL A CA 1
ATOM 5437 C C . VAL A 1 670 ? -19.216 -1.740 -58.912 1.00 22.89 670 VAL A C 1
ATOM 5439 O O . VAL A 1 670 ? -18.487 -0.766 -58.782 1.00 22.89 670 VAL A O 1
ATOM 5442 N N . LYS A 1 671 ? -18.853 -2.837 -59.579 1.00 24.25 671 LYS A N 1
ATOM 5443 C CA . LYS A 1 671 ? -17.709 -3.029 -60.488 1.00 24.25 671 LYS A CA 1
ATOM 5444 C C . LYS A 1 671 ? -17.797 -2.058 -61.679 1.00 24.25 671 LYS A C 1
ATOM 5446 O O . LYS A 1 671 ? -18.885 -1.977 -62.221 1.00 24.25 671 LYS A O 1
ATOM 5451 N N . ILE A 1 672 ? -16.706 -1.450 -62.150 1.00 22.84 672 ILE A N 1
ATOM 5452 C CA . ILE A 1 672 ? -16.350 -1.326 -63.585 1.00 22.84 672 ILE A CA 1
ATOM 5453 C C . ILE A 1 672 ? -14.930 -0.746 -63.707 1.00 22.84 672 ILE A C 1
ATOM 5455 O O . ILE A 1 672 ? -14.570 0.234 -63.067 1.00 22.84 672 ILE A O 1
ATOM 5459 N N . THR A 1 673 ? -14.166 -1.443 -64.536 1.00 24.81 673 THR A N 1
ATOM 5460 C CA . THR A 1 673 ? -12.812 -1.231 -65.053 1.00 24.81 673 THR A CA 1
ATOM 5461 C C . THR A 1 673 ? -12.763 -0.094 -66.081 1.00 24.81 673 THR A C 1
ATOM 5463 O O . THR A 1 673 ? -13.679 -0.032 -66.898 1.00 24.81 673 THR A O 1
ATOM 5466 N N . ILE A 1 674 ? -11.687 0.703 -66.104 1.00 32.97 674 ILE A N 1
ATOM 5467 C CA . ILE A 1 674 ? -10.692 0.762 -67.202 1.00 32.97 674 ILE A CA 1
ATOM 5468 C C . ILE A 1 674 ? -9.322 0.880 -66.545 1.00 32.97 674 ILE A C 1
ATOM 5470 O O . ILE A 1 674 ? -9.189 1.767 -65.673 1.00 32.97 674 ILE A O 1
#

Radius of gyration: 36.05 Å; Cα contacts (8 Å, |Δi|>4): 812; chains: 1; bounding box: 78×93×134 Å

Secondary structure (DSSP, 8-state):
----SGGGSSSS--SS------EEEEETTSTT--HHHHHHHHHHHHTT--HHHHHHHHS-EE-TTS-EEEEEE-TT-EE---HHHHHHHHTTSSS-EEEEHHHHEE-HHHHHH-GGGGG-EEEEE--TT---SEEEETTTTEEEEEGGG--SHHHHHHHHHHHHHHHHHHHHT-------SHHHHHHHHHHHHHHHHHHHHHHHHHHHHTHHHHHHHHHHHHHHHHHHHHHHHHHHHHHHHS---GGGGHHHHHHHHHHHHSTTSSSSS-HHHHHHHHHHHHHGGG--SS-GGGHHHHHHHHHHHHHHHHHHHTS-HHHHHHHHH--S-HHHHHHHHHHHHHHHHHHTHHHHHHHHHHHHHHHHHHHHTT--HHHHHHHBHHHHHHHHHHHHTT--HHHHHHS-GGGS-SS-GGG-BPPPP--TT--TTS--------S--------EEEEE-SSS-SEEEEE-TT--HHHHHHHHHHHHHHHHHHHHH-TTS-TT-HHHHHHHHHHHHHTS-HHHHHH--HHHHHHHHHHHHHHHHHHHHH--TTSSTTHHHHHHHHHHHHHH-TT--S-------HHHHHHHHHHH--SS-TT---HHHHHHHHHHHTTSS-HHHHHHHHHHHHHHHHHHHHHTT--HHHHHHHS-EEEEE---------------------

Sequence (674 aa):
MYPLLLLKKVFYNLNKMEKAKYNLFVSANAKYAPLEQLEKAKNLAESGELDKDIHKETGWFQGKDNKWMFEISDNKAEFHVHMETVRKELFQKDSAYVYTVKDLLSHPTLFMVYPHLQWFKLYIINNPRFEYKGSFTEKDSRIILNAAHLASGEEALSTLLHELQHAVQHHEGLSSGSNPNVTTAEATKALISEKVSSSARAANEWVLNNSALIDSASKARDIARYASLYSSYIRLASYIHSGTKLTSVCNHIRREAAQLSGSLFSAEYEDSRRDEAMQLDIDWYNLPRSNYNNKREQFLQSFILRLADLYSKRIPPHILQEFADDARKPSTIKINKQNESFKRNNDIAPLKELNEKTAELESLRKAHLQASPLDIYFHTEGEVWARATQKRANLSDSDRSESYPYTSVDVEKHKIIPSPPTDANVRWNNLELFSPEIDGTIININKGYVEFSNNNAFAKIILNSASDASTIIHEAGHIFLEMYSELNKDTSIDSNSAARENFKKITEWFGISEQKWFSMNHLEKEPYHEKFACAFEDYIKTKDSQEHPLASVFNNFKNWLTTIYQTVNARFKMSKDEKIHDLFEELTNTDIDQTHSSEFKASIAKQISESLPSDSVAEASATILDICYQNIAKQANKTPKQIEELFTLRFEKENDSIHKEGITFPKKKVKITI

Mean predicted aligned error: 18.93 Å

pLDDT: mean 73.33, std 19.8, range [21.34, 97.25]

Foldseek 3Di:
DDDPDVVPPVPPDPDDDDDWWFKAKAAPLFPDDPVVLVVVLVVCVVVVHDQLVSCLRRQWGAAPLRGIIHMDTQRVKDFPDWLVVVVVVQVVDVDKDWDQCLVGIDGVRCCVRVVPSRGQIETEHADVQPVDQWDADDVRSHIYGHSVNAPGPLSNVLRVLLNVNQVNCVVRLAFHFDDLDPQRLVVLLVVLVVLLVVLVVVLVVCCVVCVVLVVQLVVLVVLLVLLVLLLLLVVLVCCLVVVHQLVVCVVVLLVLLVCCQDPVPQPPDDPVLNVLSVVLNVCVVVQDPDCVVPSNVVSSNVSSVSSSVSSLVSHDPVSSVVLVPDPDRSVVSSVVSVVSSVVSVVVCVVSVVSVVSSVLSVLLSVLSVLPRSNRSSCLESSNQSSQLSSQCRRDDPVRSSNDDSVVSGPDDSSNRRRHDRPPVPPPVPPPPDDDDDDDDDDDDDPAWEKDADPPPFRIEIEGEPNHDLLSLLLRLQLLLLVLLLVLCVDPVFDPPFLSVVLNQLLCVVVVHGNVVVVVDDPSRCRSSSNVRSVLRSLLLQPDQQPPALCSVLSCVSNVVVCVVVVDDDDDRDHDPDVSSSVSSSLLQHDPDHLPDDDPQLVVQLVQVVVADVDSSSSSSSSSSSLSSLCSSCVSRVHHSVVSCVVGPYHYDYDDPPPPPPDDDDDDDDDDDDD

InterPro domains:
  IPR040696 Large polyvalent protein associated domain 23 [PF18838] (24-80)

Nearest PDB structures (foldseek):
  6ixf-assembly1_A  TM=2.309E-01  e=6.454E-01  Homo sapiens
  6grj-assembly1_B  TM=2.340E-01  e=1.797E+00  Aeromonas hydrophila
  6h2f-assembly1_H  TM=2.259E-01  e=1.797E+00  Aeromonas hydrophila subsp. hydrophila AL09-71
  7zr1-assembly1_D  TM=2.433E-01  e=3.066E+00  Thermochaetoides thermophila
  6grj-assembly1_D  TM=1.693E-01  e=1.644E+00  Aeromonas hydrophila

Solvent-accessible surface area (backbone atoms only — not comparable to full-atom values): 38108 Å² total; per-residue (Å²): 135,86,79,84,67,79,81,69,69,78,82,77,76,93,77,89,82,92,83,84,46,35,48,45,73,43,42,78,77,40,74,76,44,67,57,73,36,48,54,51,35,50,55,41,51,77,72,67,53,55,65,62,58,38,22,56,75,42,55,38,41,68,48,86,71,69,44,58,32,35,72,48,75,25,69,68,40,44,71,74,54,64,47,70,59,53,48,62,57,41,78,74,40,104,58,68,50,78,42,32,37,50,73,42,38,45,38,67,56,58,38,67,47,40,59,69,58,39,68,27,42,31,35,43,34,76,46,79,86,53,85,54,49,50,46,65,42,79,95,74,49,33,37,37,37,23,53,57,71,41,92,41,47,68,52,46,48,44,40,50,49,28,36,47,32,45,54,46,19,58,75,65,69,46,46,44,59,70,61,54,45,61,43,57,30,50,47,50,53,50,52,41,51,49,50,29,54,51,34,49,47,52,38,50,51,49,48,70,78,36,48,70,55,54,53,49,20,52,52,31,44,52,52,21,51,42,28,47,39,48,30,50,25,55,52,48,54,43,44,72,73,68,74,50,64,54,76,82,46,43,70,56,54,53,49,56,43,52,51,55,52,32,80,90,58,55,84,84,60,63,68,70,65,49,49,54,34,45,48,53,55,55,52,55,78,69,58,55,93,55,63,66,93,50,49,29,47,54,49,49,52,56,50,41,53,54,51,28,51,56,38,51,74,73,33,58,70,70,59,51,48,55,60,69,71,42,90,64,56,49,68,55,50,21,52,52,32,42,53,50,18,50,54,34,47,56,75,46,40,69,52,51,53,34,48,52,52,27,52,50,35,46,50,33,41,64,69,47,72,82,50,41,29,56,52,45,27,57,26,20,38,20,35,33,50,23,52,20,32,49,61,51,25,82,48,52,77,67,54,45,55,73,45,51,72,79,76,48,39,92,62,59,78,71,57,46,38,50,39,73,80,81,57,92,73,71,58,96,75,77,79,73,80,82,83,76,82,87,82,91,80,89,83,77,65,63,25,58,50,69,47,78,41,90,75,96,33,36,35,33,42,38,35,39,98,64,41,49,76,64,40,56,44,27,46,46,26,39,50,54,53,49,50,30,54,50,52,59,68,39,83,90,39,60,87,84,26,56,35,40,53,50,40,49,54,52,29,55,75,70,73,46,50,67,70,55,58,74,71,46,54,69,80,72,41,43,59,57,38,51,55,46,6,51,51,47,35,50,49,65,67,64,62,75,48,90,84,48,87,54,23,68,48,46,45,53,53,46,51,51,50,45,71,77,45,83,79,79,80,89,83,86,76,72,80,87,51,67,71,63,51,51,52,50,48,61,33,66,54,65,95,69,64,90,84,68,77,48,75,64,28,56,52,43,18,52,46,36,36,79,60,40,102,42,62,73,55,18,47,36,53,19,50,55,51,43,40,33,50,43,35,52,12,56,30,48,76,43,53,52,69,62,41,46,74,69,56,28,75,46,66,44,61,66,74,91,74,72,82,79,75,77,88,73,85,88,80,82,87,81,91,84,87,132

Organism: NCBI:txid318456